Protein AF-A0A0P7TAR4-F1 (afdb_monomer)

Nearest PDB structures (foldseek):
  2wxt-assembly1_A  TM=5.677E-01  e=2.799E-01  Clostridium perfringens
  2wy6-assembly3_C  TM=5.780E-01  e=4.077E-01  Clostridium perfringens
  1olp-assembly3_C  TM=5.570E-01  e=4.540E-01  Clostridium sardiniense
  1ca1-assembly1_A  TM=6.075E-01  e=1.649E+00  Clostridium perfringens
  1olp-assembly4_D  TM=2.970E-01  e=5.629E-01  Clostridium sardiniense

Secondary structure (DSSP, 8-state):
----TT--HHHHHHHH-TTS-TTS--SHHHHHHHHHHHHHHHGGGSTTGGG-GGGTTGGG-HHHHHHHHHHHHHHHHHHHHTT-HHHHHHHHHHHHHHHHHHHHHBSTTTTT--S--GGGT-TTSPP-SBPPTTS--B----SSS-TT-B-HHHHHTT-B-B-B--SS----PEEP---SS----EE-PPB--STT-GGGGSSSPS----SSTTSTTGGGHHHHHHHHHHHHHHHHHHHHHHH-HHHHHHHTT-S---EEEEEEE-SSGGGTTHHHHHHHHHHHHHHHTTSTT--SEEEEEEE-SS-B---EEES-HHHHHHHHHT-------SSSB--GGG-SS-EE-SS-BTTGGGHHHHHHHHHHHT--

Solvent-accessible surface area (backbone atoms only — not comparable to full-atom values): 19689 Å² total; per-residue (Å²): 130,85,90,55,96,80,78,42,67,60,57,53,50,43,70,77,39,77,89,55,64,75,86,62,56,64,45,60,51,26,52,51,37,51,48,43,21,51,52,31,21,60,49,42,72,39,81,73,49,54,76,38,40,36,52,42,25,21,67,59,27,55,68,57,24,29,46,50,32,39,55,32,50,54,48,25,44,51,27,39,71,70,66,38,36,65,64,18,32,42,39,45,9,41,28,49,35,29,61,34,27,39,36,25,23,25,47,54,51,80,62,66,52,79,66,56,72,61,50,48,72,34,87,88,47,74,89,71,49,65,57,53,76,44,53,65,40,25,44,58,37,65,74,76,58,22,72,81,20,58,39,66,69,34,53,74,65,58,40,46,47,26,10,28,73,27,80,86,45,48,78,62,58,58,15,75,58,94,52,102,72,67,82,65,79,43,38,14,43,36,8,23,29,63,97,64,23,35,18,19,78,30,68,16,27,39,25,46,19,17,87,40,75,83,31,24,31,10,92,45,20,70,61,24,54,52,27,28,51,50,39,52,50,55,54,51,50,57,43,29,74,74,50,36,66,62,46,37,31,49,50,48,26,51,46,51,68,37,72,46,39,41,28,36,49,28,21,36,82,32,61,86,47,46,67,54,53,44,52,52,53,48,51,57,51,62,74,21,56,92,45,66,57,32,48,69,32,39,36,41,35,40,28,36,64,95,54,70,48,79,74,44,77,44,71,46,68,67,62,50,51,52,56,55,67,69,64,63,54,45,66,55,91,63,90,52,34,64,56,59,85,58,64,71,66,58,73,50,73,93,68,55,57,60,42,55,86,46,48,66,61,47,52,53,49,32,71,73,64,69,66,126

Mean predicted aligned error: 11.36 Å

pLDDT: mean 84.71, std 14.94, range [33.59, 98.81]

Structure (mmCIF, N/CA/C/O backbone):
data_AF-A0A0P7TAR4-F1
#
_entry.id   AF-A0A0P7TAR4-F1
#
loop_
_atom_site.group_PDB
_atom_site.id
_atom_site.type_symbol
_atom_site.label_atom_id
_atom_site.label_alt_id
_atom_site.label_comp_id
_atom_site.label_asym_id
_atom_site.label_entity_id
_atom_site.label_seq_id
_atom_site.pdbx_PDB_ins_code
_atom_site.Cartn_x
_atom_site.Cartn_y
_atom_site.Cartn_z
_atom_site.occupancy
_atom_site.B_iso_or_equiv
_atom_site.auth_seq_id
_atom_site.auth_comp_id
_atom_site.auth_asym_id
_atom_site.auth_atom_id
_atom_site.pdbx_PDB_model_num
ATOM 1 N N . MET A 1 1 ? -14.863 3.590 -11.682 1.00 38.12 1 MET A N 1
ATOM 2 C CA . MET A 1 1 ? -15.217 4.681 -10.754 1.00 38.12 1 MET A CA 1
ATOM 3 C C . MET A 1 1 ? -14.161 5.753 -10.957 1.00 38.12 1 MET A C 1
ATOM 5 O O . MET A 1 1 ? -12.995 5.444 -10.762 1.00 38.12 1 MET A O 1
ATOM 9 N N . ALA A 1 2 ? -14.518 6.907 -11.524 1.00 33.75 2 ALA A N 1
ATOM 10 C CA . ALA A 1 2 ? -13.552 7.985 -11.733 1.00 33.75 2 ALA A CA 1
ATOM 11 C C . ALA A 1 2 ? -13.179 8.554 -10.359 1.00 33.75 2 ALA A C 1
ATOM 13 O O . ALA A 1 2 ? -14.073 8.892 -9.588 1.00 33.75 2 ALA A O 1
ATOM 14 N N . ILE A 1 3 ? -11.888 8.582 -10.034 1.00 41.34 3 ILE A N 1
ATOM 15 C CA . ILE A 1 3 ? -11.390 9.302 -8.863 1.00 41.34 3 ILE A CA 1
ATOM 16 C C . ILE A 1 3 ? -11.433 10.778 -9.263 1.00 41.34 3 ILE A C 1
ATOM 18 O O . ILE A 1 3 ? -10.594 11.223 -10.040 1.00 41.34 3 ILE A O 1
ATOM 22 N N . ASP A 1 4 ? -12.469 11.497 -8.840 1.00 52.00 4 ASP A N 1
ATOM 23 C CA . ASP A 1 4 ? -12.536 12.952 -8.951 1.00 52.00 4 ASP A CA 1
ATOM 24 C C . ASP A 1 4 ? -12.236 13.591 -7.583 1.00 52.00 4 ASP A C 1
ATOM 26 O O . ASP A 1 4 ? -12.316 12.935 -6.538 1.00 52.00 4 ASP A O 1
ATOM 30 N N . ASP A 1 5 ? -11.902 14.883 -7.579 1.00 55.66 5 ASP A N 1
ATOM 31 C CA . ASP A 1 5 ? -11.580 15.662 -6.368 1.00 55.66 5 ASP A CA 1
ATOM 32 C C . ASP A 1 5 ? -12.751 15.769 -5.374 1.00 55.66 5 ASP A C 1
ATOM 34 O O . ASP A 1 5 ? -12.665 16.447 -4.348 1.00 55.66 5 ASP A O 1
ATOM 38 N N . THR A 1 6 ? -13.881 15.117 -5.655 1.00 62.31 6 THR A N 1
ATOM 39 C CA . THR A 1 6 ? -15.036 15.126 -4.771 1.00 62.31 6 THR A CA 1
ATOM 40 C C . THR A 1 6 ? -14.926 14.066 -3.669 1.00 62.31 6 THR A C 1
ATOM 42 O O . THR A 1 6 ? -15.668 14.146 -2.685 1.00 62.31 6 THR A O 1
ATOM 45 N N . LEU A 1 7 ? -14.010 13.092 -3.766 1.00 74.38 7 LEU A N 1
ATOM 46 C CA . LEU A 1 7 ? -13.821 12.056 -2.745 1.00 74.38 7 LEU A CA 1
ATOM 47 C C . LEU A 1 7 ? -13.108 12.621 -1.496 1.00 74.38 7 LEU A C 1
ATOM 49 O O . LEU A 1 7 ? -11.907 12.868 -1.505 1.00 74.38 7 LEU A O 1
ATOM 53 N N . SER A 1 8 ? -13.836 12.803 -0.389 1.00 80.38 8 SER A N 1
ATOM 54 C CA . SER A 1 8 ? -13.261 13.193 0.910 1.00 80.38 8 SER A CA 1
ATOM 55 C C . SER A 1 8 ? -13.274 12.032 1.906 1.00 80.38 8 SER A C 1
ATOM 57 O O . SER A 1 8 ? -14.137 11.154 1.838 1.00 80.38 8 SER A O 1
ATOM 59 N N . ALA A 1 9 ? -12.370 12.064 2.893 1.00 79.44 9 ALA A N 1
ATOM 60 C CA . ALA A 1 9 ? -12.345 11.095 3.994 1.00 79.44 9 ALA A CA 1
ATOM 61 C C . ALA A 1 9 ? -13.713 10.977 4.694 1.00 79.44 9 ALA A C 1
ATOM 63 O O . ALA A 1 9 ? -14.212 9.876 4.915 1.00 79.44 9 ALA A O 1
ATOM 64 N N . SER A 1 10 ? -14.369 12.114 4.941 1.00 76.25 10 SER A N 1
ATOM 65 C CA . SER A 1 10 ? -15.717 12.176 5.510 1.00 76.25 10 SER A CA 1
ATOM 66 C C . SER A 1 10 ? -16.795 11.548 4.619 1.00 76.25 10 SER A C 1
ATOM 68 O O . SER A 1 10 ? -17.710 10.906 5.131 1.00 76.25 10 SER A O 1
ATOM 70 N N . ARG A 1 11 ? -16.706 11.690 3.289 1.00 81.75 11 ARG A N 1
ATOM 71 C CA . ARG A 1 11 ? -17.651 11.057 2.353 1.00 81.75 11 ARG A CA 1
ATOM 72 C C . ARG A 1 11 ? -17.468 9.547 2.296 1.00 81.75 11 ARG A C 1
ATOM 74 O O . ARG A 1 11 ? -18.469 8.840 2.257 1.00 81.75 11 ARG A O 1
ATOM 81 N N . VAL A 1 12 ? -16.226 9.064 2.324 1.00 81.88 12 VAL A N 1
ATOM 82 C CA . VAL A 1 12 ? -15.932 7.624 2.405 1.00 81.88 12 VAL A CA 1
ATOM 83 C C . VAL A 1 12 ? -16.487 7.050 3.707 1.00 81.88 12 VAL A C 1
ATOM 85 O O . VAL A 1 12 ? -17.203 6.057 3.673 1.00 81.88 12 VAL A O 1
ATOM 88 N N . LEU A 1 13 ? -16.245 7.723 4.836 1.00 77.31 13 LEU A N 1
ATOM 89 C CA . LEU A 1 13 ? -16.744 7.293 6.141 1.00 77.31 13 LEU A CA 1
ATOM 90 C C . LEU A 1 13 ? -18.278 7.202 6.166 1.00 77.31 13 LEU A C 1
ATOM 92 O O . LEU A 1 13 ? -18.820 6.168 6.537 1.00 77.31 13 LEU A O 1
ATOM 96 N N . ARG A 1 14 ? -18.987 8.232 5.683 1.00 77.00 14 ARG A N 1
ATOM 97 C CA . ARG A 1 14 ? -20.459 8.202 5.572 1.00 77.00 14 ARG A CA 1
ATOM 98 C C . ARG A 1 14 ? -20.968 7.092 4.656 1.00 77.00 14 ARG A C 1
ATOM 100 O O . ARG A 1 14 ? -22.008 6.511 4.932 1.00 77.00 14 ARG A O 1
ATOM 107 N N . ALA A 1 15 ? -20.254 6.790 3.573 1.00 81.81 15 ALA A N 1
ATOM 108 C CA . ALA A 1 15 ? -20.636 5.705 2.673 1.00 81.81 15 ALA A CA 1
ATOM 109 C C . ALA A 1 15 ? -20.483 4.319 3.327 1.00 81.81 15 ALA A C 1
ATOM 111 O O . ALA A 1 15 ? -21.247 3.413 3.007 1.00 81.81 15 ALA A O 1
ATOM 112 N N . CYS A 1 16 ? -19.527 4.156 4.247 1.00 77.38 16 CYS A N 1
ATOM 113 C CA . CYS A 1 16 ? -19.358 2.925 5.024 1.00 77.38 16 CYS A CA 1
ATOM 114 C C . CYS A 1 16 ? -20.387 2.774 6.158 1.00 77.38 16 CYS A C 1
ATOM 116 O O . CYS A 1 16 ? -20.612 1.654 6.609 1.00 77.38 16 CYS A O 1
ATOM 118 N N . PHE A 1 17 ? -21.002 3.875 6.598 1.00 74.31 17 PHE A N 1
ATOM 119 C CA . PHE A 1 17 ? -21.916 3.935 7.741 1.00 74.31 17 PHE A CA 1
ATOM 120 C C . PHE A 1 17 ? -23.169 4.773 7.420 1.00 74.31 17 PHE A C 1
ATOM 122 O O . PHE A 1 17 ? -23.341 5.857 7.982 1.00 74.31 17 PHE A O 1
ATOM 129 N N . PRO A 1 18 ? -24.041 4.319 6.499 1.00 69.50 18 PRO A N 1
ATOM 130 C CA . PRO A 1 18 ? -25.185 5.112 6.044 1.00 69.50 18 PRO A CA 1
ATOM 131 C C . PRO A 1 18 ? -26.236 5.359 7.139 1.00 69.50 18 PRO A C 1
ATOM 133 O O . PRO A 1 18 ? -26.925 6.375 7.084 1.00 69.50 18 PRO A O 1
ATOM 136 N N . ASP A 1 19 ? -26.325 4.462 8.125 1.00 68.81 19 ASP A N 1
ATOM 137 C CA . ASP A 1 19 ? -27.329 4.494 9.197 1.00 68.81 19 ASP A CA 1
ATOM 138 C C . ASP A 1 19 ? -26.793 5.069 10.525 1.00 68.81 19 ASP A C 1
ATOM 140 O O . ASP A 1 19 ? -27.543 5.198 11.492 1.00 68.81 19 ASP A O 1
ATOM 144 N N . SER A 1 20 ? -25.500 5.410 10.602 1.00 63.72 20 SER A N 1
ATOM 145 C CA . SER A 1 20 ? -24.888 5.958 11.820 1.00 63.72 20 SER A CA 1
ATOM 146 C C . SER A 1 20 ? -25.081 7.472 11.923 1.00 63.72 20 SER A C 1
ATOM 148 O O . SER A 1 20 ? -25.058 8.180 10.914 1.00 63.72 20 SER A O 1
ATOM 150 N N . ASP A 1 21 ? -25.211 7.987 13.152 1.00 62.25 21 ASP A N 1
ATOM 151 C CA . ASP A 1 21 ? -25.295 9.430 13.395 1.00 62.25 21 ASP A CA 1
ATOM 152 C C . ASP A 1 21 ? -24.025 10.135 12.864 1.00 62.25 21 ASP A C 1
ATOM 154 O O . ASP A 1 21 ? -22.912 9.804 13.295 1.00 62.25 21 ASP A O 1
ATOM 158 N N . PRO A 1 22 ? -24.154 11.118 11.950 1.00 59.28 22 PRO A N 1
ATOM 159 C CA . PRO A 1 22 ? -23.027 11.885 11.432 1.00 59.28 22 PRO A CA 1
ATOM 160 C C . PRO A 1 22 ? -22.149 12.547 12.502 1.00 59.28 22 PRO A C 1
ATOM 162 O O . PRO A 1 22 ? -20.986 12.824 12.212 1.00 59.28 22 PRO A O 1
ATOM 165 N N . LEU A 1 23 ? -22.683 12.822 13.698 1.00 57.53 23 LEU A N 1
ATOM 166 C CA . LEU A 1 23 ? -21.946 13.407 14.824 1.00 57.53 23 LEU A CA 1
ATOM 167 C C . LEU A 1 23 ? -21.013 12.406 15.519 1.00 57.53 23 LEU A C 1
ATOM 169 O O . LEU A 1 23 ? -20.025 12.817 16.121 1.00 57.53 23 LEU A O 1
ATOM 173 N N . LEU A 1 24 ? -21.284 11.104 15.397 1.00 54.62 24 LEU A N 1
ATOM 174 C CA . LEU A 1 24 ? -20.478 10.031 15.994 1.00 54.62 24 LEU A CA 1
ATOM 175 C C . LEU A 1 24 ? -19.366 9.527 15.058 1.00 54.62 24 LEU A C 1
ATOM 177 O O . LEU A 1 24 ? -18.542 8.698 15.444 1.00 54.62 24 LEU A O 1
ATOM 181 N N . LEU A 1 25 ? -19.327 10.022 13.820 1.00 63.28 25 LEU A N 1
ATOM 182 C CA . LEU A 1 25 ? -18.357 9.627 12.805 1.00 63.28 25 LEU A CA 1
ATOM 183 C C . LEU A 1 25 ? -17.196 10.628 12.743 1.00 63.28 25 LEU A C 1
ATOM 185 O O . LEU A 1 25 ? -17.302 11.692 12.133 1.00 63.28 25 LEU A O 1
ATOM 189 N N . SER A 1 26 ? -16.051 10.257 13.320 1.00 71.69 26 SER A N 1
ATOM 190 C CA . SER A 1 26 ? -14.802 11.010 13.159 1.00 71.69 26 SER A CA 1
ATOM 191 C C . SER A 1 26 ? -13.971 10.475 11.993 1.00 71.69 26 SER A C 1
ATOM 193 O O . SER A 1 26 ? -13.642 9.293 11.941 1.00 71.69 26 SER A O 1
ATOM 195 N N . ASP A 1 27 ? -13.554 11.358 11.081 1.00 78.75 27 ASP A N 1
ATOM 196 C CA . ASP A 1 27 ? -12.627 11.013 9.995 1.00 78.75 27 ASP A CA 1
ATOM 197 C C . ASP A 1 27 ? -11.141 11.135 10.390 1.00 78.75 27 ASP A C 1
ATOM 199 O O . ASP A 1 27 ? -10.257 10.903 9.559 1.00 78.75 27 ASP A O 1
ATOM 203 N N . SER A 1 28 ? -10.854 11.481 11.653 1.00 80.50 28 SER A N 1
ATOM 204 C CA . SER A 1 28 ? -9.491 11.666 12.159 1.00 80.50 28 SER A CA 1
ATOM 205 C C . SER A 1 28 ? -8.676 10.375 12.103 1.00 80.50 28 SER A C 1
ATOM 207 O O . SER A 1 28 ? -7.579 10.379 11.551 1.00 80.50 28 SER A O 1
ATOM 209 N N . GLU A 1 29 ? -9.219 9.259 12.596 1.00 81.31 29 GLU A N 1
ATOM 210 C CA . GLU A 1 29 ? -8.535 7.960 12.585 1.00 81.31 29 GLU A CA 1
ATOM 211 C C . GLU A 1 29 ? -8.233 7.494 11.156 1.00 81.31 29 GLU A C 1
ATOM 213 O O . GLU A 1 29 ? -7.139 6.988 10.890 1.00 81.31 29 GLU A O 1
ATOM 218 N N . PHE A 1 30 ? -9.159 7.716 10.217 1.00 86.69 30 PHE A N 1
ATOM 219 C CA . PHE A 1 30 ? -8.950 7.387 8.809 1.00 86.69 30 PHE A CA 1
ATOM 220 C C . PHE A 1 30 ? -7.820 8.232 8.206 1.00 86.69 30 PHE A C 1
ATOM 222 O O . PHE A 1 30 ? -6.902 7.696 7.583 1.00 86.69 30 PHE A O 1
ATOM 229 N N . LYS A 1 31 ? -7.824 9.550 8.447 1.00 88.00 31 LYS A N 1
ATOM 230 C CA . LYS A 1 31 ? -6.761 10.462 7.992 1.00 88.00 31 LYS A CA 1
ATOM 231 C C . LYS A 1 31 ? -5.398 10.111 8.587 1.00 88.00 31 LYS A C 1
ATOM 233 O O . LYS A 1 31 ? -4.414 10.084 7.849 1.00 88.00 31 LYS A O 1
ATOM 238 N N . GLU A 1 32 ? -5.327 9.816 9.885 1.00 87.19 32 GLU A N 1
ATOM 239 C CA . GLU A 1 32 ? -4.083 9.376 10.530 1.00 87.19 32 GLU A CA 1
ATOM 240 C C . GLU A 1 32 ? -3.601 8.038 9.965 1.00 87.19 32 GLU A C 1
ATOM 242 O O . GLU A 1 32 ? -2.407 7.855 9.735 1.00 87.19 32 GLU A O 1
ATOM 247 N N . SER A 1 33 ? -4.520 7.119 9.665 1.00 91.38 33 SER A N 1
ATOM 248 C CA . SER A 1 33 ? -4.186 5.828 9.059 1.00 91.38 33 SER A CA 1
ATOM 249 C C . SER A 1 33 ? -3.594 5.994 7.660 1.00 91.38 33 SER A C 1
ATOM 251 O O . SER A 1 33 ? -2.557 5.398 7.365 1.00 91.38 33 SER A O 1
ATOM 253 N N . ILE A 1 34 ? -4.186 6.857 6.826 1.00 92.38 34 ILE A N 1
ATOM 254 C CA . ILE A 1 34 ? -3.629 7.220 5.514 1.00 92.38 34 ILE A CA 1
ATOM 255 C C . ILE A 1 34 ? -2.253 7.874 5.684 1.00 92.38 34 ILE A C 1
ATOM 257 O O . ILE A 1 34 ? -1.307 7.498 4.992 1.00 92.38 34 ILE A O 1
ATOM 261 N N . ARG A 1 35 ? -2.108 8.818 6.625 1.00 93.12 35 ARG A N 1
ATOM 262 C CA . ARG A 1 35 ? -0.829 9.494 6.884 1.00 93.12 35 ARG A CA 1
ATOM 263 C C . ARG A 1 35 ? 0.253 8.519 7.340 1.00 93.12 35 ARG A C 1
ATOM 265 O O . ARG A 1 35 ? 1.403 8.684 6.939 1.00 93.12 35 ARG A O 1
ATOM 272 N N . ALA A 1 36 ? -0.088 7.506 8.132 1.00 93.81 36 ALA A N 1
ATOM 273 C CA . ALA A 1 36 ? 0.853 6.475 8.559 1.00 93.81 36 ALA A CA 1
ATOM 274 C C . ALA A 1 36 ? 1.372 5.658 7.365 1.00 93.81 36 ALA A C 1
ATOM 276 O O . ALA A 1 36 ? 2.581 5.455 7.246 1.00 93.81 36 ALA A O 1
ATOM 277 N N . VAL A 1 37 ? 0.478 5.247 6.457 1.00 98.06 37 VAL A N 1
ATOM 278 C CA . VAL A 1 37 ? 0.846 4.535 5.221 1.00 98.06 37 VAL A CA 1
ATOM 279 C C . VAL A 1 37 ? 1.707 5.427 4.324 1.00 98.06 37 VAL A C 1
ATOM 281 O O . VAL A 1 37 ? 2.776 5.000 3.899 1.00 98.06 37 VAL A O 1
ATOM 284 N N . TYR A 1 38 ? 1.296 6.678 4.096 1.00 96.00 38 TYR A N 1
ATOM 285 C CA . TYR A 1 38 ? 2.039 7.650 3.286 1.00 96.00 38 TYR A CA 1
ATOM 286 C C . TYR A 1 38 ? 3.440 7.927 3.847 1.00 96.00 38 TYR A C 1
ATOM 288 O O . TYR A 1 38 ? 4.427 7.890 3.122 1.00 96.00 38 TYR A O 1
ATOM 296 N N . THR A 1 39 ? 3.544 8.148 5.159 1.00 96.19 39 THR A N 1
ATOM 297 C CA . THR A 1 39 ? 4.831 8.382 5.828 1.00 96.19 39 THR A CA 1
ATOM 298 C C . THR A 1 39 ? 5.759 7.179 5.680 1.00 96.19 39 THR A C 1
ATOM 300 O O . THR A 1 39 ? 6.933 7.356 5.381 1.00 96.19 39 THR A O 1
ATOM 303 N N . ASN A 1 40 ? 5.251 5.957 5.864 1.00 97.25 40 ASN A N 1
ATOM 304 C CA . ASN A 1 40 ? 6.069 4.747 5.734 1.00 97.25 40 ASN A CA 1
ATOM 305 C C . ASN A 1 40 ? 6.424 4.408 4.284 1.00 97.25 40 ASN A C 1
ATOM 307 O O . ASN A 1 40 ? 7.439 3.758 4.063 1.00 97.25 40 ASN A O 1
ATOM 311 N N . ASN A 1 41 ? 5.606 4.837 3.321 1.00 98.06 41 ASN A N 1
ATOM 312 C CA . ASN A 1 41 ? 5.938 4.786 1.903 1.00 98.06 41 ASN A CA 1
ATOM 313 C C . ASN A 1 41 ? 7.130 5.710 1.612 1.00 98.06 41 ASN A C 1
ATOM 315 O O . ASN A 1 41 ? 8.185 5.232 1.215 1.00 98.06 41 ASN A O 1
ATOM 319 N N . TRP A 1 42 ? 7.013 6.994 1.956 1.00 95.81 42 TRP A N 1
ATOM 320 C CA . TRP A 1 42 ? 8.088 7.978 1.791 1.00 95.81 42 TRP A CA 1
ATOM 321 C C . TRP A 1 42 ? 9.387 7.602 2.524 1.00 95.81 42 TRP A C 1
ATOM 323 O O . TRP A 1 42 ? 10.481 7.863 2.036 1.00 95.81 42 TRP A O 1
ATOM 333 N N . GLN A 1 43 ? 9.298 6.971 3.698 1.00 95.94 43 GLN A N 1
ATOM 334 C CA . GLN A 1 43 ? 10.482 6.563 4.461 1.00 95.94 43 GLN A CA 1
ATOM 335 C C . GLN A 1 43 ? 11.366 5.533 3.746 1.00 95.94 43 GLN A C 1
ATOM 337 O O . GLN A 1 43 ? 12.527 5.396 4.132 1.00 95.94 43 GLN A O 1
ATOM 342 N N . VAL A 1 44 ? 10.856 4.808 2.743 1.00 96.19 44 VAL A N 1
ATOM 343 C CA . VAL A 1 44 ? 11.678 3.866 1.970 1.00 96.19 44 VAL A CA 1
ATOM 344 C C . VAL A 1 44 ? 12.755 4.604 1.166 1.00 96.19 44 VAL A C 1
ATOM 346 O O . VAL A 1 44 ? 13.879 4.110 1.093 1.00 96.19 44 VAL A O 1
ATOM 349 N N . ASP A 1 45 ? 12.487 5.839 0.734 1.00 93.00 45 ASP A N 1
ATOM 350 C CA . ASP A 1 45 ? 13.462 6.726 0.079 1.00 93.00 45 ASP A CA 1
ATOM 351 C C . ASP A 1 45 ? 14.490 7.349 1.037 1.00 93.00 45 ASP A C 1
ATOM 353 O O . ASP A 1 45 ? 15.276 8.219 0.655 1.00 93.00 45 ASP A O 1
ATOM 357 N N . LEU A 1 46 ? 14.505 6.947 2.309 1.00 90.44 46 LEU A N 1
ATOM 358 C CA . LEU A 1 46 ? 15.410 7.500 3.310 1.00 90.44 46 LEU A CA 1
ATOM 359 C C . LEU A 1 46 ? 16.395 6.459 3.826 1.00 90.44 46 LEU A C 1
ATOM 361 O O . LEU A 1 46 ? 16.130 5.260 3.907 1.00 90.44 46 LEU A O 1
ATOM 365 N N . GLY A 1 47 ? 17.544 6.950 4.287 1.00 88.38 47 GLY A N 1
ATOM 366 C CA . GLY A 1 47 ? 18.521 6.125 4.987 1.00 88.38 47 GLY A CA 1
ATOM 367 C C . GLY A 1 47 ? 19.028 4.970 4.125 1.00 88.38 47 GLY A C 1
ATOM 368 O O . GLY A 1 47 ? 19.421 5.171 2.984 1.00 88.38 47 GLY A O 1
ATOM 369 N N . PHE A 1 48 ? 19.081 3.763 4.691 1.00 86.69 48 PHE A N 1
ATOM 370 C CA . PHE A 1 48 ? 19.684 2.604 4.028 1.00 86.69 48 PHE A CA 1
ATOM 371 C C . PHE A 1 48 ? 18.857 2.072 2.848 1.00 86.69 48 PHE A C 1
ATOM 373 O O . PHE A 1 48 ? 19.445 1.616 1.873 1.00 86.69 48 PHE A O 1
ATOM 380 N N . THR A 1 49 ? 17.523 2.111 2.922 1.00 90.12 49 THR A N 1
ATOM 381 C CA . THR A 1 49 ? 16.650 1.502 1.903 1.00 90.12 49 THR A CA 1
ATOM 382 C C . THR A 1 49 ? 16.730 2.211 0.558 1.00 90.12 49 THR A C 1
ATOM 384 O O . THR A 1 49 ? 16.745 1.512 -0.448 1.00 90.12 49 THR A O 1
ATOM 387 N N . PHE A 1 50 ? 16.965 3.527 0.561 1.00 88.94 50 PHE A N 1
ATOM 388 C CA . PHE A 1 50 ? 17.235 4.336 -0.635 1.00 88.94 50 PHE A CA 1
ATOM 389 C C . PHE A 1 50 ? 18.347 3.767 -1.535 1.00 88.94 50 PHE A C 1
ATOM 391 O O . PHE A 1 50 ? 18.366 3.959 -2.745 1.00 88.94 50 PHE A O 1
ATOM 398 N N . PHE A 1 51 ? 19.326 3.073 -0.948 1.00 86.00 51 PHE A N 1
ATOM 399 C CA . PHE A 1 51 ? 20.476 2.528 -1.679 1.00 86.00 51 PHE A CA 1
ATOM 400 C C . PHE A 1 51 ? 20.281 1.079 -2.131 1.00 86.00 51 PHE A C 1
ATOM 402 O O . PHE A 1 51 ? 21.219 0.463 -2.640 1.00 86.00 51 PHE A O 1
ATOM 409 N N . VAL A 1 52 ? 19.117 0.489 -1.864 1.00 93.69 52 VAL A N 1
ATOM 410 C CA . VAL A 1 52 ? 18.889 -0.944 -2.020 1.00 93.69 52 VAL A CA 1
ATOM 411 C C . VAL A 1 52 ? 17.884 -1.169 -3.142 1.00 93.69 52 VAL A C 1
ATOM 413 O O . VAL A 1 52 ? 16.675 -1.108 -2.935 1.00 93.69 52 VAL A O 1
ATOM 416 N N . SER A 1 53 ? 18.406 -1.523 -4.315 1.00 95.19 53 SER A N 1
ATOM 417 C CA . SER A 1 53 ? 17.693 -1.566 -5.599 1.00 95.19 53 SER A CA 1
ATOM 418 C C . SER A 1 53 ? 16.357 -2.315 -5.562 1.00 95.19 53 SER A C 1
ATOM 420 O O . SER A 1 53 ? 15.380 -1.873 -6.155 1.00 95.19 53 SER A O 1
ATOM 422 N N . LYS A 1 54 ? 16.266 -3.411 -4.792 1.00 97.44 54 LYS A N 1
ATOM 423 C CA . LYS A 1 54 ? 15.032 -4.207 -4.666 1.00 97.44 54 LYS A CA 1
ATOM 424 C C . LYS A 1 54 ? 13.832 -3.442 -4.102 1.00 97.44 54 LYS A C 1
ATOM 426 O O . LYS A 1 54 ? 12.710 -3.855 -4.363 1.00 97.44 54 LYS A O 1
ATOM 431 N N . TYR A 1 55 ? 14.037 -2.370 -3.333 1.00 97.56 55 TYR A N 1
ATOM 432 C CA . TYR A 1 55 ? 12.927 -1.545 -2.845 1.00 97.56 55 TYR A CA 1
ATOM 433 C C . TYR A 1 55 ? 12.353 -0.627 -3.924 1.00 97.56 55 TYR A C 1
ATOM 435 O O . TYR A 1 55 ? 11.190 -0.262 -3.802 1.00 97.56 55 TYR A O 1
ATOM 443 N N . HIS A 1 56 ? 13.131 -0.346 -4.971 1.00 97.81 56 HIS A N 1
ATOM 444 C CA . HIS A 1 56 ? 12.828 0.616 -6.032 1.00 97.81 56 HIS A CA 1
ATOM 445 C C . HIS A 1 56 ? 12.685 -0.048 -7.411 1.00 97.81 56 HIS A C 1
ATOM 447 O O . HIS A 1 56 ? 12.542 0.618 -8.427 1.00 97.81 56 HIS A O 1
ATOM 453 N N . PHE A 1 57 ? 12.776 -1.383 -7.481 1.00 97.81 57 PHE A N 1
ATOM 454 C CA . PHE A 1 57 ? 12.889 -2.138 -8.737 1.00 97.81 57 PHE A CA 1
ATOM 455 C C . PHE A 1 57 ? 14.055 -1.718 -9.641 1.00 97.81 57 PHE A C 1
ATOM 457 O O . PHE A 1 57 ? 14.081 -2.089 -10.817 1.00 97.81 57 PHE A O 1
ATOM 464 N N . ASP A 1 58 ? 15.055 -1.028 -9.104 1.00 96.19 58 ASP A N 1
ATOM 465 C CA . ASP A 1 58 ? 16.256 -0.672 -9.848 1.00 96.19 58 ASP A CA 1
ATOM 466 C C . ASP A 1 58 ? 17.104 -1.908 -10.156 1.00 96.19 58 ASP A C 1
ATOM 468 O O . ASP A 1 58 ? 16.939 -2.988 -9.574 1.00 96.19 58 ASP A O 1
ATOM 472 N N . ASP A 1 59 ? 18.038 -1.750 -11.089 1.00 95.25 59 ASP A N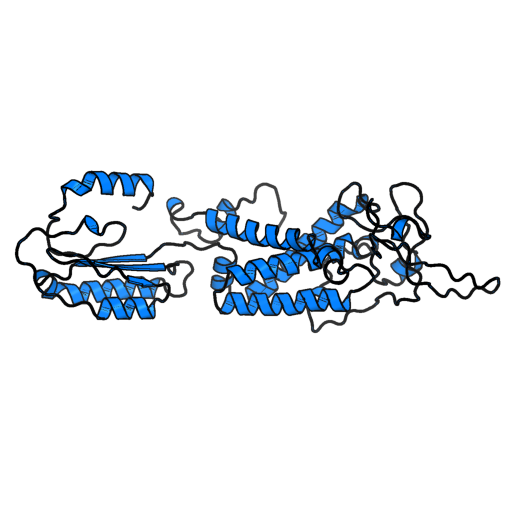 1
ATOM 473 C CA . ASP A 1 59 ? 19.036 -2.757 -11.459 1.00 95.25 59 ASP A CA 1
ATOM 474 C C . ASP A 1 59 ? 18.427 -4.117 -11.861 1.00 95.25 59 ASP A C 1
ATOM 476 O O . ASP A 1 59 ? 19.037 -5.171 -11.674 1.00 95.25 59 ASP A O 1
ATOM 480 N N . GLU A 1 60 ? 17.208 -4.102 -12.410 1.00 96.19 60 GLU A N 1
ATOM 481 C CA . GLU A 1 60 ? 16.434 -5.288 -12.805 1.00 96.19 60 GLU A CA 1
ATOM 482 C C . GLU A 1 60 ? 16.180 -6.289 -11.657 1.00 96.19 60 GLU A C 1
ATOM 484 O O . GLU A 1 60 ? 15.966 -7.480 -11.901 1.00 96.19 60 GLU A O 1
ATOM 489 N N . THR A 1 61 ? 16.136 -5.819 -10.403 1.00 96.81 61 THR A N 1
ATOM 490 C CA . THR A 1 61 ? 15.875 -6.628 -9.189 1.00 96.81 61 THR A CA 1
ATOM 491 C C . THR A 1 61 ? 14.403 -7.052 -9.027 1.00 96.81 61 THR A C 1
ATOM 493 O O . THR A 1 61 ? 13.811 -6.995 -7.948 1.00 96.81 61 THR A O 1
ATOM 496 N N . PHE A 1 62 ? 13.774 -7.497 -10.122 1.00 97.75 62 PHE A N 1
ATOM 497 C CA . PHE A 1 62 ? 12.340 -7.798 -10.186 1.00 97.75 62 PHE A CA 1
ATOM 498 C C . PHE A 1 62 ? 11.902 -8.935 -9.267 1.00 97.75 62 PHE A C 1
ATOM 500 O O . PHE A 1 62 ? 10.801 -8.897 -8.715 1.00 97.75 62 PHE A O 1
ATOM 507 N N . VAL A 1 63 ? 12.738 -9.964 -9.124 1.00 97.06 63 VAL A N 1
ATOM 508 C CA . VAL A 1 63 ? 12.422 -11.126 -8.287 1.00 97.06 63 VAL A CA 1
ATOM 509 C C . VAL A 1 63 ? 12.443 -10.715 -6.820 1.00 97.06 63 VAL A C 1
ATOM 511 O O . VAL A 1 63 ? 11.499 -10.996 -6.089 1.00 97.06 63 VAL A O 1
ATOM 514 N N . GLU A 1 64 ? 13.481 -9.996 -6.406 1.00 98.06 64 GLU A N 1
ATOM 515 C CA . GLU A 1 64 ? 13.662 -9.517 -5.043 1.00 98.06 64 GLU A CA 1
ATOM 516 C C . GLU A 1 64 ? 12.610 -8.472 -4.657 1.00 98.06 64 GLU A C 1
ATOM 518 O O . GLU A 1 64 ? 12.051 -8.558 -3.562 1.00 98.06 64 GLU A O 1
ATOM 523 N N . GLY A 1 65 ? 12.302 -7.523 -5.548 1.00 98.19 65 GLY A N 1
ATOM 524 C CA . GLY A 1 65 ? 11.244 -6.533 -5.331 1.00 98.19 65 GLY A CA 1
ATOM 525 C C . GLY A 1 65 ? 9.867 -7.182 -5.200 1.00 98.19 65 GLY A C 1
ATOM 526 O O . GLY A 1 65 ? 9.109 -6.877 -4.278 1.00 98.19 65 GLY A O 1
ATOM 527 N N . ARG A 1 66 ? 9.563 -8.184 -6.036 1.00 98.06 66 ARG A N 1
ATOM 528 C CA . ARG A 1 66 ? 8.346 -8.992 -5.879 1.00 98.06 66 ARG A CA 1
ATOM 529 C C . ARG A 1 66 ? 8.324 -9.768 -4.559 1.00 98.06 66 ARG A C 1
ATOM 531 O O . ARG A 1 66 ? 7.261 -9.868 -3.943 1.00 98.06 66 ARG A O 1
ATOM 538 N N . SER A 1 67 ? 9.445 -10.336 -4.119 1.00 97.94 67 SER A N 1
ATOM 539 C CA . SER A 1 67 ? 9.501 -11.015 -2.818 1.00 97.94 67 SER A CA 1
ATOM 540 C C . SER A 1 67 ? 9.168 -10.050 -1.681 1.00 97.94 67 SER A C 1
ATOM 542 O O . SER A 1 67 ? 8.327 -10.381 -0.853 1.00 97.94 67 SER A O 1
ATOM 544 N N . LEU A 1 68 ? 9.713 -8.824 -1.692 1.00 98.00 68 LEU A N 1
ATOM 545 C CA . LEU A 1 68 ? 9.371 -7.794 -0.700 1.00 98.00 68 LEU A CA 1
ATOM 546 C C . LEU A 1 68 ? 7.869 -7.486 -0.671 1.00 98.00 68 LEU A C 1
ATOM 548 O O . LEU A 1 68 ? 7.274 -7.437 0.406 1.00 98.00 68 LEU A O 1
ATOM 552 N N . ILE A 1 69 ? 7.246 -7.322 -1.843 1.00 98.69 69 ILE A N 1
ATOM 553 C CA . ILE A 1 69 ? 5.802 -7.073 -1.946 1.00 98.69 69 ILE A CA 1
ATOM 554 C C . ILE A 1 69 ? 5.017 -8.256 -1.380 1.00 98.69 69 ILE A C 1
ATOM 556 O O . ILE A 1 69 ? 4.176 -8.084 -0.502 1.00 98.69 69 ILE A O 1
ATOM 560 N N . THR A 1 70 ? 5.285 -9.467 -1.865 1.00 98.25 70 THR A N 1
ATOM 561 C CA . THR A 1 70 ? 4.482 -10.650 -1.522 1.00 98.25 70 THR A CA 1
ATOM 562 C C . THR A 1 70 ? 4.649 -11.073 -0.058 1.00 98.25 70 THR A C 1
ATOM 564 O O . THR A 1 70 ? 3.652 -11.357 0.608 1.00 98.25 70 THR A O 1
ATOM 567 N N . GLU A 1 71 ? 5.866 -11.041 0.489 1.00 98.25 71 GLU A N 1
ATOM 568 C CA . GLU A 1 71 ? 6.131 -11.291 1.915 1.00 98.25 71 GLU A CA 1
ATOM 569 C C . GLU A 1 71 ? 5.540 -10.190 2.806 1.00 98.25 71 GLU A C 1
ATOM 571 O O . GLU A 1 71 ? 4.958 -10.465 3.864 1.00 98.25 71 GLU A O 1
ATOM 576 N N . GLY A 1 72 ? 5.631 -8.934 2.363 1.00 98.44 72 GLY A N 1
ATOM 577 C CA . GLY A 1 72 ? 5.027 -7.804 3.052 1.00 98.44 72 GLY A CA 1
ATOM 578 C C . GLY A 1 72 ? 3.502 -7.911 3.104 1.00 98.44 72 GLY A C 1
ATOM 579 O O . GLY A 1 72 ? 2.924 -7.749 4.174 1.00 98.44 72 GLY A O 1
ATOM 580 N N . VAL A 1 73 ? 2.838 -8.286 2.005 1.00 98.44 73 VAL A N 1
ATOM 581 C CA . VAL A 1 73 ? 1.380 -8.518 1.972 1.00 98.44 73 VAL A CA 1
ATOM 582 C C . VAL A 1 73 ? 0.968 -9.650 2.916 1.00 98.44 73 VAL A C 1
ATOM 584 O O . VAL A 1 73 ? -0.018 -9.509 3.643 1.00 98.44 73 VAL A O 1
ATOM 587 N N . VAL A 1 74 ? 1.720 -10.757 2.962 1.00 98.38 74 VAL A N 1
ATOM 588 C CA . VAL A 1 74 ? 1.489 -11.834 3.945 1.00 98.38 74 VAL A CA 1
ATOM 589 C C . VAL A 1 74 ? 1.561 -11.285 5.373 1.00 98.38 74 VAL A C 1
ATOM 591 O O . VAL A 1 74 ? 0.679 -11.571 6.188 1.00 98.38 74 VAL A O 1
ATOM 594 N N . SER A 1 75 ? 2.562 -10.452 5.655 1.00 98.44 75 SER A N 1
ATOM 595 C CA . SER A 1 75 ? 2.757 -9.833 6.970 1.00 98.44 75 SER A CA 1
ATOM 596 C C . SER A 1 75 ? 1.630 -8.858 7.322 1.00 98.44 75 SER A C 1
ATOM 598 O O . SER A 1 75 ? 1.101 -8.914 8.430 1.00 98.44 75 SER A O 1
ATOM 600 N N . VAL A 1 76 ? 1.176 -8.030 6.373 1.00 98.69 76 VAL A N 1
ATOM 601 C CA . VAL A 1 76 ? 0.019 -7.137 6.558 1.00 98.69 76 VAL A CA 1
ATOM 602 C C . VAL A 1 76 ? -1.229 -7.950 6.894 1.00 98.69 76 VAL A C 1
ATOM 604 O O . VAL A 1 76 ? -1.881 -7.683 7.903 1.00 98.69 76 VAL A O 1
ATOM 607 N N . LYS A 1 77 ? -1.538 -8.989 6.108 1.00 98.56 77 LYS A N 1
ATOM 608 C CA . LYS A 1 77 ? -2.698 -9.864 6.347 1.00 98.56 77 LYS A CA 1
ATOM 609 C C . LYS A 1 77 ? -2.644 -10.512 7.735 1.00 98.56 77 LYS A C 1
ATOM 611 O O . LYS A 1 77 ? -3.671 -10.581 8.410 1.00 98.56 77 LYS A O 1
ATOM 616 N N . ALA A 1 78 ? -1.471 -10.971 8.173 1.00 98.12 78 ALA A N 1
ATOM 617 C CA . ALA A 1 78 ? -1.283 -11.544 9.505 1.00 98.12 78 ALA A CA 1
ATOM 618 C C . ALA A 1 78 ? -1.499 -10.501 10.616 1.00 98.12 78 ALA A C 1
ATOM 620 O O . ALA A 1 78 ? -2.285 -10.741 11.534 1.00 98.12 78 ALA A O 1
ATOM 621 N N . SER A 1 79 ? -0.881 -9.323 10.501 1.00 95.88 79 SER A N 1
ATOM 622 C CA . SER A 1 79 ? -1.015 -8.235 11.476 1.00 95.88 79 SER A CA 1
ATOM 623 C C . SER A 1 79 ? -2.457 -7.742 11.602 1.00 95.88 79 SER A C 1
ATOM 625 O O . SER A 1 79 ? -2.942 -7.559 12.717 1.00 95.88 79 SER A O 1
ATOM 627 N N . VAL A 1 80 ? -3.184 -7.605 10.488 1.00 95.19 80 VAL A N 1
ATOM 628 C CA . VAL A 1 80 ? -4.606 -7.221 1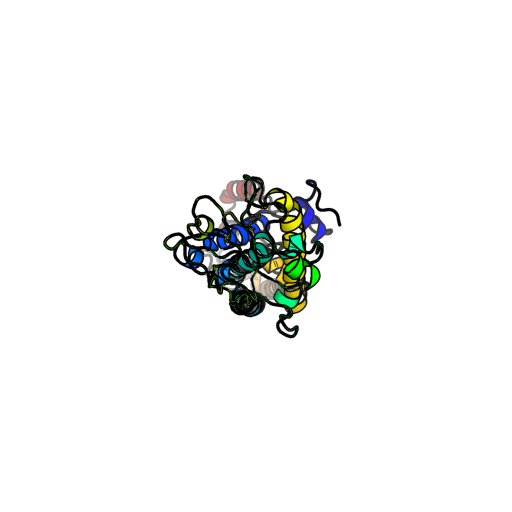0.501 1.00 95.19 80 VAL A CA 1
ATOM 629 C C . VAL A 1 80 ? -5.460 -8.276 11.209 1.00 95.19 80 VAL A C 1
ATOM 631 O O . VAL A 1 80 ? -6.298 -7.920 12.035 1.00 95.19 80 VAL A O 1
ATOM 634 N N . LYS A 1 81 ? -5.220 -9.573 10.969 1.00 92.56 81 LYS A N 1
ATOM 635 C CA . LYS A 1 81 ? -5.919 -10.662 11.680 1.00 92.56 81 LYS A CA 1
ATOM 636 C C . LYS A 1 81 ? -5.635 -10.660 13.183 1.00 92.56 81 LYS A C 1
ATOM 638 O O . LYS A 1 81 ? -6.519 -10.982 13.970 1.00 92.56 81 LYS A O 1
ATOM 643 N N . MET A 1 82 ? -4.431 -10.254 13.583 1.00 85.81 82 MET A N 1
ATOM 644 C CA . MET A 1 82 ? -4.045 -10.060 14.985 1.00 85.81 82 MET A CA 1
ATOM 645 C C . MET A 1 82 ? -4.499 -8.708 15.563 1.00 85.81 82 MET A C 1
ATOM 647 O O . MET A 1 82 ? -4.156 -8.393 16.700 1.00 85.81 82 MET A O 1
ATOM 651 N N . LYS A 1 83 ? -5.246 -7.894 14.800 1.00 84.25 83 LYS A N 1
ATOM 652 C CA . LYS A 1 83 ? -5.652 -6.521 15.153 1.00 84.25 83 LYS A CA 1
ATOM 653 C C . LYS A 1 83 ? -4.471 -5.575 15.452 1.00 84.25 83 LYS A C 1
ATOM 655 O O . LYS A 1 83 ? -4.651 -4.521 16.057 1.00 84.25 83 LYS A O 1
ATOM 660 N N . ASN A 1 84 ? -3.262 -5.903 14.990 1.00 85.06 84 ASN A N 1
ATOM 661 C CA . ASN A 1 84 ? -2.085 -5.038 15.068 1.00 85.06 84 ASN A CA 1
ATOM 662 C C . ASN A 1 84 ? -2.057 -4.072 13.870 1.00 85.06 84 ASN A C 1
ATOM 664 O O . ASN A 1 84 ? -1.264 -4.212 12.935 1.00 85.06 84 ASN A O 1
ATOM 668 N N . PHE A 1 85 ? -2.972 -3.101 13.875 1.00 88.44 85 PHE A N 1
ATOM 669 C CA . PHE A 1 85 ? -3.169 -2.200 12.736 1.00 88.44 85 PHE A CA 1
ATOM 670 C C . PHE A 1 85 ? -2.016 -1.213 12.523 1.00 88.44 85 PHE A C 1
ATOM 672 O O . PHE A 1 85 ? -1.781 -0.810 11.389 1.00 88.44 85 PHE A O 1
ATOM 679 N N . ILE A 1 86 ? -1.270 -0.858 13.574 1.00 86.94 86 ILE A N 1
ATOM 680 C CA . ILE A 1 86 ? -0.100 0.027 13.459 1.00 86.94 86 ILE A CA 1
ATOM 681 C C . ILE A 1 86 ? 0.969 -0.652 12.598 1.00 86.94 86 ILE A C 1
ATOM 683 O O . ILE A 1 86 ? 1.302 -0.149 11.527 1.00 86.94 86 ILE A O 1
ATOM 687 N N . SER A 1 87 ? 1.409 -1.851 12.997 1.00 92.44 87 SER A N 1
ATOM 688 C CA . SER A 1 87 ? 2.414 -2.617 12.248 1.00 92.44 87 SER A CA 1
ATOM 689 C C . SER A 1 87 ? 1.945 -2.961 10.829 1.00 92.44 87 SER A C 1
ATOM 691 O O . SER A 1 87 ? 2.730 -2.925 9.877 1.00 92.44 87 SER A O 1
ATOM 693 N N . ALA A 1 88 ? 0.648 -3.247 10.660 1.00 97.31 88 ALA A N 1
ATOM 694 C CA . ALA A 1 88 ? 0.063 -3.479 9.345 1.00 97.31 88 ALA A CA 1
ATOM 695 C C . ALA A 1 88 ? 0.194 -2.251 8.425 1.00 97.31 88 ALA A C 1
ATOM 697 O O . ALA A 1 88 ? 0.557 -2.408 7.262 1.00 97.31 88 ALA A O 1
ATOM 698 N N . ARG A 1 89 ? -0.070 -1.033 8.921 1.00 98.19 89 ARG A N 1
ATOM 699 C CA . ARG A 1 89 ? 0.000 0.206 8.118 1.00 98.19 89 ARG A CA 1
ATOM 700 C C . ARG A 1 89 ? 1.435 0.576 7.770 1.00 98.19 89 ARG A C 1
ATOM 702 O O . ARG A 1 89 ? 1.696 0.985 6.642 1.00 98.19 89 ARG A O 1
ATOM 709 N N . GLU A 1 90 ? 2.358 0.391 8.711 1.00 96.88 90 GLU A N 1
ATOM 710 C CA . GLU A 1 90 ? 3.791 0.596 8.475 1.00 96.88 90 GLU A CA 1
ATOM 711 C C . GLU A 1 90 ? 4.303 -0.327 7.365 1.00 96.88 90 GLU A C 1
ATOM 713 O O . GLU A 1 90 ? 4.939 0.120 6.410 1.00 96.88 90 GLU A O 1
ATOM 718 N N . THR A 1 91 ? 3.958 -1.614 7.452 1.00 98.69 91 THR A N 1
ATOM 719 C CA . THR A 1 91 ? 4.337 -2.610 6.443 1.00 98.69 91 THR A CA 1
ATOM 720 C C . THR A 1 91 ? 3.666 -2.322 5.100 1.00 98.69 91 THR A C 1
ATOM 722 O O . THR A 1 91 ? 4.331 -2.384 4.068 1.00 98.69 91 THR A O 1
ATOM 725 N N . LEU A 1 92 ? 2.379 -1.950 5.098 1.00 98.81 92 LEU A N 1
ATOM 726 C CA . LEU A 1 92 ? 1.660 -1.578 3.879 1.00 98.81 92 LEU A CA 1
ATOM 727 C C . LEU A 1 92 ? 2.331 -0.393 3.176 1.00 98.81 92 LEU A C 1
ATOM 729 O O . LEU A 1 92 ? 2.521 -0.459 1.968 1.00 98.81 92 LEU A O 1
ATOM 733 N N . GLY A 1 93 ? 2.719 0.658 3.905 1.00 98.50 93 GLY A N 1
ATOM 734 C CA . GLY A 1 93 ? 3.410 1.812 3.322 1.00 98.50 93 GLY A CA 1
ATOM 735 C C . GLY A 1 93 ? 4.665 1.404 2.550 1.00 98.50 93 GLY A C 1
ATOM 736 O O . GLY A 1 93 ? 4.813 1.763 1.384 1.00 98.50 93 GLY A O 1
ATOM 737 N N . ARG A 1 94 ? 5.506 0.563 3.163 1.00 98.44 94 ARG A N 1
ATOM 738 C CA . ARG A 1 94 ? 6.740 0.050 2.542 1.00 98.44 94 ARG A CA 1
ATOM 739 C C . ARG A 1 94 ? 6.469 -0.818 1.314 1.00 98.44 94 ARG A C 1
ATOM 741 O O . ARG A 1 94 ? 7.151 -0.688 0.307 1.00 98.44 94 ARG A O 1
ATOM 748 N N . VAL A 1 95 ? 5.461 -1.688 1.388 1.00 98.69 95 VAL A N 1
ATOM 749 C CA . VAL A 1 95 ? 5.039 -2.536 0.262 1.00 98.69 95 VAL A CA 1
ATOM 750 C C . VAL A 1 95 ? 4.528 -1.695 -0.904 1.00 98.69 95 VAL A C 1
ATOM 752 O O . VAL A 1 95 ? 4.875 -1.966 -2.052 1.00 98.69 95 VAL A O 1
ATOM 755 N N . LEU A 1 96 ? 3.699 -0.687 -0.618 1.00 98.75 96 LEU A N 1
ATOM 756 C CA . LEU A 1 96 ? 3.132 0.182 -1.644 1.00 98.75 96 LEU A CA 1
ATOM 757 C C . LEU A 1 96 ? 4.204 1.004 -2.341 1.00 98.75 96 LEU A C 1
ATOM 759 O O . LEU A 1 96 ? 4.103 1.161 -3.549 1.00 98.75 96 LEU A O 1
ATOM 763 N N . HIS A 1 97 ? 5.221 1.468 -1.615 1.00 98.62 97 HIS A N 1
ATOM 764 C CA . HIS A 1 97 ? 6.355 2.161 -2.217 1.00 98.62 97 HIS A CA 1
ATOM 765 C C . HIS A 1 97 ? 7.008 1.286 -3.291 1.00 98.62 97 HIS A C 1
ATOM 767 O O . HIS A 1 97 ? 6.986 1.626 -4.468 1.00 98.62 97 HIS A O 1
ATOM 773 N N . THR A 1 98 ? 7.443 0.077 -2.919 1.00 98.62 98 THR A N 1
ATOM 774 C CA . THR A 1 98 ? 8.064 -0.852 -3.871 1.00 98.62 98 THR A CA 1
ATOM 775 C C . THR A 1 98 ? 7.137 -1.199 -5.037 1.00 98.62 98 THR A C 1
ATOM 777 O O . THR A 1 98 ? 7.572 -1.219 -6.184 1.00 98.62 98 THR A O 1
ATOM 780 N N . LEU A 1 99 ? 5.843 -1.430 -4.790 1.00 98.81 99 LEU A N 1
ATOM 781 C CA . LEU A 1 99 ? 4.875 -1.694 -5.861 1.00 98.81 99 LEU A CA 1
ATOM 782 C C . LEU A 1 99 ? 4.725 -0.517 -6.840 1.00 98.81 99 LEU A C 1
ATOM 784 O O . LEU A 1 99 ? 4.559 -0.747 -8.037 1.00 98.81 99 LEU A O 1
ATOM 788 N N . GLN A 1 100 ? 4.734 0.717 -6.341 1.00 98.62 100 GLN A N 1
ATOM 789 C CA . GLN A 1 100 ? 4.567 1.926 -7.147 1.00 98.62 100 GLN A CA 1
ATOM 790 C C . GLN A 1 100 ? 5.821 2.210 -7.979 1.00 98.62 100 GLN A C 1
ATOM 792 O O . GLN A 1 100 ? 5.690 2.461 -9.180 1.00 98.62 100 GLN A O 1
ATOM 797 N N . ASP A 1 101 ? 7.003 2.033 -7.387 1.00 98.44 101 ASP A N 1
ATOM 798 C CA . ASP A 1 101 ? 8.299 2.233 -8.042 1.00 98.44 101 ASP A CA 1
ATOM 799 C C . ASP A 1 101 ? 8.503 1.330 -9.260 1.00 98.44 101 ASP A C 1
ATOM 801 O O . ASP A 1 101 ? 9.119 1.723 -10.248 1.00 98.44 101 ASP A O 1
ATOM 805 N N . PHE A 1 102 ? 7.895 0.139 -9.282 1.00 98.75 102 PHE A N 1
ATOM 806 C CA . PHE A 1 102 ? 7.887 -0.677 -10.497 1.00 98.75 102 PHE A CA 1
ATOM 807 C C . PHE A 1 102 ? 7.364 0.105 -11.715 1.00 98.75 102 PHE A C 1
ATOM 809 O O . PHE A 1 102 ? 7.901 -0.029 -12.815 1.00 98.75 102 PHE A O 1
ATOM 816 N N . TYR A 1 103 ? 6.310 0.909 -11.562 1.00 98.69 103 TYR A N 1
ATOM 817 C CA . TYR A 1 103 ? 5.681 1.600 -12.690 1.00 98.69 103 TYR A CA 1
ATOM 818 C C . TYR A 1 103 ? 6.433 2.866 -13.108 1.00 98.69 103 TYR A C 1
ATOM 820 O O . TYR A 1 103 ? 6.397 3.217 -14.296 1.00 98.69 103 TYR A O 1
ATOM 828 N N . SER A 1 104 ? 7.132 3.521 -12.177 1.00 98.06 104 SER A N 1
ATOM 829 C CA . SER A 1 104 ? 8.002 4.660 -12.476 1.00 98.06 104 SER A CA 1
ATOM 830 C C . SER A 1 104 ? 9.359 4.220 -13.029 1.00 98.06 104 SER A C 1
ATOM 832 O O . SER A 1 104 ? 9.835 4.841 -13.977 1.00 98.06 104 SER A O 1
ATOM 834 N N . HIS A 1 105 ? 9.957 3.138 -12.520 1.00 98.19 105 HIS A N 1
ATOM 835 C CA . HIS A 1 105 ? 11.353 2.773 -12.805 1.00 98.19 105 HIS A CA 1
ATOM 836 C C . HIS A 1 105 ? 11.518 1.633 -13.828 1.00 98.19 105 HIS A C 1
ATOM 838 O O . HIS A 1 105 ? 12.626 1.403 -14.320 1.00 98.19 105 HIS A O 1
ATOM 844 N N . SER A 1 106 ? 10.444 0.917 -14.196 1.00 98.44 106 SER A N 1
ATOM 845 C CA . SER A 1 106 ? 10.465 -0.095 -15.272 1.00 98.44 106 SER A CA 1
ATOM 846 C C . SER A 1 106 ? 9.960 0.436 -16.613 1.00 98.44 106 SER A C 1
ATOM 848 O O . SER A 1 106 ? 9.380 1.513 -16.691 1.00 98.44 106 SER A O 1
ATOM 850 N N . ASN A 1 107 ? 10.096 -0.355 -17.679 1.00 98.12 107 ASN A N 1
ATOM 851 C CA . ASN A 1 107 ? 9.551 -0.042 -19.003 1.00 98.12 107 ASN A CA 1
ATOM 852 C C . ASN A 1 107 ? 8.061 -0.415 -19.207 1.00 98.12 107 ASN A C 1
ATOM 854 O O . ASN A 1 107 ? 7.593 -0.508 -20.349 1.00 98.12 107 ASN A O 1
ATOM 858 N N . TRP A 1 108 ? 7.306 -0.692 -18.133 1.00 98.50 108 TRP A N 1
ATOM 859 C CA . TRP A 1 108 ? 5.926 -1.192 -18.230 1.00 98.50 108 TRP A CA 1
ATOM 860 C C . TRP A 1 108 ? 5.003 -0.271 -19.039 1.00 98.50 108 TRP A C 1
ATOM 862 O O . TRP A 1 108 ? 4.200 -0.743 -19.848 1.00 98.50 108 TRP A O 1
ATOM 872 N N . ILE A 1 109 ? 5.148 1.041 -18.850 1.00 98.25 109 ILE A N 1
ATOM 873 C CA . ILE A 1 109 ? 4.305 2.067 -19.478 1.00 98.25 109 ILE A CA 1
ATOM 874 C C . ILE A 1 109 ? 4.712 2.317 -20.939 1.00 98.25 109 ILE A C 1
ATOM 876 O O . ILE A 1 109 ? 3.864 2.548 -21.802 1.00 98.2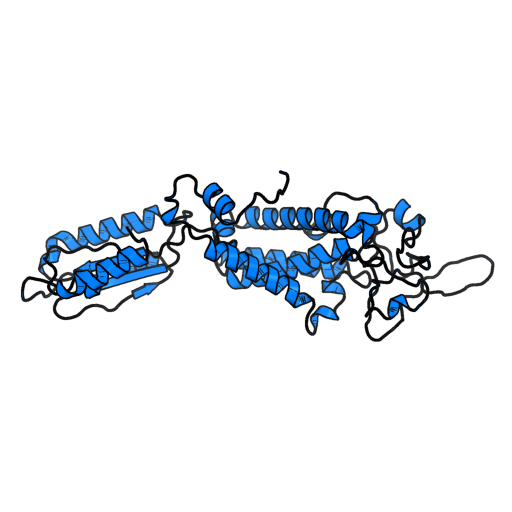5 109 ILE A O 1
ATOM 880 N N . GLU A 1 110 ? 5.996 2.191 -21.260 1.00 97.62 110 GLU A N 1
ATOM 881 C CA . GLU A 1 110 ? 6.563 2.320 -22.604 1.00 97.62 110 GLU A CA 1
ATOM 882 C C . GLU A 1 110 ? 6.060 1.209 -23.520 1.00 97.62 110 GLU A C 1
ATOM 884 O O . GLU A 1 110 ? 5.777 1.458 -24.692 1.00 97.62 110 GLU A O 1
ATOM 889 N N . MET A 1 111 ? 5.834 0.014 -22.964 1.00 97.00 111 MET A N 1
ATOM 890 C CA . MET A 1 111 ? 5.144 -1.094 -23.637 1.00 97.00 111 MET A CA 1
ATOM 891 C C . MET A 1 111 ? 3.640 -0.845 -23.856 1.00 97.00 111 MET A C 1
ATOM 893 O O . MET A 1 111 ? 2.936 -1.725 -24.349 1.00 97.00 111 MET A O 1
ATOM 897 N N . LYS A 1 112 ? 3.141 0.351 -23.519 1.00 96.88 112 LYS A N 1
ATOM 898 C CA . LYS A 1 112 ? 1.740 0.779 -23.646 1.00 96.88 112 LYS A CA 1
ATOM 899 C C . LYS A 1 112 ? 0.767 -0.022 -22.782 1.00 96.88 112 LYS A C 1
ATOM 901 O O . LYS A 1 112 ? -0.437 -0.003 -23.041 1.00 96.88 112 LYS A O 1
ATOM 906 N N . ASN A 1 113 ? 1.257 -0.684 -21.734 1.00 97.81 113 ASN A N 1
ATOM 907 C CA . ASN A 1 113 ? 0.378 -1.324 -20.767 1.00 97.81 113 ASN A CA 1
ATOM 908 C C . ASN A 1 113 ? -0.375 -0.256 -19.967 1.00 97.81 113 ASN A C 1
ATOM 910 O O . ASN A 1 113 ? 0.208 0.717 -19.493 1.00 97.81 113 ASN A O 1
ATOM 914 N N . LYS A 1 114 ? -1.686 -0.454 -19.824 1.00 97.19 114 LYS A N 1
ATOM 915 C CA . LYS A 1 114 ? -2.591 0.429 -19.068 1.00 97.19 114 LYS A CA 1
ATOM 916 C C . LYS A 1 114 ? -3.221 -0.261 -17.855 1.00 97.19 114 LYS A C 1
ATOM 918 O O . LYS A 1 114 ? -4.059 0.324 -17.179 1.00 97.19 114 LYS A O 1
ATOM 923 N N . VAL A 1 115 ? -2.831 -1.507 -17.600 1.00 97.50 115 VAL A N 1
ATOM 924 C CA . VAL A 1 115 ? -3.323 -2.336 -16.494 1.00 97.50 115 VAL A CA 1
ATOM 925 C C . VAL A 1 115 ? -2.162 -2.738 -15.581 1.00 97.50 115 VAL A C 1
ATOM 927 O O . VAL A 1 115 ? -1.022 -2.798 -16.065 1.00 97.50 115 VAL A O 1
ATOM 930 N N . PRO A 1 116 ? -2.420 -3.002 -14.287 1.00 98.06 116 PRO A N 1
ATOM 931 C CA . PRO A 1 116 ? -1.400 -3.476 -13.361 1.00 98.06 116 PRO A CA 1
ATOM 932 C C . PRO A 1 116 ? -0.741 -4.783 -13.806 1.00 98.06 116 PRO A C 1
ATOM 934 O O . PRO A 1 116 ? -1.364 -5.644 -14.435 1.00 98.06 116 PRO A O 1
ATOM 937 N N . PHE A 1 117 ? 0.530 -4.958 -13.447 1.00 97.19 117 PHE A N 1
ATOM 938 C CA . PHE A 1 117 ? 1.224 -6.227 -13.619 1.00 97.19 117 PHE A CA 1
ATOM 939 C C . PHE A 1 117 ? 0.924 -7.144 -12.428 1.00 97.19 117 PHE A C 1
ATOM 941 O O . PHE A 1 117 ? 1.683 -7.212 -11.462 1.00 97.19 117 PHE A O 1
ATOM 948 N N . SER A 1 118 ? -0.199 -7.862 -12.495 1.00 93.56 118 SER A N 1
ATOM 949 C CA . SER A 1 118 ? -0.717 -8.696 -11.394 1.00 93.56 118 SER A CA 1
ATOM 950 C C . SER A 1 118 ? 0.274 -9.746 -10.866 1.00 93.56 118 SER A C 1
ATOM 952 O O . SER A 1 118 ? 0.194 -10.151 -9.705 1.00 93.56 118 SER A O 1
ATOM 954 N N . ALA A 1 119 ? 1.268 -10.140 -11.668 1.00 95.50 119 ALA A N 1
ATOM 955 C CA . ALA A 1 119 ? 2.355 -11.021 -11.247 1.00 95.50 119 ALA A CA 1
ATOM 956 C C . ALA A 1 119 ? 3.228 -10.439 -10.115 1.00 95.50 119 ALA A C 1
ATOM 958 O O . ALA A 1 119 ? 3.967 -11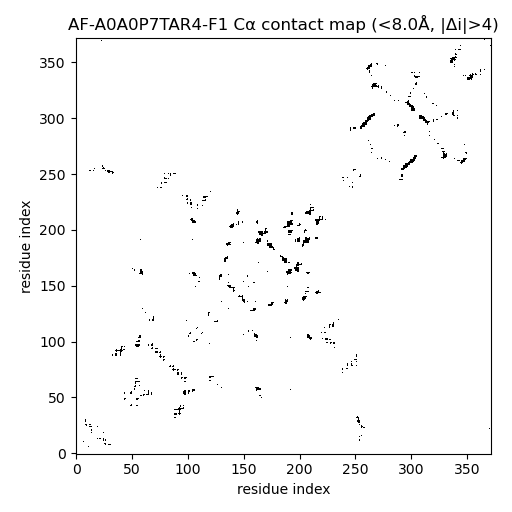.194 -9.490 1.00 95.50 119 ALA A O 1
ATOM 959 N N . LEU A 1 120 ? 3.173 -9.132 -9.837 1.00 97.31 120 LEU A N 1
ATOM 960 C CA . LEU A 1 120 ? 3.891 -8.518 -8.712 1.00 97.31 120 LEU A CA 1
ATOM 961 C C . LEU A 1 120 ? 3.248 -8.824 -7.357 1.00 97.31 120 LEU A C 1
ATOM 963 O O . LEU A 1 120 ? 3.957 -8.934 -6.362 1.00 97.31 120 LEU A O 1
ATOM 967 N N . ILE A 1 121 ? 1.924 -8.987 -7.321 1.00 95.56 121 ILE A N 1
ATOM 968 C CA . ILE A 1 121 ? 1.169 -9.237 -6.084 1.00 95.56 121 ILE A CA 1
ATOM 969 C C . ILE A 1 121 ? 0.745 -10.706 -5.945 1.00 95.56 121 ILE A C 1
ATOM 971 O O . ILE A 1 121 ? 0.475 -11.168 -4.840 1.00 95.56 121 ILE A O 1
ATOM 975 N N . GLN A 1 122 ? 0.727 -11.466 -7.047 1.00 92.62 122 GLN A N 1
ATOM 976 C CA . GLN A 1 122 ? 0.324 -12.873 -7.072 1.00 92.62 122 GLN A CA 1
ATOM 977 C C . GLN A 1 122 ? 1.544 -13.813 -7.102 1.00 92.62 122 GLN A C 1
ATOM 979 O O . GLN A 1 122 ? 2.124 -14.044 -8.171 1.00 92.62 122 GLN A O 1
ATOM 984 N N . PRO A 1 123 ? 1.941 -14.415 -5.960 1.00 90.62 123 PRO A N 1
ATOM 985 C CA . PRO A 1 123 ? 3.156 -15.227 -5.864 1.00 90.62 123 PRO A CA 1
ATOM 986 C C . PRO A 1 123 ? 3.103 -16.529 -6.686 1.00 90.62 123 PRO A C 1
ATOM 988 O O . PRO A 1 123 ? 4.144 -17.122 -6.960 1.00 90.62 123 PRO A O 1
ATOM 991 N N . ASN A 1 124 ? 1.918 -16.971 -7.104 1.00 91.94 124 ASN A N 1
ATOM 992 C CA . ASN A 1 124 ? 1.696 -18.154 -7.938 1.00 91.94 124 ASN A CA 1
ATOM 993 C C . ASN A 1 124 ? 1.893 -17.901 -9.445 1.00 91.94 124 ASN A C 1
ATOM 995 O O . ASN A 1 124 ? 2.145 -18.849 -10.187 1.00 91.94 124 ASN A O 1
ATOM 999 N N . ILE A 1 125 ? 1.790 -16.654 -9.912 1.00 93.44 125 ILE A N 1
ATOM 1000 C CA . ILE A 1 125 ? 2.028 -16.299 -11.320 1.00 93.44 125 ILE A CA 1
ATOM 1001 C C . ILE A 1 125 ? 3.534 -16.179 -11.536 1.00 93.44 125 ILE A C 1
ATOM 1003 O O . ILE A 1 125 ? 4.212 -15.628 -10.686 1.00 93.44 125 ILE A O 1
ATOM 1007 N N . ARG A 1 126 ? 4.116 -16.663 -12.633 1.00 93.19 126 ARG A N 1
ATOM 1008 C CA . ARG A 1 126 ? 5.564 -16.498 -12.869 1.00 93.19 126 ARG A CA 1
ATOM 1009 C C . ARG A 1 126 ? 5.885 -15.094 -13.390 1.00 93.19 126 ARG A C 1
ATOM 1011 O O . ARG A 1 126 ? 5.101 -14.524 -14.140 1.00 93.19 126 ARG A O 1
ATOM 1018 N N . LEU A 1 127 ? 7.041 -14.546 -13.004 1.00 94.38 127 LEU A N 1
ATOM 1019 C CA . LEU A 1 127 ? 7.610 -13.394 -13.706 1.00 94.38 127 LEU A CA 1
ATOM 1020 C C . LEU A 1 127 ? 8.205 -13.892 -15.024 1.00 94.38 127 LEU A C 1
ATOM 1022 O O . LEU A 1 127 ? 9.128 -14.706 -15.024 1.00 94.38 127 LEU A O 1
ATOM 1026 N N . GLU A 1 128 ? 7.655 -13.425 -16.137 1.00 92.38 128 GLU A N 1
ATOM 1027 C CA . GLU A 1 128 ? 8.062 -13.832 -17.480 1.00 92.38 128 GLU A CA 1
ATOM 1028 C C . GLU A 1 128 ? 8.643 -12.653 -18.258 1.00 92.38 128 GLU A C 1
ATOM 1030 O O . GLU A 1 128 ? 8.419 -11.491 -17.925 1.00 92.38 128 GLU A O 1
ATOM 1035 N N . ASN A 1 129 ? 9.396 -12.969 -19.315 1.00 93.44 129 ASN A N 1
ATOM 1036 C CA . ASN A 1 129 ? 9.969 -11.995 -20.246 1.00 93.44 129 ASN A CA 1
ATOM 1037 C C . ASN A 1 129 ? 10.870 -10.937 -19.591 1.00 93.44 129 ASN A C 1
ATOM 1039 O O . ASN A 1 129 ? 10.977 -9.824 -20.087 1.00 93.44 129 ASN A O 1
ATOM 1043 N N . LEU A 1 130 ? 11.579 -11.269 -18.515 1.00 96.31 130 LEU A N 1
ATOM 1044 C CA . LEU A 1 130 ? 12.583 -10.366 -17.951 1.00 96.31 130 LEU A CA 1
ATOM 1045 C C . LEU A 1 130 ? 13.789 -10.236 -18.903 1.00 96.31 130 LEU A C 1
ATOM 1047 O O . LEU A 1 130 ? 14.193 -11.197 -19.574 1.00 96.31 130 LEU A O 1
ATOM 1051 N N . ALA A 1 131 ? 14.362 -9.039 -18.996 1.00 93.56 131 ALA A N 1
ATOM 1052 C CA . ALA A 1 131 ? 15.651 -8.836 -19.638 1.00 93.56 131 ALA A CA 1
ATOM 1053 C C . ALA A 1 131 ? 16.752 -9.440 -18.753 1.00 93.56 131 ALA A C 1
ATOM 1055 O O . ALA A 1 131 ? 16.846 -9.146 -17.567 1.00 93.56 131 ALA A O 1
ATOM 1056 N N . ASP A 1 132 ? 17.590 -10.309 -19.323 1.00 89.38 132 ASP A N 1
ATOM 1057 C CA . ASP A 1 132 ? 18.757 -10.821 -18.604 1.00 89.38 132 ASP A CA 1
ATOM 1058 C C . ASP A 1 132 ? 19.883 -9.778 -18.582 1.00 89.38 132 ASP A C 1
ATOM 1060 O O . ASP A 1 132 ? 19.895 -8.830 -19.370 1.00 89.38 132 ASP A O 1
ATOM 1064 N N . LYS A 1 133 ? 20.882 -9.987 -17.721 1.00 86.00 133 LYS A N 1
ATOM 1065 C CA . LYS A 1 133 ? 22.026 -9.078 -17.542 1.00 86.00 133 LYS A CA 1
ATOM 1066 C C . LYS A 1 133 ? 22.757 -8.726 -18.849 1.00 86.00 133 LYS A C 1
ATOM 1068 O O . LYS A 1 133 ? 23.302 -7.632 -18.962 1.00 86.00 133 LYS A O 1
ATOM 1073 N N . GLY A 1 134 ? 22.792 -9.644 -19.817 1.00 85.19 134 GLY A N 1
ATOM 1074 C CA . GLY A 1 134 ? 23.487 -9.464 -21.092 1.00 85.19 134 GLY A CA 1
ATOM 1075 C C . GLY A 1 134 ? 22.640 -8.805 -22.179 1.00 85.19 134 GLY A C 1
ATOM 1076 O O . GLY A 1 134 ? 23.207 -8.330 -23.164 1.00 85.19 134 GLY A O 1
ATOM 1077 N N . THR A 1 135 ? 21.317 -8.765 -22.006 1.00 89.31 135 THR A N 1
ATOM 1078 C CA . THR A 1 135 ? 20.356 -8.201 -22.956 1.00 89.31 135 THR A CA 1
ATOM 1079 C C . THR A 1 135 ? 20.497 -6.674 -23.016 1.00 89.31 135 THR A C 1
ATOM 1081 O O . THR A 1 135 ? 20.244 -6.005 -22.011 1.00 89.31 135 THR A O 1
ATOM 1084 N N . PRO A 1 136 ? 20.855 -6.094 -24.177 1.00 91.00 136 PRO A N 1
ATOM 1085 C CA . PRO A 1 136 ? 20.790 -4.653 -24.408 1.00 91.00 136 PRO A CA 1
ATOM 1086 C C . PRO A 1 136 ? 19.368 -4.115 -24.267 1.00 91.00 136 PRO A C 1
ATOM 1088 O O . PRO A 1 136 ? 18.460 -4.697 -24.851 1.00 91.00 136 PRO A O 1
ATOM 1091 N N . THR A 1 137 ? 19.172 -3.001 -23.561 1.00 93.94 137 THR A N 1
ATOM 1092 C CA . THR A 1 137 ? 17.835 -2.433 -23.335 1.00 93.94 137 THR A CA 1
ATOM 1093 C C . THR A 1 137 ? 17.662 -0.970 -23.719 1.00 93.94 137 THR A C 1
ATOM 1095 O O . THR A 1 137 ? 16.558 -0.599 -24.114 1.00 93.94 137 THR A O 1
ATOM 1098 N N . CYS A 1 138 ? 18.729 -0.169 -23.723 1.00 93.25 138 CYS A N 1
ATOM 1099 C CA . CYS A 1 138 ? 18.669 1.250 -24.070 1.00 93.25 138 CYS A CA 1
ATOM 1100 C C . CYS A 1 138 ? 19.763 1.702 -25.051 1.00 93.25 138 CYS A C 1
ATOM 1102 O O . CYS A 1 138 ? 20.837 1.101 -25.160 1.00 93.25 138 CYS A O 1
ATOM 1104 N N . ARG A 1 139 ? 19.475 2.812 -25.735 1.00 92.69 139 ARG A N 1
ATOM 1105 C CA . ARG A 1 139 ? 20.405 3.687 -26.468 1.00 92.69 139 ARG A CA 1
ATOM 1106 C C . ARG A 1 139 ? 20.509 5.046 -25.764 1.00 92.69 139 ARG A C 1
ATOM 1108 O O . ARG A 1 139 ? 19.721 5.323 -24.866 1.00 92.69 139 ARG A O 1
ATOM 1115 N N . ASP A 1 140 ? 21.507 5.852 -26.128 1.00 92.50 140 ASP A N 1
ATOM 1116 C CA . ASP A 1 140 ? 21.669 7.195 -25.557 1.00 92.50 140 ASP A CA 1
ATOM 1117 C C . ASP A 1 140 ? 20.402 8.030 -25.788 1.00 92.50 140 ASP A C 1
ATOM 1119 O O . ASP A 1 140 ? 19.824 8.009 -26.880 1.00 92.50 140 ASP A O 1
ATOM 1123 N N . CYS A 1 141 ? 19.982 8.777 -24.769 1.00 91.81 141 CYS A N 1
ATOM 1124 C CA . CYS A 1 141 ? 18.911 9.750 -24.925 1.00 91.81 141 CYS A CA 1
ATOM 1125 C C . CYS A 1 141 ? 19.309 10.894 -25.856 1.00 91.81 141 CYS A C 1
ATOM 1127 O O . CYS A 1 141 ? 20.457 11.343 -25.879 1.00 91.81 141 CYS A O 1
ATOM 1129 N N . VAL A 1 142 ? 18.317 11.426 -26.569 1.00 86.50 142 VAL A N 1
ATOM 1130 C CA . VAL A 1 142 ? 18.465 12.632 -27.382 1.00 86.50 142 VAL A CA 1
ATOM 1131 C C . VAL A 1 142 ? 17.738 13.779 -26.683 1.00 86.50 142 VAL A C 1
ATOM 1133 O O . VAL A 1 142 ? 16.513 13.803 -26.623 1.00 86.50 142 VAL A O 1
ATOM 1136 N N . GLY A 1 143 ? 18.494 14.746 -26.159 1.00 80.81 143 GLY A N 1
ATOM 1137 C CA . GLY A 1 143 ? 17.940 15.862 -25.386 1.00 80.81 143 GLY A CA 1
ATOM 1138 C C . GLY A 1 143 ? 17.540 15.472 -23.956 1.00 80.81 143 GLY A C 1
ATOM 1139 O O . GLY A 1 143 ? 17.965 14.442 -23.442 1.00 80.81 143 GLY A O 1
ATOM 1140 N N . GLY A 1 144 ? 16.757 16.332 -23.294 1.00 74.38 144 GLY A N 1
ATOM 1141 C CA . GLY A 1 144 ? 16.325 16.116 -21.903 1.00 74.38 144 GLY A CA 1
ATOM 1142 C C . GLY A 1 144 ? 15.120 15.182 -21.751 1.00 74.38 144 GLY A C 1
ATOM 1143 O O . GLY A 1 144 ? 14.966 14.547 -20.714 1.00 74.38 144 GLY A O 1
ATOM 1144 N N . ASN A 1 145 ? 14.290 15.070 -22.791 1.00 81.19 145 ASN A N 1
ATOM 1145 C CA . ASN A 1 145 ? 13.169 14.139 -22.838 1.00 81.19 145 ASN A CA 1
ATOM 1146 C C . ASN A 1 145 ? 13.640 12.881 -23.574 1.00 81.19 145 ASN A C 1
ATOM 1148 O O . ASN A 1 145 ? 13.788 12.897 -24.794 1.00 81.19 145 ASN A O 1
ATOM 1152 N N . CYS A 1 146 ? 13.913 11.815 -22.826 1.00 91.88 146 CYS A N 1
ATOM 1153 C CA . CYS A 1 146 ? 14.505 10.554 -23.283 1.00 91.88 146 CYS A CA 1
ATOM 1154 C C . CYS A 1 146 ? 13.551 9.698 -24.144 1.00 91.88 146 CYS A C 1
ATOM 1156 O O . CYS A 1 146 ? 13.599 8.471 -24.118 1.00 91.88 146 CYS A O 1
ATOM 1158 N N . THR A 1 147 ? 12.674 10.336 -24.922 1.00 89.50 147 THR A N 1
ATOM 1159 C CA . THR A 1 147 ? 11.708 9.649 -25.778 1.00 89.50 147 THR A CA 1
ATOM 1160 C C . THR A 1 147 ? 12.433 8.675 -26.709 1.00 89.50 147 THR A C 1
ATOM 1162 O O . THR A 1 147 ? 13.444 9.009 -27.328 1.00 89.50 147 THR A O 1
ATOM 1165 N N . ASP A 1 148 ? 11.919 7.449 -26.778 1.00 87.12 148 ASP A N 1
ATOM 1166 C CA . ASP A 1 148 ? 12.461 6.357 -27.582 1.00 87.12 148 ASP A CA 1
ATOM 1167 C C . ASP A 1 148 ? 13.908 5.953 -27.234 1.00 87.12 148 ASP A C 1
ATOM 1169 O O . ASP A 1 148 ? 14.625 5.456 -28.100 1.00 87.12 148 ASP A O 1
ATOM 1173 N N . ASN A 1 149 ? 14.392 6.134 -26.003 1.00 94.25 149 ASN A N 1
ATOM 1174 C CA . ASN A 1 149 ? 15.704 5.596 -25.613 1.00 94.25 149 ASN A CA 1
ATOM 1175 C C . ASN A 1 149 ? 15.686 4.066 -25.387 1.00 94.25 149 ASN A C 1
ATOM 1177 O O . ASN A 1 149 ? 16.732 3.426 -25.493 1.00 94.25 149 ASN A O 1
ATOM 1181 N N . ILE A 1 150 ? 14.522 3.459 -25.132 1.00 95.56 150 ILE A N 1
ATOM 1182 C CA . ILE A 1 150 ? 14.362 2.004 -25.018 1.00 95.56 150 ILE A CA 1
ATOM 1183 C C . ILE A 1 150 ? 14.418 1.375 -26.410 1.00 95.56 150 ILE A C 1
ATOM 1185 O O . ILE A 1 150 ? 13.781 1.844 -27.356 1.00 95.56 150 ILE A O 1
ATOM 1189 N N . LEU A 1 151 ? 15.185 0.293 -26.544 1.00 94.69 151 LEU A N 1
ATOM 1190 C CA . LEU A 1 151 ? 15.375 -0.380 -27.825 1.00 94.69 151 LEU A CA 1
ATOM 1191 C C . LEU A 1 151 ? 14.050 -0.975 -28.356 1.00 94.69 151 LEU A C 1
ATOM 1193 O O . LEU A 1 151 ? 13.350 -1.667 -27.606 1.00 94.69 151 LEU A O 1
ATOM 1197 N N . PRO A 1 152 ? 13.702 -0.774 -29.645 1.00 93.88 152 PRO A N 1
ATOM 1198 C CA . PRO A 1 152 ? 12.470 -1.307 -30.234 1.00 93.88 152 PRO A CA 1
ATOM 1199 C C . PRO A 1 152 ? 12.328 -2.830 -30.109 1.00 93.88 152 PRO A C 1
ATOM 1201 O O . PRO A 1 152 ? 11.216 -3.347 -29.992 1.00 93.88 152 PRO A O 1
ATOM 1204 N N . GLU A 1 153 ? 13.441 -3.564 -30.097 1.00 93.12 153 GLU A N 1
ATOM 1205 C CA . GLU A 1 153 ? 13.474 -5.018 -29.925 1.00 93.12 153 GLU A CA 1
ATOM 1206 C C . GLU A 1 153 ? 12.985 -5.437 -28.531 1.00 93.12 153 GLU A C 1
ATOM 1208 O O . GLU A 1 153 ? 12.336 -6.470 -28.392 1.00 93.12 153 GLU A O 1
ATOM 1213 N N . ILE A 1 154 ? 13.233 -4.621 -27.502 1.00 95.50 154 ILE A N 1
ATOM 1214 C CA . ILE A 1 154 ? 12.745 -4.870 -26.138 1.00 95.50 154 ILE A CA 1
ATOM 1215 C C . ILE A 1 154 ? 11.245 -4.639 -26.049 1.00 95.50 154 ILE A C 1
ATOM 1217 O O . ILE A 1 154 ? 10.531 -5.478 -25.500 1.00 95.50 154 ILE A O 1
ATOM 1221 N N . LEU A 1 155 ? 10.760 -3.543 -26.636 1.00 96.38 155 LEU A N 1
ATOM 1222 C CA . LEU A 1 155 ? 9.332 -3.227 -26.652 1.00 96.38 155 LEU A CA 1
ATOM 1223 C C . LEU A 1 155 ? 8.538 -4.255 -27.472 1.00 96.38 155 LEU A C 1
ATOM 1225 O O . LEU A 1 155 ? 7.505 -4.742 -27.017 1.00 96.38 155 LEU A O 1
ATOM 1229 N N . SER A 1 156 ? 9.037 -4.640 -28.651 1.00 95.12 156 SER A N 1
ATOM 1230 C CA . SER A 1 156 ? 8.386 -5.638 -29.515 1.00 95.12 156 SER A CA 1
ATOM 1231 C C . SER A 1 156 ? 8.407 -7.048 -28.921 1.00 95.12 156 SER A C 1
ATOM 1233 O O . SER A 1 156 ? 7.402 -7.752 -29.004 1.00 95.12 156 SER A O 1
ATOM 1235 N N . ALA A 1 157 ? 9.498 -7.443 -28.256 1.00 95.25 157 ALA A N 1
ATOM 1236 C CA . ALA A 1 157 ? 9.578 -8.710 -27.529 1.00 95.25 157 ALA A CA 1
ATOM 1237 C C . ALA A 1 157 ? 8.839 -8.691 -26.178 1.00 95.25 157 ALA A C 1
ATOM 1239 O O . ALA A 1 157 ? 8.815 -9.713 -25.494 1.00 95.25 157 ALA A O 1
ATOM 1240 N N . LYS A 1 158 ? 8.263 -7.545 -25.780 1.00 95.81 158 LYS A N 1
ATOM 1241 C CA . LYS A 1 158 ? 7.645 -7.318 -24.464 1.00 95.81 158 LYS A CA 1
ATOM 1242 C C . LYS A 1 158 ? 8.558 -7.721 -23.303 1.00 95.81 158 LYS A C 1
ATOM 1244 O O . LYS A 1 158 ? 8.109 -8.313 -22.320 1.00 95.81 158 LYS A O 1
ATOM 1249 N N . LYS A 1 159 ? 9.857 -7.437 -23.441 1.00 96.88 159 LYS A N 1
ATOM 1250 C CA . LYS A 1 159 ? 10.839 -7.709 -22.395 1.00 96.88 159 LYS A CA 1
ATOM 1251 C C . LYS A 1 159 ? 10.777 -6.628 -21.320 1.00 96.88 159 LYS A C 1
ATOM 1253 O O . LYS A 1 159 ? 10.813 -5.444 -21.645 1.00 96.88 159 LYS A O 1
ATOM 1258 N N . ILE A 1 160 ? 10.722 -7.033 -20.056 1.00 97.75 160 ILE A N 1
ATOM 1259 C CA . ILE A 1 160 ? 10.690 -6.131 -18.903 1.00 97.75 160 ILE A CA 1
ATOM 1260 C C . ILE A 1 160 ? 12.125 -5.782 -18.491 1.00 97.75 160 ILE A C 1
ATOM 1262 O O . ILE A 1 160 ? 12.949 -6.672 -18.287 1.00 97.75 160 ILE A O 1
ATOM 1266 N N . THR A 1 161 ? 12.413 -4.488 -18.371 1.00 97.56 161 THR A N 1
ATOM 1267 C CA . THR A 1 161 ? 13.686 -3.914 -17.900 1.00 97.56 161 THR A CA 1
ATOM 1268 C C . THR A 1 161 ? 13.384 -2.754 -16.959 1.00 97.56 161 THR A C 1
ATOM 1270 O O . THR A 1 161 ? 12.315 -2.149 -17.052 1.00 97.56 161 THR A O 1
ATOM 1273 N N . SER A 1 162 ? 14.323 -2.425 -16.078 1.00 97.56 162 SER A N 1
ATOM 1274 C CA . SER A 1 162 ? 14.272 -1.221 -15.248 1.00 97.56 162 SER A CA 1
ATOM 1275 C C . SER A 1 162 ? 15.561 -0.415 -15.341 1.00 97.56 162 SER A C 1
ATOM 1277 O O . SER A 1 162 ? 16.526 -0.832 -15.994 1.00 97.56 162 SER A O 1
ATOM 1279 N N . GLY A 1 163 ? 15.525 0.785 -14.770 1.00 96.12 163 GLY A N 1
ATOM 1280 C CA . GLY A 1 163 ? 16.671 1.667 -14.674 1.00 96.12 163 GLY A CA 1
ATOM 1281 C C . GLY A 1 163 ? 17.717 1.133 -13.703 1.00 96.12 163 GLY A C 1
ATOM 1282 O O . GLY A 1 163 ? 17.394 0.599 -12.650 1.00 96.12 163 GLY A O 1
ATOM 1283 N N . TYR A 1 164 ? 18.986 1.269 -14.063 1.00 95.50 164 TYR A N 1
ATOM 1284 C CA . TYR A 1 164 ? 20.090 1.054 -13.134 1.00 95.50 164 TYR A CA 1
ATOM 1285 C C . TYR A 1 164 ? 20.391 2.348 -12.385 1.00 95.50 164 TYR A C 1
ATOM 1287 O O . TYR A 1 164 ? 20.417 3.405 -13.013 1.00 95.50 164 TYR A O 1
ATOM 1295 N N . PHE A 1 165 ? 20.656 2.275 -11.083 1.00 94.69 165 PHE A N 1
ATOM 1296 C CA . PHE A 1 165 ? 20.844 3.460 -10.245 1.00 94.69 165 PHE A CA 1
ATOM 1297 C C . PHE A 1 165 ? 22.099 3.353 -9.381 1.00 94.69 165 PHE A C 1
ATOM 1299 O O . PHE A 1 165 ? 22.386 2.329 -8.766 1.00 94.69 165 PHE A O 1
ATOM 1306 N N . SER A 1 166 ? 22.874 4.436 -9.298 1.00 92.75 166 SER A N 1
ATOM 1307 C CA . SER A 1 166 ? 23.946 4.532 -8.306 1.00 92.75 166 SER A CA 1
ATOM 1308 C C . SER A 1 166 ? 24.382 5.970 -8.059 1.00 92.75 166 SER A C 1
ATOM 1310 O O . SER A 1 166 ? 24.709 6.701 -8.991 1.00 92.75 166 SER A O 1
ATOM 1312 N N . LEU A 1 167 ? 24.523 6.348 -6.787 1.00 89.56 167 LEU A N 1
ATOM 1313 C CA . LEU A 1 167 ? 25.106 7.640 -6.399 1.00 89.56 167 LEU A CA 1
ATOM 1314 C C . LEU A 1 167 ? 26.627 7.706 -6.551 1.00 89.56 167 LEU A C 1
ATOM 1316 O O . LEU A 1 167 ? 27.205 8.795 -6.551 1.00 89.56 167 LEU A O 1
ATOM 1320 N N . PHE A 1 168 ? 27.295 6.553 -6.607 1.00 88.12 168 PHE A N 1
ATOM 1321 C CA . PHE A 1 168 ? 28.748 6.462 -6.441 1.00 88.12 168 PHE A CA 1
ATOM 1322 C C . PHE A 1 168 ? 29.449 5.958 -7.698 1.00 88.12 168 PHE A C 1
ATOM 1324 O O . PHE A 1 168 ? 30.551 6.414 -8.010 1.00 88.12 168 PHE A O 1
ATOM 1331 N N . PHE A 1 169 ? 28.799 5.072 -8.451 1.00 87.94 169 PHE A N 1
ATOM 1332 C CA . PHE A 1 169 ? 29.395 4.399 -9.596 1.00 87.94 169 PHE A CA 1
ATOM 1333 C C . PHE A 1 169 ? 28.635 4.722 -10.879 1.00 87.94 169 PHE A C 1
ATOM 1335 O O . PHE A 1 169 ? 27.418 4.821 -10.894 1.00 87.94 169 PHE A O 1
ATOM 1342 N N . SER A 1 170 ? 29.352 4.855 -11.992 1.00 85.12 170 SER A N 1
ATOM 1343 C CA . SER A 1 170 ? 28.743 5.020 -13.320 1.00 85.12 170 SER A CA 1
ATOM 1344 C C . SER A 1 170 ? 28.611 3.698 -14.084 1.00 85.12 170 SER A C 1
ATOM 1346 O O . SER A 1 170 ? 28.292 3.671 -15.274 1.00 85.12 170 SER A O 1
ATOM 1348 N N . SER A 1 171 ? 28.926 2.577 -13.433 1.00 81.12 171 SER A N 1
ATOM 1349 C CA . SER A 1 171 ? 28.958 1.261 -14.058 1.00 81.12 171 SER A CA 1
ATOM 1350 C C . SER A 1 171 ? 27.563 0.665 -14.176 1.00 81.12 171 SER A C 1
ATOM 1352 O O . SER A 1 171 ? 26.858 0.531 -13.183 1.00 81.12 171 SER A O 1
ATOM 1354 N N . LYS A 1 172 ? 27.238 0.211 -15.383 1.00 87.06 172 LYS A N 1
ATOM 1355 C CA . LYS A 1 172 ? 26.100 -0.659 -15.688 1.00 87.06 172 LYS A CA 1
ATOM 1356 C C . LYS A 1 172 ? 26.616 -2.003 -16.192 1.00 87.06 172 LYS A C 1
ATOM 1358 O O . LYS A 1 172 ? 27.736 -2.037 -16.717 1.00 87.06 172 LYS A O 1
ATOM 1363 N N . PRO A 1 173 ? 25.838 -3.092 -16.086 1.00 79.69 173 PRO A N 1
ATOM 1364 C CA . PRO A 1 173 ? 26.215 -4.360 -16.684 1.00 79.69 173 PRO A CA 1
ATOM 1365 C C . PRO A 1 173 ? 26.512 -4.229 -18.176 1.00 79.69 173 PRO A C 1
ATOM 1367 O O . PRO A 1 173 ? 25.794 -3.575 -18.937 1.00 79.69 173 PRO A O 1
ATOM 1370 N N . GLU A 1 174 ? 27.609 -4.856 -18.580 1.00 69.31 174 GLU A N 1
ATOM 1371 C CA . GLU A 1 174 ? 28.026 -4.917 -19.972 1.00 69.31 174 GLU A CA 1
ATOM 1372 C C . GLU A 1 174 ? 27.159 -5.924 -20.735 1.00 69.31 174 GLU A C 1
ATOM 1374 O O . GLU A 1 174 ? 26.990 -7.069 -20.308 1.00 69.31 174 GLU A O 1
ATOM 1379 N N . GLY A 1 175 ? 26.614 -5.496 -21.875 1.00 57.97 175 GLY A N 1
ATOM 1380 C CA . GLY A 1 175 ? 25.894 -6.379 -22.787 1.00 57.97 175 GLY A CA 1
ATOM 1381 C C . GLY A 1 175 ? 26.848 -7.014 -23.797 1.00 57.97 175 GLY A C 1
ATOM 1382 O O . GLY A 1 175 ? 27.809 -6.382 -24.240 1.00 57.97 175 GLY A O 1
ATOM 1383 N N . LYS A 1 176 ? 26.572 -8.254 -24.213 1.00 50.53 176 LYS A N 1
ATOM 1384 C CA . LYS A 1 176 ? 27.261 -8.875 -25.356 1.00 50.53 176 LYS A CA 1
ATOM 1385 C C . LYS A 1 176 ? 26.413 -8.669 -26.607 1.00 50.53 176 LYS A C 1
ATOM 1387 O O . LYS A 1 176 ? 25.299 -9.176 -26.677 1.00 50.53 176 LYS A O 1
ATOM 1392 N N . PHE A 1 177 ? 26.941 -7.969 -27.609 1.00 48.28 177 PHE A N 1
ATOM 1393 C CA . PHE A 1 177 ? 26.334 -7.907 -28.939 1.00 48.28 177 PHE A CA 1
ATOM 1394 C C . PHE A 1 177 ? 27.333 -8.443 -29.968 1.00 48.28 177 PHE A C 1
ATOM 1396 O O . PHE A 1 177 ? 28.413 -7.881 -30.147 1.00 48.28 177 PHE A O 1
ATOM 1403 N N . LEU A 1 178 ? 26.995 -9.561 -30.611 1.00 45.69 178 LEU A N 1
ATOM 1404 C CA . LEU A 1 178 ? 27.785 -10.128 -31.700 1.00 45.69 178 LEU A CA 1
ATOM 1405 C C . LEU A 1 178 ? 27.434 -9.369 -32.983 1.00 45.69 178 LEU A C 1
ATOM 1407 O O . LEU A 1 178 ? 26.350 -9.544 -33.528 1.00 45.69 178 LEU A O 1
ATOM 1411 N N . THR A 1 179 ? 28.346 -8.531 -33.471 1.00 47.19 179 THR A N 1
ATOM 1412 C CA . THR A 1 179 ? 28.304 -8.057 -34.864 1.00 47.19 179 THR A CA 1
ATOM 1413 C C . THR A 1 179 ? 29.566 -8.509 -35.577 1.00 47.19 179 THR A C 1
ATOM 1415 O O . THR A 1 179 ? 30.627 -8.607 -34.961 1.00 47.19 179 THR A O 1
ATOM 1418 N N . ASN A 1 180 ? 29.452 -8.791 -36.877 1.00 50.19 180 ASN A N 1
ATOM 1419 C CA . ASN A 1 180 ? 30.527 -9.342 -37.714 1.00 50.19 180 ASN A CA 1
ATOM 1420 C C . ASN A 1 180 ? 31.722 -8.394 -37.934 1.00 50.19 180 ASN A C 1
ATOM 1422 O O . ASN A 1 180 ? 32.659 -8.740 -38.646 1.00 50.19 180 ASN A O 1
ATOM 1426 N N . THR A 1 181 ? 31.729 -7.220 -37.309 1.00 49.19 181 THR A N 1
ATOM 1427 C CA . THR A 1 181 ? 32.813 -6.244 -37.384 1.00 49.19 181 THR A CA 1
ATOM 1428 C C . THR A 1 181 ? 32.910 -5.528 -36.042 1.00 49.19 181 THR A C 1
ATOM 1430 O O . THR A 1 181 ? 32.152 -4.602 -35.768 1.00 49.19 181 THR A O 1
ATOM 1433 N N . THR A 1 182 ? 33.890 -5.935 -35.232 1.00 46.62 182 THR A N 1
ATOM 1434 C CA . THR A 1 182 ? 34.266 -5.377 -33.914 1.00 46.62 182 THR A CA 1
ATOM 1435 C C . THR A 1 182 ? 33.346 -5.755 -32.741 1.00 46.62 182 THR A C 1
ATOM 1437 O O . THR A 1 182 ? 32.229 -5.269 -32.591 1.00 46.62 182 THR A O 1
ATOM 1440 N N . SER A 1 183 ? 33.867 -6.594 -31.836 1.00 46.72 183 SER A N 1
ATOM 1441 C CA . SER A 1 183 ? 33.287 -6.858 -30.513 1.00 46.72 183 SER A CA 1
ATOM 1442 C C . SER A 1 183 ? 33.476 -5.634 -29.608 1.00 46.72 183 SER A C 1
ATOM 1444 O O . SER A 1 183 ? 34.386 -5.596 -28.782 1.00 46.72 183 SER A O 1
ATOM 1446 N N . CYS A 1 184 ? 32.638 -4.611 -29.760 1.00 49.31 184 CYS A N 1
ATOM 1447 C CA . CYS A 1 184 ? 32.569 -3.521 -28.792 1.00 49.31 184 CYS A CA 1
ATOM 1448 C C . CYS A 1 184 ? 31.687 -3.962 -27.619 1.00 49.31 184 CYS A C 1
ATOM 1450 O O . CYS A 1 184 ? 30.460 -3.925 -27.708 1.00 49.31 184 CYS A O 1
ATOM 1452 N N . ILE A 1 185 ? 32.315 -4.391 -26.521 1.00 52.94 185 ILE A N 1
ATOM 1453 C CA . ILE A 1 185 ? 31.633 -4.571 -25.237 1.00 52.94 185 ILE A CA 1
ATOM 1454 C C . ILE A 1 185 ? 31.259 -3.170 -24.754 1.00 52.94 185 ILE A C 1
ATOM 1456 O O . ILE A 1 185 ? 32.127 -2.384 -24.383 1.00 52.94 185 ILE A O 1
ATOM 1460 N N . GLN A 1 186 ? 29.980 -2.822 -24.847 1.00 55.97 186 GLN A N 1
ATOM 1461 C CA . GLN A 1 186 ? 29.463 -1.555 -24.344 1.00 55.97 186 GLN A CA 1
ATOM 1462 C C . GLN A 1 186 ? 28.323 -1.855 -23.370 1.00 55.97 186 GLN A C 1
ATOM 1464 O O . GLN A 1 186 ? 27.518 -2.759 -23.638 1.00 55.97 186 GLN A O 1
ATOM 1469 N N . PRO A 1 187 ? 28.222 -1.128 -22.243 1.00 60.62 187 PRO A N 1
ATOM 1470 C CA . PRO A 1 187 ? 27.014 -1.158 -21.439 1.00 60.62 187 PRO A CA 1
ATOM 1471 C C . PRO A 1 187 ? 25.846 -0.757 -22.335 1.00 60.62 187 PRO A C 1
ATOM 1473 O O . PRO A 1 187 ? 25.965 0.149 -23.158 1.00 60.62 187 PRO A O 1
ATOM 1476 N N . ARG A 1 188 ? 24.729 -1.471 -22.216 1.00 82.44 188 ARG A N 1
ATOM 1477 C CA . ARG A 1 188 ? 23.511 -1.175 -22.983 1.00 82.44 188 ARG A CA 1
ATOM 1478 C C . ARG A 1 188 ? 22.254 -1.202 -22.126 1.00 82.44 188 ARG A C 1
ATOM 1480 O O . ARG A 1 188 ? 21.155 -1.288 -22.656 1.00 82.44 188 ARG A O 1
ATOM 1487 N N . LYS A 1 189 ? 22.415 -1.158 -20.806 1.00 92.81 189 LYS A N 1
ATOM 1488 C CA . LYS A 1 189 ? 21.296 -1.087 -19.874 1.00 92.81 189 LYS A CA 1
ATOM 1489 C C . LYS A 1 189 ? 20.811 0.346 -19.715 1.00 92.81 189 LYS A C 1
ATOM 1491 O O . LYS A 1 189 ? 21.606 1.287 -19.783 1.00 92.81 189 LYS A O 1
ATOM 1496 N N . CYS A 1 190 ? 19.509 0.484 -19.524 1.00 93.94 190 CYS A N 1
ATOM 1497 C CA . CYS A 1 190 ? 18.890 1.747 -19.165 1.00 93.94 190 CYS A CA 1
ATOM 1498 C C . CYS A 1 190 ? 19.402 2.199 -17.799 1.00 93.94 190 CYS A C 1
ATOM 1500 O O . CYS A 1 190 ? 19.550 1.393 -16.886 1.00 93.94 190 CYS A O 1
ATOM 1502 N N . SER A 1 191 ? 19.690 3.482 -17.665 1.00 95.56 191 SER A N 1
ATOM 1503 C CA . SER A 1 191 ? 19.849 4.104 -16.355 1.00 95.56 191 SER A CA 1
ATOM 1504 C C . SER A 1 191 ? 18.481 4.456 -15.786 1.00 95.56 191 SER A C 1
ATOM 1506 O O . SER A 1 191 ? 17.503 4.557 -16.529 1.00 95.56 191 SER A O 1
ATOM 1508 N N . HIS A 1 192 ? 18.413 4.637 -14.478 1.00 95.75 192 HIS A N 1
ATOM 1509 C CA . HIS A 1 192 ? 17.255 5.210 -13.817 1.00 95.75 192 HIS A CA 1
ATOM 1510 C C . HIS A 1 192 ? 17.076 6.656 -14.284 1.00 95.75 192 HIS A C 1
ATOM 1512 O O . HIS A 1 192 ? 16.038 7.009 -14.846 1.00 95.75 192 HIS A O 1
ATOM 1518 N N . GLY A 1 193 ? 18.151 7.442 -14.204 1.00 93.88 193 GLY A N 1
ATOM 1519 C CA . GLY A 1 193 ? 18.165 8.868 -14.496 1.00 93.88 193 GLY A CA 1
ATOM 1520 C C . GLY A 1 193 ? 18.011 9.725 -13.241 1.00 93.88 193 GLY A C 1
ATOM 1521 O O . GLY A 1 193 ? 18.034 9.239 -12.109 1.00 93.88 193 GLY A O 1
ATOM 1522 N N . GLY A 1 194 ? 17.864 11.031 -13.459 1.00 90.00 194 GLY A N 1
ATOM 1523 C CA . GLY A 1 194 ? 17.843 12.034 -12.396 1.00 90.00 194 GLY A CA 1
ATOM 1524 C C . GLY A 1 194 ? 19.231 12.585 -12.061 1.00 90.00 194 GLY A C 1
ATOM 1525 O O . GLY A 1 194 ? 20.265 12.044 -12.451 1.00 90.00 194 GLY A O 1
ATOM 1526 N N . SER A 1 195 ? 19.257 13.702 -11.336 1.00 87.75 195 SER A N 1
ATOM 1527 C CA . SER A 1 195 ? 20.484 14.457 -11.030 1.00 87.75 195 SER A CA 1
ATOM 1528 C C . SER A 1 195 ? 21.485 13.694 -10.158 1.00 87.75 195 SER A C 1
ATOM 1530 O O . SER A 1 195 ? 22.679 13.997 -10.176 1.00 87.75 195 SER A O 1
ATOM 1532 N N . PHE A 1 196 ? 21.005 12.712 -9.399 1.00 89.44 196 PHE A N 1
ATOM 1533 C CA . PHE A 1 196 ? 21.806 11.932 -8.466 1.00 89.44 196 PHE A CA 1
ATOM 1534 C C . PHE A 1 196 ? 22.324 10.608 -9.050 1.00 89.44 196 PHE A C 1
ATOM 1536 O O . PHE A 1 196 ? 23.279 10.045 -8.514 1.00 89.44 196 PHE A O 1
ATOM 1543 N N . ASP A 1 197 ? 21.755 10.124 -10.158 1.00 94.06 197 ASP A N 1
ATOM 1544 C CA . ASP A 1 197 ? 22.147 8.853 -10.768 1.00 94.06 197 ASP A CA 1
ATOM 1545 C C . ASP A 1 197 ? 23.416 9.004 -11.616 1.00 94.06 197 ASP A C 1
ATOM 1547 O O . ASP A 1 197 ? 23.385 9.481 -12.751 1.00 94.06 197 ASP A O 1
ATOM 1551 N N . ARG A 1 198 ? 24.558 8.538 -11.106 1.00 93.81 198 ARG A N 1
ATOM 1552 C CA . ARG A 1 198 ? 25.829 8.555 -11.843 1.00 93.81 198 ARG A CA 1
ATOM 1553 C C . ARG A 1 198 ? 25.877 7.557 -12.990 1.00 93.81 198 ARG A C 1
ATOM 1555 O O . ARG A 1 198 ? 26.725 7.714 -13.874 1.00 93.81 198 ARG A O 1
ATOM 1562 N N . THR A 1 199 ? 25.017 6.540 -13.011 1.00 93.19 199 THR A N 1
ATOM 1563 C CA . THR A 1 199 ? 24.976 5.590 -14.130 1.00 93.19 199 THR A CA 1
ATOM 1564 C C . THR A 1 199 ? 24.480 6.267 -15.410 1.00 93.19 199 THR A C 1
ATOM 1566 O O . THR A 1 199 ? 24.913 5.887 -16.503 1.00 93.19 199 THR A O 1
ATOM 1569 N N . SER A 1 200 ? 23.657 7.317 -15.275 1.00 93.44 200 SER A N 1
ATOM 1570 C CA . SER A 1 200 ? 23.113 8.124 -16.377 1.00 93.44 200 SER A CA 1
ATOM 1571 C C . SER A 1 200 ? 24.179 8.890 -17.169 1.00 93.44 200 SER A C 1
ATOM 1573 O O . SER A 1 200 ? 23.939 9.290 -18.308 1.00 93.44 200 SER A O 1
ATOM 1575 N N . LEU A 1 201 ? 25.378 9.050 -16.595 1.00 90.19 201 LEU A N 1
ATOM 1576 C CA . LEU A 1 201 ? 26.518 9.746 -17.200 1.00 90.19 201 LEU A CA 1
ATOM 1577 C C . LEU A 1 201 ? 27.344 8.851 -18.138 1.00 90.19 201 LEU A C 1
ATOM 1579 O O . LEU A 1 201 ? 28.269 9.332 -18.792 1.00 90.19 201 LEU A O 1
ATOM 1583 N N . LYS A 1 202 ? 27.059 7.542 -18.183 1.00 87.50 202 LYS A N 1
ATOM 1584 C CA . LYS A 1 202 ? 27.756 6.576 -19.041 1.00 87.50 202 LYS A CA 1
ATOM 1585 C C . LYS A 1 202 ? 26.801 6.020 -20.090 1.00 87.50 202 LYS A C 1
ATOM 1587 O O . LYS A 1 202 ? 25.687 5.628 -19.754 1.00 87.50 202 LYS A O 1
ATOM 1592 N N . THR A 1 203 ? 27.268 5.902 -21.333 1.00 86.56 203 THR A N 1
ATOM 1593 C CA . THR A 1 203 ? 26.504 5.292 -22.432 1.00 86.56 203 THR A CA 1
ATOM 1594 C C . THR A 1 203 ? 25.925 3.924 -22.027 1.00 86.56 203 THR A C 1
ATOM 1596 O O . THR A 1 203 ? 26.670 3.087 -21.502 1.00 86.56 203 THR A O 1
ATOM 1599 N N . PRO A 1 204 ? 24.612 3.691 -22.232 1.00 90.75 204 PRO A N 1
ATOM 1600 C CA . PRO A 1 204 ? 23.626 4.620 -22.790 1.00 90.75 204 PRO A CA 1
ATOM 1601 C C . PRO A 1 204 ? 23.239 5.713 -21.781 1.00 90.75 204 PRO A C 1
ATOM 1603 O O . PRO A 1 204 ? 22.784 5.386 -20.688 1.00 90.75 204 PRO A O 1
ATOM 1606 N N . MET A 1 205 ? 23.445 6.986 -22.116 1.00 91.62 205 MET A N 1
ATOM 1607 C CA . MET A 1 205 ? 23.213 8.134 -21.238 1.00 91.62 205 MET A CA 1
ATOM 1608 C C . MET A 1 205 ? 21.726 8.471 -21.096 1.00 91.62 205 MET A C 1
ATOM 1610 O O . MET A 1 205 ? 20.938 8.225 -22.011 1.00 91.62 205 MET A O 1
ATOM 1614 N N . GLY A 1 206 ? 21.375 9.106 -19.974 1.00 92.75 206 GLY A N 1
ATOM 1615 C CA . GLY A 1 206 ? 20.014 9.529 -19.625 1.00 92.75 206 GLY A CA 1
ATOM 1616 C C . GLY A 1 206 ? 19.320 8.551 -18.677 1.00 92.75 206 GLY A C 1
ATOM 1617 O O . GLY A 1 206 ? 19.970 8.039 -17.773 1.00 92.75 206 GLY A O 1
ATOM 1618 N N . GLY A 1 207 ? 18.022 8.296 -18.843 1.00 94.50 207 GLY A N 1
ATOM 1619 C CA . GLY A 1 207 ? 17.287 7.401 -17.946 1.00 94.50 207 GLY A CA 1
ATOM 1620 C C . GLY A 1 207 ? 15.869 7.080 -18.400 1.00 94.50 207 GLY A C 1
ATOM 1621 O O . GLY A 1 207 ? 15.433 7.584 -19.435 1.00 94.50 207 GLY A O 1
ATOM 1622 N N . ILE A 1 208 ? 15.170 6.232 -17.643 1.00 96.38 208 ILE A N 1
ATOM 1623 C CA . ILE A 1 208 ? 13.793 5.799 -17.946 1.00 96.38 208 ILE A CA 1
ATOM 1624 C C . ILE A 1 208 ? 12.774 6.105 -16.837 1.00 96.38 20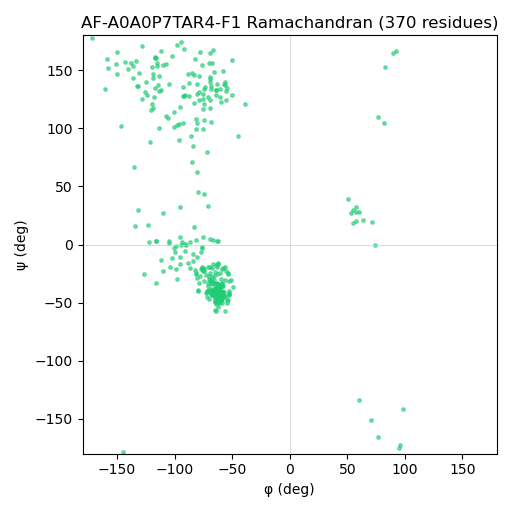8 ILE A C 1
ATOM 1626 O O . ILE A 1 208 ? 11.608 5.735 -16.977 1.00 96.38 208 ILE A O 1
ATOM 1630 N N . ASN A 1 209 ? 13.188 6.763 -15.749 1.00 96.31 209 ASN A N 1
ATOM 1631 C CA . ASN A 1 209 ? 12.305 7.029 -14.615 1.00 96.31 209 ASN A CA 1
ATOM 1632 C C . ASN A 1 209 ? 11.179 8.024 -14.938 1.00 96.31 209 ASN A C 1
ATOM 1634 O O . ASN A 1 209 ? 11.284 8.845 -15.861 1.00 96.31 209 ASN A O 1
ATOM 1638 N N . LYS A 1 210 ? 10.091 7.937 -14.167 1.00 97.44 210 LYS A N 1
ATOM 1639 C CA . LYS A 1 210 ? 8.868 8.754 -14.307 1.00 97.44 210 LYS A CA 1
ATOM 1640 C C . LYS A 1 210 ? 8.422 9.327 -12.967 1.00 97.44 210 LYS A C 1
ATOM 1642 O O . LYS A 1 210 ? 7.225 9.489 -12.741 1.00 97.44 210 LYS A O 1
ATOM 1647 N N . ASP A 1 211 ? 9.369 9.572 -12.077 1.00 95.69 211 ASP A N 1
ATOM 1648 C CA . ASP A 1 211 ? 9.122 9.945 -10.681 1.00 95.69 211 ASP A CA 1
ATOM 1649 C C . ASP A 1 211 ? 8.350 11.263 -10.604 1.00 95.69 211 ASP A C 1
ATOM 1651 O O . ASP A 1 211 ? 7.419 11.405 -9.815 1.00 95.69 211 ASP A O 1
ATOM 1655 N N . ASP A 1 212 ? 8.664 12.193 -11.510 1.00 94.81 212 ASP A N 1
ATOM 1656 C CA . ASP A 1 212 ? 7.954 13.453 -11.672 1.00 94.81 212 ASP A CA 1
ATOM 1657 C C . ASP A 1 212 ? 7.873 13.901 -13.147 1.00 94.81 212 ASP A C 1
ATOM 1659 O O . ASP A 1 212 ? 8.313 13.220 -14.072 1.00 94.81 212 ASP A O 1
ATOM 1663 N N . LEU A 1 213 ? 7.264 15.063 -13.398 1.00 95.25 213 LEU A N 1
ATOM 1664 C CA . LEU A 1 213 ? 7.078 15.605 -14.752 1.00 95.25 213 LEU A CA 1
ATOM 1665 C C . LEU A 1 213 ? 8.384 16.061 -15.433 1.00 95.25 213 LEU A C 1
ATOM 1667 O O . LEU A 1 213 ? 8.409 16.218 -16.654 1.00 95.25 213 LEU A O 1
ATOM 1671 N N . SER A 1 214 ? 9.444 16.305 -14.663 1.00 93.25 214 SER A N 1
ATOM 1672 C CA . SER A 1 214 ? 10.777 16.728 -15.114 1.00 93.25 214 SER A CA 1
ATOM 1673 C C . SER A 1 214 ? 11.771 15.573 -15.284 1.00 93.25 214 SER A C 1
ATOM 1675 O O . SER A 1 214 ? 12.835 15.766 -15.877 1.00 93.25 214 SER A O 1
ATOM 1677 N N . SER A 1 215 ? 11.411 14.375 -14.816 1.00 94.50 215 SER A N 1
ATOM 1678 C CA . SER A 1 215 ? 12.116 13.117 -15.051 1.00 94.50 215 SER A CA 1
ATOM 1679 C C . SER A 1 215 ? 12.424 12.854 -16.528 1.00 94.50 215 SER A C 1
ATOM 1681 O O . SER A 1 215 ? 11.733 13.334 -17.431 1.00 94.50 215 SER A O 1
ATOM 1683 N N . SER A 1 216 ? 13.412 11.991 -16.794 1.00 94.62 216 SER A N 1
ATOM 1684 C CA . SER A 1 216 ? 13.797 11.602 -18.159 1.00 94.62 216 SER A CA 1
ATOM 1685 C C . SER A 1 216 ? 12.608 11.099 -18.989 1.00 94.62 216 SER A C 1
ATOM 1687 O O . SER A 1 216 ? 12.506 11.435 -20.172 1.00 94.62 216 SER A O 1
ATOM 1689 N N . HIS A 1 217 ? 11.703 10.322 -18.379 1.00 96.25 217 HIS A N 1
ATOM 1690 C CA . HIS A 1 217 ? 10.440 9.867 -18.972 1.00 96.25 217 HIS A CA 1
ATOM 1691 C C . HIS A 1 217 ? 9.219 10.535 -18.317 1.00 96.25 217 HIS A C 1
ATOM 1693 O O . HIS A 1 217 ? 8.116 9.995 -18.357 1.00 96.25 217 HIS A O 1
ATOM 1699 N N . GLY A 1 218 ? 9.365 11.747 -17.771 1.00 95.69 218 GLY A N 1
ATOM 1700 C CA . GLY A 1 218 ? 8.293 12.464 -17.067 1.00 95.69 218 GLY A CA 1
ATOM 1701 C C . GLY A 1 218 ? 7.030 12.711 -17.902 1.00 95.69 218 GLY A C 1
ATOM 1702 O O . GLY A 1 218 ? 5.934 12.838 -17.360 1.00 95.69 218 GLY A O 1
ATOM 1703 N N . HIS A 1 219 ? 7.131 12.653 -19.236 1.00 95.69 219 HIS A N 1
ATOM 1704 C CA . HIS A 1 219 ? 5.977 12.668 -20.143 1.00 95.69 219 HIS A CA 1
ATOM 1705 C C . HIS A 1 219 ? 5.019 11.468 -19.959 1.00 95.69 219 HIS A C 1
ATOM 1707 O O . HIS A 1 219 ? 3.877 11.534 -20.407 1.00 95.69 219 HIS A O 1
ATOM 1713 N N . LEU A 1 220 ? 5.460 10.392 -19.296 1.00 97.56 220 LEU A N 1
ATOM 1714 C CA . LEU A 1 220 ? 4.659 9.216 -18.932 1.00 97.56 220 LEU A CA 1
ATOM 1715 C C . LEU A 1 220 ? 4.284 9.179 -17.442 1.00 97.56 220 LEU A C 1
ATOM 1717 O O . LEU A 1 220 ? 3.643 8.220 -17.018 1.00 97.56 220 LEU A O 1
ATOM 1721 N N . HIS A 1 221 ? 4.642 10.194 -16.648 1.00 97.62 221 HIS A N 1
ATOM 1722 C CA . HIS A 1 221 ? 4.391 10.225 -15.201 1.00 97.62 221 HIS A CA 1
ATOM 1723 C C . HIS A 1 221 ? 2.916 9.993 -14.853 1.00 97.62 221 HIS A C 1
ATOM 1725 O O . HIS A 1 221 ? 2.600 9.136 -14.035 1.00 97.62 221 HIS A O 1
ATOM 1731 N N . GLN A 1 222 ? 1.996 10.687 -15.529 1.00 98.19 222 GLN A N 1
ATOM 1732 C CA . GLN A 1 222 ? 0.558 10.544 -15.266 1.00 98.19 222 GLN A CA 1
ATOM 1733 C C . GLN A 1 222 ? 0.038 9.136 -15.591 1.00 98.19 222 GLN A C 1
ATOM 1735 O O . GLN A 1 222 ? -0.770 8.579 -14.850 1.00 98.19 222 GLN A O 1
ATOM 1740 N N . ASP A 1 223 ? 0.538 8.529 -16.671 1.00 98.38 223 ASP A N 1
ATOM 1741 C CA . ASP A 1 223 ? 0.204 7.149 -17.025 1.00 98.38 223 ASP A CA 1
ATOM 1742 C C . ASP A 1 223 ? 0.753 6.156 -15.988 1.00 98.38 223 ASP A C 1
ATOM 1744 O O . ASP A 1 223 ? 0.048 5.227 -15.594 1.00 98.38 223 ASP A O 1
ATOM 1748 N N . ALA A 1 224 ? 1.991 6.357 -15.525 1.00 98.50 224 ALA A N 1
ATOM 1749 C CA . ALA A 1 224 ? 2.608 5.536 -14.487 1.00 98.50 224 ALA A CA 1
ATOM 1750 C C . ALA A 1 224 ? 1.841 5.636 -13.165 1.00 98.50 224 ALA A C 1
ATOM 1752 O O . ALA A 1 224 ? 1.461 4.608 -12.607 1.00 98.50 224 ALA A O 1
ATOM 1753 N N . ALA A 1 225 ? 1.537 6.856 -12.716 1.00 98.25 225 ALA A N 1
ATOM 1754 C CA . ALA A 1 225 ? 0.784 7.114 -11.494 1.00 98.25 225 ALA A CA 1
ATOM 1755 C C . ALA A 1 225 ? -0.619 6.487 -11.542 1.00 98.25 225 ALA A C 1
ATOM 1757 O O . ALA A 1 225 ? -1.069 5.895 -10.558 1.00 98.25 225 ALA A O 1
ATOM 1758 N N . LEU A 1 226 ? -1.300 6.543 -12.692 1.00 98.00 226 LEU A N 1
ATOM 1759 C CA . LEU A 1 226 ? -2.609 5.912 -12.867 1.00 98.00 226 LEU A CA 1
ATOM 1760 C C . LEU A 1 226 ? -2.536 4.38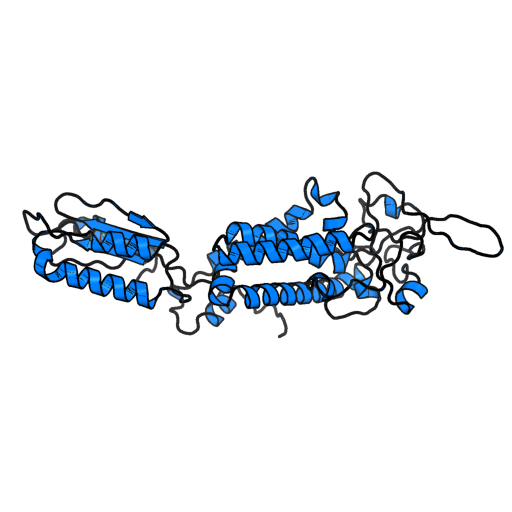2 -12.745 1.00 98.00 226 LEU A C 1
ATOM 1762 O O . LEU A 1 226 ? -3.350 3.777 -12.045 1.00 98.00 226 LEU A O 1
ATOM 1766 N N . VAL A 1 227 ? -1.565 3.739 -13.402 1.00 98.62 227 VAL A N 1
ATOM 1767 C CA . VAL A 1 227 ? -1.413 2.277 -13.319 1.00 98.62 227 VAL A CA 1
ATOM 1768 C C . VAL A 1 227 ? -0.963 1.853 -11.919 1.00 98.62 227 VAL A C 1
ATOM 1770 O O . VAL A 1 227 ? -1.490 0.877 -11.387 1.00 98.62 227 VAL A O 1
ATOM 1773 N N . ALA A 1 228 ? -0.070 2.614 -11.287 1.00 98.50 228 ALA A N 1
ATOM 1774 C CA . ALA A 1 228 ? 0.345 2.405 -9.905 1.00 98.50 228 ALA A CA 1
ATOM 1775 C C . ALA A 1 228 ? -0.837 2.533 -8.927 1.00 98.50 228 ALA A C 1
ATOM 1777 O O . ALA A 1 228 ? -1.000 1.691 -8.048 1.00 98.50 228 ALA A O 1
ATOM 1778 N N . THR A 1 229 ? -1.729 3.509 -9.136 1.00 97.69 229 THR A N 1
ATOM 1779 C CA . THR A 1 229 ? -2.979 3.657 -8.368 1.00 97.69 229 THR A CA 1
ATOM 1780 C C . THR A 1 229 ? -3.867 2.422 -8.511 1.00 97.69 229 THR A C 1
ATOM 1782 O O . THR A 1 229 ? -4.350 1.888 -7.513 1.00 97.69 229 THR A O 1
ATOM 1785 N N . ASN A 1 230 ? -4.045 1.916 -9.735 1.00 98.06 230 ASN A N 1
ATOM 1786 C CA . ASN A 1 230 ? -4.820 0.696 -9.965 1.00 98.06 230 ASN A CA 1
ATOM 1787 C C . ASN A 1 230 ? -4.167 -0.531 -9.305 1.00 98.06 230 ASN A C 1
ATOM 1789 O O . ASN A 1 230 ? -4.871 -1.364 -8.741 1.00 98.06 230 ASN A O 1
ATOM 1793 N N . ALA A 1 231 ? -2.836 -0.628 -9.314 1.00 98.50 231 ALA A N 1
ATOM 1794 C CA . ALA A 1 231 ? -2.111 -1.706 -8.645 1.00 98.50 231 ALA A CA 1
ATOM 1795 C C . ALA A 1 231 ? -2.272 -1.645 -7.117 1.00 98.50 231 ALA A C 1
ATOM 1797 O O . ALA A 1 231 ? -2.468 -2.676 -6.474 1.00 98.50 231 ALA A O 1
ATOM 1798 N N . THR A 1 232 ? -2.253 -0.440 -6.536 1.00 98.31 232 THR A N 1
ATOM 1799 C CA . THR A 1 232 ? -2.578 -0.220 -5.122 1.00 98.31 232 THR A CA 1
ATOM 1800 C C . THR A 1 232 ? -3.995 -0.700 -4.804 1.00 98.31 232 THR A C 1
ATOM 1802 O O . THR A 1 232 ? -4.192 -1.360 -3.787 1.00 98.31 232 THR A O 1
ATOM 1805 N N . VAL A 1 233 ? -4.977 -0.422 -5.671 1.00 97.06 233 VAL A N 1
ATOM 1806 C CA . VAL A 1 233 ? -6.358 -0.904 -5.495 1.00 97.06 233 VAL A CA 1
ATOM 1807 C C . VAL A 1 233 ? -6.425 -2.433 -5.523 1.00 97.06 233 VAL A C 1
ATOM 1809 O O . VAL A 1 233 ? -7.037 -3.013 -4.629 1.00 97.06 233 VAL A O 1
ATOM 1812 N N . GLU A 1 234 ? -5.770 -3.093 -6.484 1.00 97.88 234 GLU A N 1
ATOM 1813 C CA . GLU A 1 234 ? -5.725 -4.564 -6.547 1.00 97.88 234 GLU A CA 1
ATOM 1814 C C . GLU A 1 234 ? -5.101 -5.179 -5.283 1.00 97.88 234 GLU A C 1
ATOM 1816 O O . GLU A 1 234 ? -5.631 -6.146 -4.736 1.00 97.88 234 GLU A O 1
ATOM 1821 N N . LEU A 1 235 ? -4.006 -4.598 -4.778 1.00 98.50 235 LEU A N 1
ATOM 1822 C CA . LEU A 1 235 ? -3.348 -5.061 -3.554 1.00 98.50 235 LEU A CA 1
ATOM 1823 C C . LEU A 1 235 ? -4.234 -4.870 -2.314 1.00 98.50 235 LEU A C 1
ATOM 1825 O O . LEU A 1 235 ? -4.310 -5.755 -1.459 1.00 98.50 235 LEU A O 1
ATOM 1829 N N . LEU A 1 236 ? -4.907 -3.723 -2.198 1.00 98.00 236 LEU A N 1
ATOM 1830 C CA . LEU A 1 236 ? -5.821 -3.457 -1.086 1.00 98.00 236 LEU A CA 1
ATOM 1831 C C . LEU A 1 236 ? -7.033 -4.393 -1.113 1.00 98.00 236 LEU A C 1
ATOM 1833 O O . LEU A 1 236 ? -7.453 -4.856 -0.052 1.00 98.00 236 LEU A O 1
ATOM 1837 N N . ASP A 1 237 ? -7.566 -4.713 -2.295 1.00 97.25 237 ASP A N 1
ATOM 1838 C CA . ASP A 1 237 ? -8.671 -5.664 -2.428 1.00 97.25 237 ASP A CA 1
ATOM 1839 C C . ASP A 1 237 ? -8.243 -7.093 -2.053 1.00 97.25 237 ASP A C 1
ATOM 1841 O O . ASP A 1 237 ? -8.953 -7.772 -1.313 1.00 97.25 237 ASP A O 1
ATOM 1845 N N . ASP A 1 238 ? -7.037 -7.522 -2.441 1.00 97.38 238 ASP A N 1
ATOM 1846 C CA . ASP A 1 238 ? -6.455 -8.800 -2.004 1.00 97.38 238 ASP A CA 1
ATOM 1847 C C . ASP A 1 238 ? -6.314 -8.888 -0.469 1.00 97.38 238 ASP A C 1
ATOM 1849 O O . ASP A 1 238 ? -6.625 -9.919 0.142 1.00 97.38 238 ASP A O 1
ATOM 1853 N N . ILE A 1 239 ? -5.900 -7.802 0.192 1.00 98.38 239 ILE A N 1
ATOM 1854 C CA . ILE A 1 239 ? -5.874 -7.741 1.660 1.00 98.38 239 ILE A CA 1
ATOM 1855 C C . ILE A 1 239 ? -7.296 -7.815 2.221 1.00 98.38 239 ILE A C 1
ATOM 1857 O O . ILE A 1 239 ? -7.543 -8.637 3.106 1.00 98.38 239 ILE A O 1
ATOM 1861 N N . ARG A 1 240 ? -8.228 -6.999 1.709 1.00 97.88 240 ARG A N 1
ATOM 1862 C CA . ARG A 1 240 ? -9.629 -6.944 2.158 1.00 97.88 240 ARG A CA 1
ATOM 1863 C C . ARG A 1 240 ? -10.289 -8.318 2.101 1.00 97.88 240 ARG A C 1
ATOM 1865 O O . ARG A 1 240 ? -10.819 -8.781 3.111 1.00 97.88 240 ARG A O 1
ATOM 1872 N N . LEU A 1 241 ? -10.184 -9.004 0.964 1.00 97.62 241 LEU A N 1
ATOM 1873 C CA . LEU A 1 241 ? -10.730 -10.348 0.765 1.00 97.62 241 LEU A CA 1
ATOM 1874 C C . LEU A 1 241 ? -10.136 -11.371 1.748 1.00 97.62 241 LEU A C 1
ATOM 1876 O O . LEU A 1 241 ? -10.835 -12.280 2.191 1.00 97.62 241 LEU A O 1
ATOM 1880 N N . ALA A 1 242 ? -8.864 -11.224 2.129 1.00 97.62 242 ALA A N 1
ATOM 1881 C CA . ALA A 1 242 ? -8.185 -12.157 3.027 1.00 97.62 242 ALA A CA 1
ATOM 1882 C C . ALA A 1 242 ? -8.475 -11.939 4.524 1.00 97.62 242 ALA A C 1
ATOM 1884 O O . ALA A 1 242 ? -8.293 -12.870 5.321 1.00 97.62 242 ALA A O 1
ATOM 1885 N N . VAL A 1 243 ? -8.845 -10.719 4.927 1.00 96.62 243 VAL A N 1
ATOM 1886 C CA . VAL A 1 243 ? -9.019 -10.325 6.342 1.00 96.62 243 VAL A CA 1
ATOM 1887 C C . VAL A 1 243 ? -10.474 -10.038 6.725 1.00 96.62 243 VAL A C 1
ATOM 1889 O O . VAL A 1 243 ? -10.783 -9.994 7.919 1.00 96.62 243 VAL A O 1
ATOM 1892 N N . GLY A 1 244 ? -11.354 -9.899 5.729 1.00 94.81 244 GLY A N 1
ATOM 1893 C CA . GLY A 1 244 ? -12.765 -9.555 5.881 1.00 94.81 244 GLY A CA 1
ATOM 1894 C C . GLY A 1 244 ? -12.997 -8.050 6.028 1.00 94.81 244 GLY A C 1
ATOM 1895 O O . GLY A 1 244 ? -12.144 -7.319 6.537 1.00 94.81 244 GLY A O 1
ATOM 1896 N N . ASP A 1 245 ? -14.182 -7.591 5.619 1.00 88.44 245 ASP A N 1
ATOM 1897 C CA . ASP A 1 245 ? -14.511 -6.162 5.537 1.00 88.44 245 ASP A CA 1
ATOM 1898 C C . ASP A 1 245 ? -14.396 -5.443 6.887 1.00 88.44 245 ASP A C 1
ATOM 1900 O O . ASP A 1 245 ? -13.816 -4.366 6.956 1.00 88.44 245 ASP A O 1
ATOM 1904 N N . VAL A 1 246 ? -14.851 -6.057 7.985 1.00 83.38 246 VAL A N 1
ATOM 1905 C CA . VAL A 1 246 ? -14.798 -5.440 9.326 1.00 83.38 246 VAL A CA 1
ATOM 1906 C C . VAL A 1 246 ? -13.359 -5.140 9.756 1.00 83.38 246 VAL A C 1
ATOM 1908 O O . VAL A 1 246 ? -13.048 -4.024 10.172 1.00 83.38 246 VAL A O 1
ATOM 1911 N N . ASN A 1 247 ? -12.454 -6.117 9.639 1.00 88.94 247 ASN A N 1
ATOM 1912 C CA . ASN A 1 247 ? -11.053 -5.911 10.009 1.00 88.94 247 ASN A CA 1
ATOM 1913 C C . ASN A 1 247 ? -10.337 -4.997 9.018 1.00 88.94 247 ASN A C 1
ATOM 1915 O O . ASN A 1 247 ? -9.456 -4.248 9.432 1.00 88.94 247 ASN A O 1
ATOM 1919 N N . PHE A 1 248 ? -10.706 -5.041 7.735 1.00 93.81 248 PHE A N 1
ATOM 1920 C CA . PHE A 1 248 ? -10.156 -4.142 6.728 1.00 93.81 248 PHE A CA 1
ATOM 1921 C C . PHE A 1 248 ? -10.533 -2.684 7.009 1.00 93.81 248 PHE A C 1
ATOM 1923 O O . PHE A 1 248 ? -9.666 -1.819 6.995 1.00 93.81 248 PHE A O 1
ATOM 1930 N N . LEU A 1 249 ? -11.794 -2.405 7.344 1.00 88.00 249 LEU A N 1
ATOM 1931 C CA . LEU A 1 249 ? -12.243 -1.060 7.702 1.00 88.00 249 LEU A CA 1
ATOM 1932 C C . LEU A 1 249 ? -11.512 -0.546 8.954 1.00 88.00 249 LEU A C 1
ATOM 1934 O O . LEU A 1 249 ? -10.912 0.528 8.909 1.00 88.00 249 LEU A O 1
ATOM 1938 N N . ARG A 1 250 ? -11.416 -1.354 10.023 1.00 85.94 250 ARG A N 1
ATOM 1939 C CA . ARG A 1 250 ? -10.616 -1.009 11.220 1.00 85.94 250 ARG A CA 1
ATOM 1940 C C . ARG A 1 250 ? -9.139 -0.791 10.890 1.00 85.94 250 ARG A C 1
ATOM 1942 O O . ARG A 1 250 ? -8.526 0.165 11.366 1.00 85.94 250 ARG A O 1
ATOM 1949 N N . PHE A 1 251 ? -8.570 -1.631 10.028 1.00 91.25 251 PHE A N 1
ATOM 1950 C CA . PHE A 1 251 ? -7.217 -1.463 9.507 1.00 91.25 251 PHE A CA 1
ATOM 1951 C C . PHE A 1 251 ? -7.054 -0.134 8.767 1.00 91.25 251 PHE A C 1
ATOM 1953 O O . PHE A 1 251 ? -6.065 0.555 8.994 1.00 91.25 251 PHE A O 1
ATOM 1960 N N . MET A 1 252 ? -8.043 0.299 7.993 1.00 91.12 252 MET A N 1
ATOM 1961 C CA . MET A 1 252 ? -8.035 1.612 7.350 1.00 91.12 252 MET A CA 1
ATOM 1962 C C . MET A 1 252 ? -8.353 2.761 8.317 1.00 91.12 252 MET A C 1
ATOM 1964 O O . MET A 1 252 ? -8.301 3.906 7.902 1.00 91.12 252 MET A O 1
ATOM 1968 N N . GLY A 1 253 ? -8.648 2.510 9.596 1.00 83.38 253 GLY A N 1
ATOM 1969 C CA . GLY A 1 253 ? -9.075 3.564 10.530 1.00 83.38 253 GLY A CA 1
ATOM 1970 C C . GLY A 1 253 ? -10.487 4.073 10.237 1.00 83.38 253 GLY A C 1
ATOM 1971 O O . GLY A 1 253 ? -10.857 5.166 10.645 1.00 83.38 253 GLY A O 1
ATOM 1972 N N . ILE A 1 254 ? -11.262 3.281 9.498 1.00 81.69 254 ILE A N 1
ATOM 1973 C CA . ILE A 1 254 ? -12.681 3.477 9.251 1.00 81.69 254 ILE A CA 1
ATOM 1974 C C . ILE A 1 254 ? -13.400 2.598 10.269 1.00 81.69 254 ILE A C 1
ATOM 1976 O O . ILE A 1 254 ? -13.643 1.414 10.054 1.00 81.69 254 ILE A O 1
ATOM 1980 N N . SER A 1 255 ? -13.683 3.160 11.433 1.00 69.25 255 SER A N 1
ATOM 1981 C CA . SER A 1 255 ? -14.502 2.500 12.441 1.00 69.25 255 SER A CA 1
ATOM 1982 C C . SER A 1 255 ? -15.416 3.531 13.076 1.00 69.25 255 SER A C 1
ATOM 1984 O O . SER A 1 255 ? -15.049 4.702 13.157 1.00 69.25 255 SER A O 1
ATOM 1986 N N . SER A 1 256 ? -16.593 3.127 13.543 1.00 59.69 256 SER A N 1
ATOM 1987 C CA . SER A 1 256 ? -17.438 4.000 14.361 1.00 59.69 256 SER A CA 1
ATOM 1988 C C . SER A 1 256 ? -16.924 4.014 15.811 1.00 59.69 256 SER A C 1
ATOM 1990 O O . SER A 1 256 ? -17.708 3.821 16.739 1.00 59.69 256 SER A O 1
ATOM 1992 N N . SER A 1 257 ? -15.594 4.145 15.977 1.00 57.03 257 SER A N 1
ATOM 1993 C CA . SER A 1 257 ? -14.808 4.045 17.218 1.00 57.03 257 SER A CA 1
ATOM 1994 C C . SER A 1 257 ? -15.486 4.819 18.343 1.00 57.03 257 SER A C 1
ATOM 1996 O O . SER A 1 257 ? -15.294 6.021 18.506 1.00 57.03 257 SER A O 1
ATOM 1998 N N . SER A 1 258 ? -16.298 4.111 19.122 1.00 62.94 258 SER A N 1
ATOM 1999 C CA . SER A 1 258 ? -16.813 4.589 20.393 1.00 62.94 258 SER A CA 1
ATOM 2000 C C . SER A 1 258 ? -16.053 3.859 21.488 1.00 62.94 258 SER A C 1
ATOM 2002 O O . SER A 1 258 ? -15.768 2.664 21.390 1.00 62.94 258 SER A O 1
ATOM 2004 N N . VAL A 1 259 ? -15.676 4.585 22.533 1.00 68.69 259 VAL A N 1
ATOM 2005 C CA . VAL A 1 259 ? -15.323 3.944 23.796 1.00 68.69 259 VAL A CA 1
ATOM 2006 C C . VAL A 1 259 ? -16.643 3.604 24.469 1.00 68.69 259 VAL A C 1
ATOM 2008 O O . VAL A 1 259 ? -17.478 4.485 24.662 1.00 68.69 259 VAL A O 1
ATOM 2011 N N . LEU A 1 260 ? -16.848 2.334 24.810 1.00 77.19 260 LEU A N 1
ATOM 2012 C CA . LEU A 1 260 ? -17.974 1.950 25.652 1.00 77.19 260 LEU A CA 1
ATOM 2013 C C . LEU A 1 260 ? -17.507 1.992 27.096 1.00 77.19 260 LEU A C 1
ATOM 2015 O O . LEU A 1 260 ? -16.493 1.403 27.452 1.00 77.19 260 LEU A O 1
ATOM 2019 N N . CYS A 1 261 ? -18.246 2.680 27.938 1.00 82.69 261 CYS A N 1
ATOM 2020 C CA . CYS A 1 261 ? -17.968 2.742 29.355 1.00 82.69 261 CYS A CA 1
ATOM 2021 C C . CYS A 1 261 ? -19.246 2.464 30.124 1.00 82.69 261 CYS A C 1
ATOM 2023 O O . CYS A 1 261 ? -20.337 2.766 29.652 1.00 82.69 261 CYS A O 1
ATOM 2025 N N . PHE A 1 262 ? -19.110 1.852 31.283 1.00 85.62 262 PHE A N 1
ATOM 2026 C CA . PHE A 1 262 ? -20.206 1.698 32.214 1.00 85.62 262 PHE A CA 1
ATOM 2027 C C . PHE A 1 262 ? -19.782 2.289 33.545 1.00 85.62 262 PHE A C 1
ATOM 2029 O O . PHE A 1 262 ? -18.712 1.958 34.061 1.00 85.62 262 PHE A O 1
ATOM 2036 N N . VAL A 1 263 ? -20.628 3.160 34.080 1.00 86.44 263 VAL A N 1
ATOM 2037 C CA . VAL A 1 263 ? -20.518 3.679 35.438 1.00 86.44 263 VAL A CA 1
ATOM 2038 C C . VAL A 1 263 ? -21.613 2.982 36.235 1.00 86.44 263 VAL A C 1
ATOM 2040 O O . VAL A 1 263 ? -22.794 3.183 35.953 1.00 86.44 263 VAL A O 1
ATOM 2043 N N . ILE A 1 264 ? -21.231 2.071 37.129 1.00 87.00 264 ILE A N 1
ATOM 2044 C CA . ILE A 1 264 ? -22.180 1.184 37.814 1.00 87.00 264 ILE A CA 1
ATOM 2045 C C . ILE A 1 264 ? -22.088 1.425 39.311 1.00 87.00 264 ILE A C 1
ATOM 2047 O O . ILE A 1 264 ? -21.029 1.247 39.912 1.00 87.00 264 ILE A O 1
ATOM 2051 N N . ASP A 1 265 ? -23.218 1.802 39.880 1.00 86.19 265 ASP A N 1
ATOM 2052 C CA . ASP A 1 265 ? -23.440 1.861 41.309 1.00 86.19 265 ASP A CA 1
ATOM 2053 C C . ASP A 1 265 ? -23.347 0.459 41.934 1.00 86.19 265 ASP A C 1
ATOM 2055 O O . ASP A 1 265 ? -23.877 -0.526 41.407 1.00 86.19 265 ASP A O 1
ATOM 2059 N N . THR A 1 266 ? -22.604 0.361 43.030 1.00 88.06 266 THR A N 1
ATOM 2060 C CA . THR A 1 266 ? -22.368 -0.880 43.770 1.00 88.06 266 THR A CA 1
ATOM 2061 C C . THR A 1 266 ? -22.790 -0.786 45.232 1.00 88.06 266 THR A C 1
ATOM 2063 O O . THR A 1 266 ? -22.367 -1.631 46.022 1.00 88.06 266 THR A O 1
ATOM 2066 N N . THR A 1 267 ? -23.597 0.205 45.617 1.00 87.00 267 THR A N 1
ATOM 2067 C CA . THR A 1 267 ? -24.127 0.298 46.981 1.00 87.00 267 THR A CA 1
ATOM 2068 C C . THR A 1 267 ? -25.097 -0.837 47.302 1.00 87.00 267 THR A C 1
ATOM 2070 O O . THR A 1 267 ? -25.528 -1.608 46.441 1.00 87.00 267 THR A O 1
ATOM 2073 N N . GLY A 1 268 ? -25.423 -0.995 48.586 1.00 84.88 268 GLY A N 1
ATOM 2074 C CA . GLY A 1 268 ? -26.352 -2.023 49.038 1.00 84.88 268 GLY A CA 1
ATOM 2075 C C . GLY A 1 268 ? -27.774 -1.854 48.487 1.00 84.88 268 GLY A C 1
ATOM 2076 O O . GLY A 1 268 ? -28.482 -2.856 48.369 1.00 84.88 268 GLY A O 1
ATOM 2077 N N . SER A 1 269 ? -28.200 -0.636 48.130 1.00 85.00 269 SER A N 1
ATOM 2078 C CA . SER A 1 269 ? -29.537 -0.368 47.572 1.00 85.00 269 SER A CA 1
ATOM 2079 C C . SER A 1 269 ? -29.714 -0.985 46.183 1.00 85.00 269 SER A C 1
ATOM 2081 O O . SER A 1 269 ? -30.739 -1.614 45.928 1.00 85.00 269 SER A O 1
ATOM 2083 N N . MET A 1 270 ? -28.642 -1.032 45.386 1.00 87.81 270 MET A N 1
ATOM 2084 C CA . MET A 1 270 ? -28.577 -1.724 44.091 1.00 87.81 270 MET A CA 1
ATOM 2085 C C . MET A 1 270 ? -28.764 -3.253 44.160 1.00 87.81 270 MET A C 1
ATOM 2087 O O . MET A 1 270 ? -28.646 -3.936 43.141 1.00 87.81 270 MET A O 1
ATOM 2091 N N . SER A 1 271 ? -29.027 -3.839 45.332 1.00 88.00 271 SER A N 1
ATOM 2092 C CA . SER A 1 271 ? -29.125 -5.292 45.519 1.00 88.00 271 SER A CA 1
ATOM 2093 C C . SER A 1 271 ? -30.187 -5.981 44.660 1.00 88.00 271 SER A C 1
ATOM 2095 O O . SER A 1 271 ? -29.940 -7.099 44.199 1.00 88.00 271 SER A O 1
ATOM 2097 N N . ASP A 1 272 ? -31.300 -5.306 44.374 1.00 87.50 272 ASP A N 1
ATOM 2098 C CA . ASP A 1 272 ? -32.359 -5.831 43.505 1.00 87.50 272 ASP A CA 1
ATOM 2099 C C . ASP A 1 272 ? -32.107 -5.546 42.005 1.00 87.50 272 ASP A C 1
ATOM 2101 O O . ASP A 1 272 ? -32.625 -6.265 41.146 1.00 87.50 272 ASP A O 1
ATOM 2105 N N . ASP A 1 273 ? -31.260 -4.561 41.673 1.00 88.12 273 ASP A N 1
ATOM 2106 C CA . ASP A 1 273 ? -31.093 -4.027 40.310 1.00 88.12 273 ASP A CA 1
ATOM 2107 C C . ASP A 1 273 ? -29.746 -4.367 39.646 1.00 88.12 273 ASP A C 1
ATOM 2109 O O . ASP A 1 273 ? -29.636 -4.392 38.414 1.00 88.12 273 ASP A O 1
ATOM 2113 N N . ILE A 1 274 ? -28.698 -4.668 40.419 1.00 91.12 274 ILE A N 1
ATOM 2114 C CA . ILE A 1 274 ? -27.334 -4.834 39.891 1.00 91.12 274 ILE A CA 1
ATOM 2115 C C . ILE A 1 274 ? -27.218 -5.999 38.900 1.00 91.12 274 ILE A C 1
ATOM 2117 O O . ILE A 1 274 ? -26.469 -5.915 37.926 1.00 91.12 274 ILE A O 1
ATOM 2121 N N . GLU A 1 275 ? -27.978 -7.080 39.091 1.00 90.88 275 GLU A N 1
ATOM 2122 C CA . GLU A 1 275 ? -28.003 -8.201 38.145 1.00 90.88 275 GLU A CA 1
ATOM 2123 C C . GLU A 1 275 ? -28.650 -7.804 36.811 1.00 90.88 275 GLU A C 1
ATOM 2125 O O . GLU A 1 275 ? -28.198 -8.236 35.746 1.00 90.88 275 GLU A O 1
ATOM 2130 N N . GLU A 1 276 ? -29.642 -6.912 36.834 1.00 90.31 276 GLU A N 1
ATOM 2131 C CA . GLU A 1 276 ? -30.239 -6.365 35.618 1.00 90.31 276 GLU A CA 1
ATOM 2132 C C . GLU A 1 276 ? -29.277 -5.395 34.917 1.00 90.31 276 GLU A C 1
ATOM 2134 O O . GLU A 1 276 ? -29.092 -5.486 33.699 1.00 90.31 276 GLU A O 1
ATOM 2139 N N . ALA A 1 277 ? -28.565 -4.549 35.670 1.00 89.06 277 ALA A N 1
ATOM 2140 C CA . ALA A 1 277 ? -27.511 -3.691 35.126 1.00 89.06 277 ALA A CA 1
ATOM 2141 C C . ALA A 1 277 ? -26.409 -4.515 34.429 1.00 89.06 277 ALA A C 1
ATOM 2143 O O . ALA A 1 277 ? -26.001 -4.196 33.304 1.00 89.06 277 ALA A O 1
ATOM 2144 N N . LYS A 1 278 ? -25.974 -5.631 35.036 1.00 93.94 278 LYS A N 1
ATOM 2145 C CA . LYS A 1 278 ? -25.044 -6.591 34.410 1.00 93.94 278 LYS A CA 1
ATOM 2146 C C . LYS A 1 278 ? -25.630 -7.190 33.129 1.00 93.94 278 LYS A C 1
ATOM 2148 O O . LYS A 1 278 ? -24.945 -7.230 32.102 1.00 93.94 278 LYS A O 1
ATOM 2153 N N . ARG A 1 279 ? -26.895 -7.628 33.156 1.00 93.94 279 ARG A N 1
ATOM 2154 C CA . ARG A 1 279 ? -27.584 -8.233 32.003 1.00 93.94 279 ARG A CA 1
ATOM 2155 C C . ARG A 1 279 ? -27.680 -7.266 30.821 1.00 93.94 279 ARG A C 1
ATOM 2157 O O . ARG A 1 279 ? -27.347 -7.642 29.693 1.00 93.94 279 ARG A O 1
ATOM 2164 N N . VAL A 1 280 ? -28.102 -6.025 31.063 1.00 88.25 280 VAL A N 1
ATOM 2165 C CA . VAL A 1 280 ? -28.193 -4.972 30.039 1.00 88.25 280 VAL A CA 1
ATOM 2166 C C . VAL A 1 280 ? -26.807 -4.635 29.493 1.00 88.25 280 VAL A C 1
ATOM 2168 O O . VAL A 1 280 ? -26.626 -4.595 28.274 1.00 88.25 280 VAL A O 1
ATOM 2171 N N . SER A 1 281 ? -25.810 -4.493 30.370 1.00 90.88 281 SER A N 1
ATOM 2172 C CA . SER A 1 281 ? -24.419 -4.252 29.973 1.00 90.88 281 SER A CA 1
ATOM 2173 C C . SER A 1 281 ? -23.907 -5.334 29.019 1.00 90.88 281 SER A C 1
ATOM 2175 O O . SER A 1 281 ? -23.310 -5.027 27.986 1.00 90.88 281 SER A O 1
ATOM 2177 N N . PHE A 1 282 ? -24.193 -6.609 29.304 1.00 93.25 282 PHE A N 1
ATOM 2178 C CA . PHE A 1 282 ? -23.817 -7.719 28.423 1.00 93.25 282 PHE A CA 1
ATOM 2179 C C . PHE A 1 282 ? -24.542 -7.667 27.089 1.00 93.25 282 PHE A C 1
ATOM 2181 O O . PHE A 1 282 ? -23.902 -7.865 26.061 1.00 93.25 282 PHE A O 1
ATOM 2188 N N . SER A 1 283 ? -25.837 -7.351 27.092 1.00 88.31 283 SER A N 1
ATOM 2189 C CA . SER A 1 283 ? -26.614 -7.207 25.862 1.00 88.31 283 SER A CA 1
ATOM 2190 C C . SER A 1 283 ? -26.035 -6.130 24.940 1.00 88.31 283 SER A C 1
ATOM 2192 O O . SER A 1 283 ? -25.963 -6.352 23.735 1.00 88.31 283 SER A O 1
ATOM 2194 N N . ILE A 1 284 ? -25.598 -4.990 25.489 1.00 82.94 284 ILE A N 1
ATOM 2195 C CA . ILE A 1 284 ? -24.970 -3.903 24.718 1.00 82.94 284 ILE A CA 1
ATOM 2196 C C . ILE A 1 284 ? -23.610 -4.340 24.158 1.00 82.94 284 ILE A C 1
ATOM 2198 O O . ILE A 1 284 ? -23.293 -4.058 23.002 1.00 82.94 284 ILE A O 1
ATOM 2202 N N . ILE A 1 285 ? -22.790 -5.026 24.963 1.00 88.69 285 ILE A N 1
ATOM 2203 C CA . ILE A 1 285 ? -21.485 -5.534 24.514 1.00 88.69 285 ILE A CA 1
ATOM 2204 C C . ILE A 1 285 ? -21.682 -6.556 23.388 1.00 88.69 285 ILE A C 1
ATOM 2206 O O . ILE A 1 285 ? -21.049 -6.452 22.338 1.00 88.69 285 ILE A O 1
ATOM 2210 N N . ASP A 1 286 ? -22.576 -7.525 23.584 1.00 90.50 286 ASP A N 1
ATOM 2211 C CA . ASP A 1 286 ? -22.797 -8.624 22.645 1.00 90.50 286 ASP A CA 1
ATOM 2212 C C . ASP A 1 286 ? -23.460 -8.150 21.343 1.00 90.50 286 ASP A C 1
ATOM 2214 O O . ASP A 1 286 ? -23.144 -8.690 20.285 1.00 90.50 286 ASP A O 1
ATOM 2218 N N . SER A 1 287 ? -24.305 -7.110 21.374 1.00 80.44 287 SER A N 1
ATOM 2219 C CA . SER A 1 287 ? -24.910 -6.547 20.156 1.00 80.44 287 SER A CA 1
ATOM 2220 C C . SER A 1 287 ? -23.904 -5.819 19.260 1.00 80.44 287 SER A C 1
ATOM 2222 O O . SER A 1 287 ? -24.133 -5.697 18.059 1.00 80.44 287 SER A O 1
ATOM 2224 N N . ARG A 1 288 ? -22.799 -5.323 19.832 1.00 80.69 288 ARG A N 1
ATOM 2225 C CA . ARG A 1 288 ? -21.741 -4.593 19.108 1.00 80.69 288 ARG A CA 1
ATOM 2226 C C . ARG A 1 288 ? -20.540 -5.474 18.770 1.00 80.69 288 ARG A C 1
ATOM 2228 O O . ARG A 1 288 ? -19.754 -5.155 17.880 1.00 80.69 288 ARG A O 1
ATOM 2235 N N . ARG A 1 289 ? -20.351 -6.588 19.478 1.00 82.31 289 ARG A N 1
ATOM 2236 C CA . ARG A 1 289 ? -19.192 -7.467 19.300 1.00 82.31 289 ARG A CA 1
ATOM 2237 C C . ARG A 1 289 ? -19.128 -8.017 17.874 1.00 82.31 289 ARG A C 1
ATOM 2239 O O . ARG A 1 289 ? -20.075 -8.618 17.381 1.00 82.31 289 ARG A O 1
ATOM 2246 N N . GLY A 1 290 ? -17.978 -7.850 17.219 1.00 74.31 290 GLY A N 1
ATOM 2247 C CA . GLY A 1 290 ? -17.767 -8.322 15.849 1.00 74.31 290 GLY A CA 1
ATOM 2248 C C . GLY A 1 290 ? -18.465 -7.493 14.766 1.00 74.31 290 GLY A C 1
ATOM 2249 O O . GLY A 1 290 ? -18.288 -7.794 13.587 1.00 74.31 290 GLY A O 1
ATOM 2250 N N . THR A 1 291 ? -19.200 -6.438 15.129 1.00 72.31 291 THR A N 1
ATOM 2251 C CA . THR A 1 291 ? -19.772 -5.486 14.172 1.00 72.31 291 THR A CA 1
ATOM 2252 C C . THR A 1 291 ? -18.802 -4.313 13.950 1.00 72.31 291 THR A C 1
ATOM 2254 O O . THR A 1 291 ? -17.817 -4.152 14.684 1.00 72.31 291 THR A O 1
ATOM 2257 N N . PRO A 1 292 ? -19.027 -3.467 12.933 1.00 62.44 292 PRO A N 1
ATOM 2258 C CA . PRO A 1 292 ? -18.296 -2.208 12.782 1.00 62.44 292 PRO A CA 1
ATOM 2259 C C . PRO A 1 292 ? -18.392 -1.259 13.995 1.00 62.44 292 PRO A C 1
ATOM 2261 O O . PRO A 1 292 ? -17.516 -0.410 14.150 1.00 62.44 292 PRO A O 1
ATOM 2264 N N . GLU A 1 293 ? -19.398 -1.451 14.857 1.00 67.12 293 GLU A N 1
ATOM 2265 C CA . GLU A 1 293 ? -19.677 -0.669 16.071 1.00 67.12 293 GLU A CA 1
ATOM 2266 C C . GLU A 1 293 ? -19.004 -1.212 17.336 1.00 67.12 293 GLU A C 1
ATOM 2268 O O . GLU A 1 293 ? -19.178 -0.641 18.415 1.00 67.12 293 GLU A O 1
ATOM 2273 N N . GLU A 1 294 ? -18.245 -2.309 17.235 1.00 77.38 294 GLU A N 1
ATOM 2274 C CA . GLU A 1 294 ? -17.497 -2.840 18.375 1.00 77.38 294 GLU A CA 1
ATOM 2275 C C . GLU A 1 294 ? -16.573 -1.753 18.952 1.00 77.38 294 GLU A C 1
ATOM 2277 O O . GLU A 1 294 ? -15.727 -1.220 18.222 1.00 77.38 294 GLU A O 1
ATOM 2282 N N . PRO A 1 295 ? -16.690 -1.451 20.255 1.00 76.38 295 PRO A N 1
ATOM 2283 C CA . PRO A 1 295 ? -15.871 -0.440 20.899 1.00 76.38 295 PRO A CA 1
ATOM 2284 C C . PRO A 1 295 ? -14.370 -0.691 20.752 1.00 76.38 295 PRO A C 1
ATOM 2286 O O . PRO A 1 295 ? -13.890 -1.820 20.889 1.00 76.38 295 PRO A O 1
ATOM 2289 N N . SER A 1 296 ? -13.609 0.382 20.528 1.00 71.00 296 SER A N 1
ATOM 2290 C CA . SER A 1 296 ? -12.141 0.322 20.460 1.00 71.00 296 SER A CA 1
ATOM 2291 C C . SER A 1 296 ? -11.502 0.157 21.845 1.00 71.00 296 SER A C 1
ATOM 2293 O O . SER A 1 296 ? -10.386 -0.354 21.965 1.00 71.00 296 SER A O 1
ATOM 2295 N N . ALA A 1 297 ? -12.228 0.542 22.897 1.00 76.81 297 ALA A N 1
ATOM 2296 C CA . ALA A 1 297 ? -11.908 0.275 24.290 1.00 76.81 297 ALA A CA 1
ATOM 2297 C C . ALA A 1 297 ? -13.186 0.191 25.135 1.00 76.81 297 ALA A C 1
ATOM 2299 O O . ALA A 1 297 ? -14.209 0.797 24.809 1.00 76.81 297 ALA A O 1
ATOM 2300 N N . TYR A 1 298 ? -13.075 -0.524 26.248 1.00 84.06 298 TYR A N 1
ATOM 2301 C CA . TYR A 1 298 ? -14.088 -0.666 27.278 1.00 84.06 298 TYR A CA 1
ATOM 2302 C C . TYR A 1 298 ? -13.579 -0.081 28.599 1.00 84.06 298 TYR A C 1
ATOM 2304 O O . TYR A 1 298 ? -12.434 -0.349 28.980 1.00 84.06 298 TYR A O 1
ATOM 2312 N N . ILE A 1 299 ? -14.402 0.703 29.297 1.00 84.56 299 ILE A N 1
ATOM 2313 C CA . ILE A 1 299 ? -14.079 1.299 30.603 1.00 84.56 299 ILE A CA 1
ATOM 2314 C C . ILE A 1 299 ? -15.168 0.936 31.622 1.00 84.56 299 ILE A C 1
ATOM 2316 O O . ILE A 1 299 ? -16.349 1.047 31.337 1.00 84.56 299 ILE A O 1
ATOM 2320 N N . LEU A 1 300 ? -14.799 0.452 32.805 1.00 88.31 300 LEU A N 1
ATOM 2321 C CA . LEU A 1 300 ? -15.739 0.198 33.900 1.00 88.31 300 LEU A CA 1
ATOM 2322 C C . LEU A 1 300 ? -15.339 1.082 35.068 1.00 88.31 300 LEU A C 1
ATOM 2324 O O . LEU A 1 300 ? -14.183 1.040 35.501 1.00 88.31 300 LEU A O 1
ATOM 2328 N N . VAL A 1 301 ? -16.297 1.848 35.571 1.00 87.06 301 VAL A N 1
ATOM 2329 C CA . VAL A 1 301 ? -16.155 2.701 36.747 1.00 87.06 301 VAL A CA 1
ATOM 2330 C C . VAL A 1 301 ? -17.209 2.260 37.762 1.00 87.06 301 VAL A C 1
ATOM 2332 O O . VAL A 1 301 ? -18.331 2.759 37.728 1.00 87.06 301 VAL A O 1
ATOM 2335 N N . PRO A 1 302 ? -16.905 1.280 38.629 1.00 86.81 302 PRO A N 1
ATOM 2336 C CA . PRO A 1 302 ? -17.779 1.010 39.758 1.00 86.81 302 PRO A CA 1
ATOM 2337 C C . PRO A 1 302 ? -17.688 2.179 40.745 1.00 86.81 302 PRO A C 1
ATOM 2339 O O . PRO A 1 302 ? -16.603 2.747 40.905 1.00 86.81 302 PRO A O 1
ATOM 2342 N N . PHE A 1 303 ? -18.781 2.544 41.403 1.00 83.25 303 PHE A N 1
ATOM 2343 C CA . PHE A 1 303 ? -18.745 3.528 42.487 1.00 83.25 303 PHE A CA 1
ATOM 2344 C C . PHE A 1 303 ? -19.587 3.088 43.684 1.00 83.25 303 PHE A C 1
ATOM 2346 O O . PHE A 1 303 ? -20.487 2.261 43.552 1.00 83.25 303 PHE A O 1
ATOM 2353 N N . ASN A 1 304 ? -19.212 3.585 44.859 1.00 76.81 304 ASN A N 1
ATOM 2354 C CA . ASN A 1 304 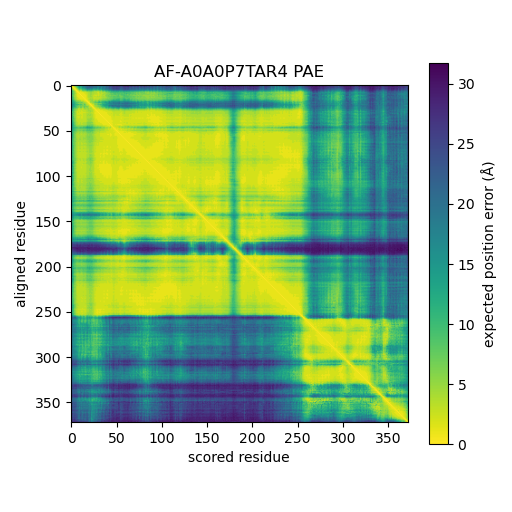? -19.844 3.323 46.146 1.00 76.81 304 ASN A CA 1
ATOM 2355 C C . ASN A 1 304 ? -19.648 4.573 47.037 1.00 76.81 304 ASN A C 1
ATOM 2357 O O . ASN A 1 304 ? -18.837 5.441 46.713 1.00 76.81 304 ASN A O 1
ATOM 2361 N N . ASP A 1 305 ? -20.360 4.714 48.152 1.00 69.75 305 ASP A N 1
ATOM 2362 C CA . ASP A 1 305 ? -20.096 5.809 49.104 1.00 69.75 305 ASP A CA 1
ATOM 2363 C C . ASP A 1 305 ? -19.093 5.338 50.180 1.00 69.75 305 ASP A C 1
ATOM 2365 O O . ASP A 1 305 ? -19.319 4.285 50.787 1.00 69.75 305 ASP A O 1
ATOM 2369 N N . PRO A 1 306 ? -17.980 6.059 50.450 1.00 66.25 306 PRO A N 1
ATOM 2370 C CA . PRO A 1 306 ? -17.562 7.358 49.890 1.00 66.25 306 PRO A CA 1
ATOM 2371 C C . PRO A 1 306 ? -16.617 7.276 48.680 1.00 66.25 306 PRO A C 1
ATOM 2373 O O . PRO A 1 306 ? -16.180 8.313 48.176 1.00 66.25 306 PRO A O 1
ATOM 2376 N N . ASP A 1 307 ? -16.254 6.069 48.245 1.00 71.12 307 ASP A N 1
ATOM 2377 C CA . ASP A 1 307 ? -15.152 5.828 47.314 1.00 71.12 307 ASP A CA 1
ATOM 2378 C C . ASP A 1 307 ? -15.612 5.289 45.949 1.00 71.12 307 ASP A C 1
ATOM 2380 O O . ASP A 1 307 ? -16.491 4.441 45.837 1.00 71.12 307 ASP A O 1
ATOM 2384 N N . PHE A 1 308 ? -14.925 5.692 44.880 1.00 72.50 308 PHE A N 1
ATOM 2385 C CA . PHE A 1 308 ? -15.130 5.142 43.538 1.00 72.50 308 PHE A CA 1
ATOM 2386 C C . PHE A 1 308 ? -13.945 4.285 43.079 1.00 72.50 308 PHE A C 1
ATOM 2388 O O . PHE A 1 308 ? -12.789 4.499 43.452 1.00 72.50 308 PHE A O 1
ATOM 2395 N N . GLY A 1 309 ? -14.224 3.346 42.179 1.00 66.94 309 GLY A N 1
ATOM 2396 C CA . GLY A 1 309 ? -13.244 2.465 41.563 1.00 66.94 309 GLY A CA 1
ATOM 2397 C C . GLY A 1 309 ? -13.096 1.106 42.259 1.00 66.94 309 GLY A C 1
ATOM 2398 O O . GLY A 1 309 ? -13.850 0.765 43.165 1.00 66.94 309 GLY A O 1
ATOM 2399 N N . PRO A 1 310 ? -12.136 0.283 41.805 1.00 78.25 310 PRO A N 1
ATOM 2400 C CA . PRO A 1 310 ? -11.079 0.608 40.846 1.00 78.25 310 PRO A CA 1
ATOM 2401 C C . PRO A 1 310 ? -11.568 0.736 39.393 1.00 78.25 310 PRO A C 1
ATOM 2403 O O . PRO A 1 310 ? -12.293 -0.119 38.883 1.00 78.25 310 PRO A O 1
ATOM 2406 N N . LEU A 1 311 ? -11.097 1.778 38.694 1.00 80.19 311 LEU A N 1
ATOM 2407 C CA . LEU A 1 311 ? -11.323 1.953 37.257 1.00 80.19 311 LEU A CA 1
ATOM 2408 C C . LEU A 1 311 ? -10.648 0.822 36.479 1.00 80.19 311 LEU A C 1
ATOM 2410 O O . LEU A 1 311 ? -9.450 0.572 36.626 1.00 80.19 311 LEU A O 1
ATOM 2414 N N . THR A 1 312 ? -11.405 0.177 35.598 1.00 84.75 312 THR A N 1
ATOM 2415 C CA . THR A 1 312 ? -10.872 -0.824 34.672 1.00 84.75 312 THR A CA 1
ATOM 2416 C C . THR A 1 312 ? -10.943 -0.302 33.248 1.00 84.75 312 THR A C 1
ATOM 2418 O O . THR A 1 312 ? -11.986 0.178 32.824 1.00 84.75 312 THR A O 1
ATOM 2421 N N . ARG A 1 313 ? -9.856 -0.437 32.481 1.00 83.12 313 ARG A N 1
ATOM 2422 C CA . ARG A 1 313 ? -9.835 -0.174 31.037 1.00 83.12 313 ARG A CA 1
ATOM 2423 C C . ARG A 1 313 ? -9.242 -1.373 30.307 1.00 83.12 313 ARG A C 1
ATOM 2425 O O . ARG A 1 313 ? -8.117 -1.765 30.601 1.00 83.12 313 ARG A O 1
ATOM 2432 N N . THR A 1 314 ? -9.969 -1.922 29.340 1.00 81.88 314 THR A N 1
ATOM 2433 C CA . THR A 1 314 ? -9.519 -3.061 28.523 1.00 81.88 314 THR A CA 1
ATOM 2434 C C . THR A 1 314 ? -9.994 -2.915 27.079 1.00 81.88 314 THR A C 1
ATOM 2436 O O . THR A 1 314 ? -10.954 -2.208 26.799 1.00 81.88 314 THR A O 1
ATOM 2439 N N . THR A 1 315 ? -9.320 -3.565 26.135 1.00 80.88 315 THR A N 1
ATOM 2440 C CA . THR A 1 315 ? -9.786 -3.710 24.743 1.00 80.88 315 THR A CA 1
ATOM 2441 C C . THR A 1 315 ? -10.444 -5.072 24.500 1.00 80.88 315 THR A C 1
ATOM 2443 O O . THR A 1 315 ? -10.912 -5.351 23.397 1.00 80.88 315 THR A O 1
ATOM 2446 N N . ASN A 1 316 ? -10.484 -5.934 25.523 1.00 84.44 316 ASN A N 1
ATOM 2447 C CA . ASN A 1 316 ? -11.041 -7.275 25.448 1.00 84.44 316 ASN A CA 1
ATOM 2448 C C . ASN A 1 316 ? -12.453 -7.310 26.053 1.00 84.44 316 ASN A C 1
ATOM 2450 O O . ASN A 1 316 ? -12.628 -7.153 27.261 1.00 84.44 316 ASN A O 1
ATOM 2454 N N . ALA A 1 317 ? -13.454 -7.575 25.209 1.00 89.56 317 ALA A N 1
ATOM 2455 C CA . ALA A 1 317 ? -14.851 -7.678 25.622 1.00 89.56 317 ALA A CA 1
ATOM 2456 C C . ALA A 1 317 ? -15.089 -8.775 26.680 1.00 89.56 317 ALA A C 1
ATOM 2458 O O . ALA A 1 317 ? -15.903 -8.586 27.578 1.00 89.56 317 ALA A O 1
ATOM 2459 N N . ASP A 1 318 ? -14.372 -9.902 26.616 1.00 93.56 318 ASP A N 1
ATOM 2460 C CA . ASP A 1 318 ? -14.540 -11.001 27.576 1.00 93.56 318 ASP A CA 1
ATOM 2461 C C . ASP A 1 318 ? -13.969 -10.640 28.952 1.00 93.56 318 ASP A C 1
ATOM 2463 O O . ASP A 1 318 ? -14.595 -10.910 29.976 1.00 93.56 318 ASP A O 1
ATOM 2467 N N . GLU A 1 319 ? -12.816 -9.966 28.983 1.00 92.50 319 GLU A N 1
ATOM 2468 C CA . GLU A 1 319 ? -12.262 -9.423 30.227 1.00 92.50 319 GLU A CA 1
ATOM 2469 C C . GLU A 1 319 ? -13.202 -8.370 30.826 1.00 92.50 319 GLU A C 1
ATOM 2471 O O . GLU A 1 319 ? -13.435 -8.358 32.034 1.00 92.50 319 GLU A O 1
ATOM 2476 N N . PHE A 1 320 ? -13.793 -7.520 29.984 1.00 93.44 320 PHE A N 1
ATOM 2477 C CA . PHE A 1 320 ? -14.748 -6.508 30.420 1.00 93.44 320 PHE A CA 1
ATOM 2478 C C . PHE A 1 320 ? -16.004 -7.127 31.050 1.00 93.44 320 PHE A C 1
ATOM 2480 O O . PHE A 1 320 ? -16.386 -6.754 32.161 1.00 93.44 320 PHE A O 1
ATOM 2487 N N . LYS A 1 321 ? -16.597 -8.142 30.404 1.00 95.06 321 LYS A N 1
ATOM 2488 C CA . LYS A 1 321 ? -17.740 -8.893 30.953 1.00 95.06 321 LYS A CA 1
ATOM 2489 C C . LYS A 1 321 ? -17.390 -9.597 32.264 1.00 95.06 321 LYS A C 1
ATOM 2491 O O . LYS A 1 321 ? -18.212 -9.628 33.180 1.00 95.06 321 LYS A O 1
ATOM 2496 N N . LEU A 1 322 ? -16.171 -10.122 32.391 1.00 95.62 322 LEU A N 1
ATOM 2497 C CA . LEU A 1 322 ? -15.695 -10.739 33.632 1.00 95.62 322 LEU A CA 1
ATOM 2498 C C . LEU A 1 322 ? -15.634 -9.723 34.782 1.00 95.62 322 LEU A C 1
ATOM 2500 O O . LEU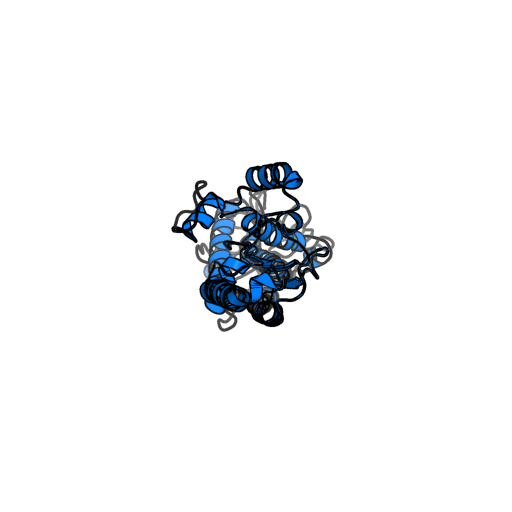 A 1 322 ? -16.039 -10.037 35.898 1.00 95.62 322 LEU A O 1
ATOM 2504 N N . ARG A 1 323 ? -15.193 -8.492 34.507 1.00 93.62 323 ARG A N 1
ATOM 2505 C CA . ARG A 1 323 ? -15.125 -7.408 35.501 1.00 93.62 323 ARG A CA 1
ATOM 2506 C C . ARG A 1 323 ? -16.507 -6.937 35.945 1.00 93.62 323 ARG A C 1
ATOM 2508 O O . ARG A 1 323 ? -16.719 -6.767 37.137 1.00 93.62 323 ARG A O 1
ATOM 2515 N N . ILE A 1 324 ? -17.450 -6.817 35.012 1.00 93.12 324 ILE A N 1
ATOM 2516 C CA . ILE A 1 324 ? -18.860 -6.510 35.307 1.00 93.12 324 ILE A CA 1
ATOM 2517 C C . ILE A 1 324 ? -19.507 -7.633 36.136 1.00 93.12 324 ILE A C 1
ATOM 2519 O O . ILE A 1 324 ? -20.222 -7.359 37.095 1.00 93.12 324 ILE A O 1
ATOM 2523 N N . SER A 1 325 ? -19.223 -8.903 35.818 1.00 94.38 325 SER A N 1
ATOM 2524 C CA . SER A 1 325 ? -19.753 -10.054 36.575 1.00 94.38 325 SER A CA 1
ATOM 2525 C C . SER A 1 325 ? -19.344 -10.025 38.048 1.00 94.38 325 SER A C 1
ATOM 2527 O O . SER A 1 325 ? -20.108 -10.464 38.903 1.00 94.38 325 SER A O 1
ATOM 2529 N N . ALA A 1 326 ? -18.135 -9.526 38.323 1.00 93.94 326 ALA A N 1
ATOM 2530 C CA . ALA A 1 326 ? -17.532 -9.498 39.650 1.00 93.94 326 ALA A CA 1
ATOM 2531 C C . ALA A 1 326 ? -18.084 -8.392 40.565 1.00 93.94 326 ALA A C 1
ATOM 2533 O O . ALA A 1 326 ? -17.710 -8.353 41.733 1.00 93.94 326 ALA A O 1
ATOM 2534 N N . LEU A 1 327 ? -18.941 -7.500 40.056 1.00 91.50 327 LEU A N 1
ATOM 2535 C CA . LEU A 1 327 ? -19.563 -6.459 40.871 1.00 91.50 327 LEU A CA 1
ATOM 2536 C C . LEU A 1 327 ? -20.541 -7.079 41.871 1.00 91.50 327 LEU A C 1
ATOM 2538 O O . LEU A 1 327 ? -21.333 -7.952 41.514 1.00 91.50 327 LEU A O 1
ATOM 2542 N N . THR A 1 328 ? -20.507 -6.612 43.111 1.00 87.62 328 THR A N 1
ATOM 2543 C CA . THR A 1 328 ? -21.439 -7.022 44.164 1.00 87.62 328 THR A CA 1
ATOM 2544 C C . THR A 1 328 ? -21.971 -5.779 44.866 1.00 87.62 328 THR A C 1
ATOM 2546 O O . THR A 1 328 ? -21.162 -4.894 45.145 1.00 87.62 328 THR A O 1
ATOM 2549 N N . PRO A 1 329 ? -23.280 -5.718 45.151 1.00 87.81 329 PRO A N 1
ATOM 2550 C CA . PRO A 1 329 ? -23.877 -4.616 45.886 1.00 87.81 329 PRO A CA 1
ATOM 2551 C C . PRO A 1 329 ? -23.509 -4.765 47.367 1.00 87.81 329 PRO A C 1
ATOM 2553 O O . PRO A 1 329 ? -23.714 -5.834 47.949 1.00 87.81 329 PRO A O 1
ATOM 2556 N N . ASP A 1 330 ? -22.922 -3.736 47.966 1.00 82.31 330 ASP A N 1
ATOM 2557 C CA . ASP A 1 330 ? -22.593 -3.693 49.395 1.00 82.31 330 ASP A CA 1
ATOM 2558 C C . ASP A 1 330 ? -22.436 -2.244 49.874 1.00 82.31 330 ASP A C 1
ATOM 2560 O O . ASP A 1 330 ? -22.179 -1.341 49.083 1.00 82.31 330 ASP A O 1
ATOM 2564 N N . GLY A 1 331 ? -22.548 -2.010 51.180 1.00 78.44 331 GLY A N 1
ATOM 2565 C CA . GLY A 1 331 ? -22.359 -0.678 51.755 1.00 78.44 331 GLY A CA 1
ATOM 2566 C C . GLY A 1 331 ? -23.487 0.302 51.412 1.00 78.44 331 GLY A C 1
ATOM 2567 O O . GLY A 1 331 ? -24.636 -0.102 51.243 1.00 78.44 331 GLY A O 1
ATOM 2568 N N . GLY A 1 332 ? -23.164 1.596 51.359 1.00 66.06 332 GLY A N 1
ATOM 2569 C CA . GLY A 1 332 ? -24.151 2.681 51.310 1.00 66.06 332 GLY A CA 1
ATOM 2570 C C . GLY A 1 332 ? -24.668 3.014 52.713 1.00 66.06 332 GLY A C 1
ATOM 2571 O O . GLY A 1 332 ? -25.412 2.253 53.329 1.00 66.06 332 GLY A O 1
ATOM 2572 N N . GLY A 1 333 ? -24.196 4.126 53.276 1.00 59.38 333 GLY A N 1
ATOM 2573 C CA . GLY A 1 333 ? -24.584 4.576 54.619 1.00 59.38 333 GLY A CA 1
ATOM 2574 C C . GLY A 1 333 ? -25.688 5.632 54.611 1.00 59.38 333 GLY A C 1
ATOM 2575 O O . GLY A 1 333 ? -26.467 5.720 55.563 1.00 59.38 333 GLY A O 1
ATOM 2576 N N . ASP A 1 334 ? -25.742 6.433 53.550 1.00 61.31 334 ASP A N 1
ATOM 2577 C CA . ASP A 1 334 ? -26.639 7.563 53.379 1.00 61.31 334 ASP A CA 1
ATOM 2578 C C . ASP A 1 334 ? -26.979 7.779 51.899 1.00 61.31 334 ASP A C 1
ATOM 2580 O O . ASP A 1 334 ? -26.160 7.559 51.017 1.00 61.31 334 ASP A O 1
ATOM 2584 N N . GLU A 1 335 ? -28.199 8.242 51.641 1.00 66.50 335 GLU A N 1
ATOM 2585 C CA . GLU A 1 335 ? -28.598 8.817 50.356 1.00 66.50 335 GLU A CA 1
ATOM 2586 C C . GLU A 1 335 ? -28.385 10.339 50.450 1.00 66.50 335 GLU A C 1
ATOM 2588 O O . GLU A 1 335 ? -28.783 10.923 51.473 1.00 66.50 335 GLU A O 1
ATOM 2593 N N . PRO A 1 336 ? -27.802 11.032 49.445 1.00 67.19 336 PRO A N 1
ATOM 2594 C CA . PRO A 1 336 ? -27.474 10.627 48.056 1.00 67.19 336 PRO A CA 1
ATOM 2595 C C . PRO A 1 336 ? -26.031 10.107 47.811 1.00 67.19 336 PRO A C 1
ATOM 2597 O O . PRO A 1 336 ? -25.185 10.244 48.690 1.00 67.19 336 PRO A O 1
ATOM 2600 N N . GLU A 1 337 ? -25.720 9.622 46.589 1.00 69.50 337 GLU A N 1
ATOM 2601 C CA . GLU A 1 337 ? -24.467 8.911 46.211 1.00 69.50 337 GLU A CA 1
ATOM 2602 C C . GLU A 1 337 ? -23.565 9.586 45.139 1.00 69.50 337 GLU A C 1
ATOM 2604 O O . GLU A 1 337 ? -24.004 10.432 44.364 1.00 69.50 337 GLU A O 1
ATOM 2609 N N . MET A 1 338 ? -22.281 9.208 45.034 1.00 62.66 338 MET A N 1
ATOM 2610 C CA . MET A 1 338 ? -21.244 9.871 44.201 1.00 62.66 338 MET A CA 1
ATOM 2611 C C . MET A 1 338 ? -21.264 9.513 42.694 1.00 62.66 338 MET A C 1
ATOM 2613 O O . MET A 1 338 ? -20.304 8.976 42.138 1.00 62.66 338 MET A O 1
ATOM 2617 N N . CYS A 1 339 ? -22.357 9.845 42.013 1.00 62.75 339 CYS A N 1
ATOM 2618 C CA . CYS A 1 339 ? -22.623 9.466 40.623 1.00 62.75 339 CYS A CA 1
ATOM 2619 C C . CYS A 1 339 ? -21.901 10.331 39.555 1.00 62.75 339 CYS A C 1
ATOM 2621 O O . CYS A 1 339 ? -21.404 9.808 38.551 1.00 62.75 339 CYS A O 1
ATOM 2623 N N . LEU A 1 340 ? -21.795 11.655 39.730 1.00 64.25 340 LEU A N 1
ATOM 2624 C CA . LEU A 1 340 ? -21.269 12.558 38.686 1.00 64.25 340 LEU A CA 1
ATOM 2625 C C . LEU A 1 340 ? -19.741 12.519 38.541 1.00 64.25 340 LEU A C 1
ATOM 2627 O O . LEU A 1 340 ? -19.205 12.888 37.493 1.00 64.25 340 LEU A O 1
ATOM 2631 N N . SER A 1 341 ? -19.030 12.042 39.556 1.00 55.66 341 SER A N 1
ATOM 2632 C CA . SER A 1 341 ? -17.572 11.899 39.566 1.00 55.66 341 SER A CA 1
ATOM 2633 C C . SER A 1 341 ? -17.078 10.827 38.585 1.00 55.66 341 SER A C 1
ATOM 2635 O O . SER A 1 341 ? -15.919 10.861 38.170 1.00 55.66 341 SER A O 1
ATOM 2637 N N . GLY A 1 342 ? -17.952 9.905 38.166 1.00 50.84 342 GLY A N 1
ATOM 2638 C CA . GLY A 1 342 ? -17.653 8.875 37.167 1.00 50.84 342 GLY A CA 1
ATOM 2639 C C . GLY A 1 342 ? -17.945 9.271 35.714 1.00 50.84 342 GLY A C 1
ATOM 2640 O O . GLY A 1 342 ? -17.742 8.453 34.818 1.00 50.84 342 GLY A O 1
ATOM 2641 N N . LEU A 1 343 ? -18.449 10.484 35.446 1.00 54.91 343 LEU A N 1
ATOM 2642 C CA . LEU A 1 343 ? -19.277 10.713 34.259 1.00 54.91 343 LEU A CA 1
ATOM 2643 C C . LEU A 1 343 ? -18.525 11.182 33.001 1.00 54.91 343 LEU A C 1
ATOM 2645 O O . LEU A 1 343 ? -18.189 12.351 32.825 1.00 54.91 343 LEU A O 1
ATOM 2649 N N . GLN A 1 344 ? -18.378 10.236 32.078 1.00 49.31 344 GLN A N 1
ATOM 2650 C CA . GLN A 1 344 ? -18.828 10.278 30.682 1.00 49.31 344 GLN A CA 1
ATOM 2651 C C . GLN A 1 344 ? -19.438 8.875 30.461 1.00 49.31 344 GLN A C 1
ATOM 2653 O O . GLN A 1 344 ? -18.862 7.932 30.991 1.00 49.31 344 GLN A O 1
ATOM 2658 N N . ILE A 1 345 ? -20.532 8.687 29.703 1.00 61.22 345 ILE A N 1
ATOM 2659 C CA . ILE A 1 345 ? -21.093 7.356 29.326 1.00 61.22 345 ILE A CA 1
ATOM 2660 C C . ILE A 1 345 ? -22.197 6.775 30.273 1.00 61.22 345 ILE A C 1
ATOM 2662 O O . ILE A 1 345 ? -22.446 7.332 31.334 1.00 61.22 345 ILE A O 1
ATOM 2666 N N . PHE A 1 346 ? -22.927 5.728 29.827 1.00 64.19 346 PHE A N 1
ATOM 2667 C CA . PHE A 1 346 ? -24.043 5.011 30.480 1.00 64.19 346 PHE A CA 1
ATOM 2668 C C . PHE A 1 346 ? -23.844 4.811 31.990 1.00 64.19 346 PHE A C 1
ATOM 2670 O O . PHE A 1 346 ? -22.900 4.137 32.416 1.00 64.19 346 PHE A O 1
ATOM 2677 N N . VAL A 1 347 ? -24.788 5.343 32.766 1.00 72.88 347 VAL A N 1
ATOM 2678 C CA . VAL A 1 347 ? -24.804 5.283 34.229 1.00 72.88 347 VAL A CA 1
ATOM 2679 C C . VAL A 1 347 ? -25.985 4.440 34.701 1.00 72.88 347 VAL A C 1
ATOM 2681 O O . VAL A 1 347 ? -27.109 4.652 34.245 1.00 72.88 347 VAL A O 1
ATOM 2684 N N . PHE A 1 348 ? -25.729 3.511 35.619 1.00 75.88 348 PHE A N 1
ATOM 2685 C CA . PHE A 1 348 ? -26.745 2.719 36.313 1.00 75.88 348 PHE A CA 1
ATOM 2686 C C . PHE A 1 348 ? -26.644 3.003 37.817 1.00 75.88 348 PHE A C 1
ATOM 2688 O O . PHE A 1 348 ? -25.590 2.745 38.392 1.00 75.88 348 PHE A O 1
ATOM 2695 N N . THR A 1 349 ? -27.703 3.554 38.416 1.00 75.38 349 THR A N 1
ATOM 2696 C CA . THR A 1 349 ? -27.824 3.881 39.853 1.00 75.38 349 THR A CA 1
ATOM 2697 C C . THR A 1 349 ? -29.300 3.962 40.244 1.00 75.38 349 THR A C 1
ATOM 2699 O O . THR A 1 349 ? -30.131 4.290 39.386 1.00 75.38 349 THR A O 1
ATOM 2702 N N . ASP A 1 350 ? -29.621 3.676 41.505 1.00 75.38 350 ASP A N 1
ATOM 2703 C CA . ASP A 1 350 ? -30.964 3.809 42.081 1.00 75.38 350 ASP A CA 1
ATOM 2704 C C . ASP A 1 350 ? -31.112 5.031 43.015 1.00 75.38 350 ASP A C 1
ATOM 2706 O O . ASP A 1 350 ? -32.212 5.303 43.503 1.00 75.38 350 ASP A O 1
ATOM 2710 N N . ALA A 1 351 ? -30.048 5.827 43.182 1.00 74.19 351 ALA A N 1
ATOM 2711 C CA . ALA A 1 351 ? -29.995 6.977 44.081 1.00 74.19 351 ALA A CA 1
ATOM 2712 C C . ALA A 1 351 ? -29.771 8.327 43.367 1.00 74.19 351 ALA A C 1
ATOM 2714 O O . ALA A 1 351 ? -29.289 8.430 42.235 1.00 74.19 351 ALA A O 1
ATOM 2715 N N . SER A 1 352 ? -30.117 9.419 44.061 1.00 76.06 352 SER A N 1
ATOM 2716 C CA . SER A 1 352 ? -29.775 10.781 43.618 1.00 76.06 352 SER A CA 1
ATOM 2717 C C . SER A 1 352 ? -28.266 11.049 43.739 1.00 76.06 352 SER A C 1
ATOM 2719 O O . SER A 1 352 ? -27.594 10.449 44.570 1.00 76.06 352 SER A O 1
ATOM 2721 N N . ALA A 1 353 ? -27.728 11.996 42.958 1.00 76.12 353 ALA A N 1
ATOM 2722 C CA . ALA A 1 353 ? -26.297 12.321 42.971 1.00 76.12 353 ALA A CA 1
ATOM 2723 C C . ALA A 1 353 ? -25.894 13.297 44.105 1.00 76.12 353 ALA A C 1
ATOM 2725 O O . ALA A 1 353 ? -26.368 14.433 44.153 1.00 76.12 353 ALA A O 1
ATOM 2726 N N . LYS A 1 354 ? -24.963 12.891 44.978 1.00 77.12 354 LYS A N 1
ATOM 2727 C CA . LYS A 1 354 ? -24.349 13.669 46.078 1.00 77.12 354 LYS A CA 1
ATOM 2728 C C . LYS A 1 354 ? -23.422 14.770 45.588 1.00 77.12 354 LYS A C 1
ATOM 2730 O O . LYS A 1 354 ? -23.272 15.812 46.224 1.00 77.12 354 LYS A O 1
ATOM 2735 N N . ASP A 1 355 ? -22.809 14.558 44.436 1.00 75.31 355 ASP A N 1
ATOM 2736 C CA . ASP A 1 355 ? -21.838 15.442 43.807 1.00 75.31 355 ASP A CA 1
ATOM 2737 C C . ASP A 1 355 ? -22.464 16.378 42.764 1.00 75.31 355 ASP A C 1
ATOM 2739 O O . ASP A 1 355 ? -21.799 16.797 41.817 1.00 75.31 355 ASP A O 1
ATOM 2743 N N . GLU A 1 356 ? -23.722 16.793 42.970 1.00 76.75 356 GLU A N 1
ATOM 2744 C CA . GLU A 1 356 ? -24.467 17.667 42.048 1.00 76.75 356 GLU A CA 1
ATOM 2745 C C . GLU A 1 356 ? -23.722 18.973 41.696 1.00 76.75 356 GLU A C 1
ATOM 2747 O O . GLU A 1 356 ? -23.893 19.523 40.607 1.00 76.75 356 GLU A O 1
ATOM 27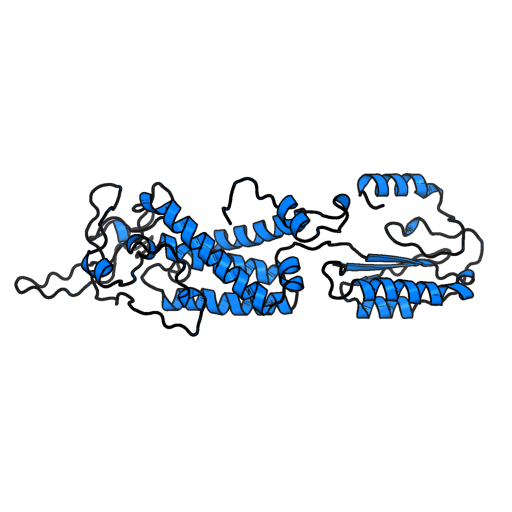52 N N . TYR A 1 357 ? -22.815 19.449 42.555 1.00 76.31 357 TYR A N 1
ATOM 2753 C CA . TYR A 1 357 ? -21.960 20.606 42.264 1.00 76.31 357 TYR A CA 1
ATOM 2754 C C . TYR A 1 357 ? -21.080 20.424 41.006 1.00 76.31 357 TYR A C 1
ATOM 2756 O O . TYR A 1 357 ? -20.668 21.416 40.402 1.00 76.31 357 TYR A O 1
ATOM 2764 N N . LEU A 1 358 ? -20.825 19.183 40.568 1.00 77.56 358 LEU A N 1
ATOM 2765 C CA . LEU A 1 358 ? -20.104 18.859 39.332 1.00 77.56 358 LEU A CA 1
ATOM 2766 C C . LEU A 1 358 ? -20.970 18.956 38.070 1.00 77.56 358 LEU A C 1
ATOM 2768 O O . LEU A 1 358 ? -20.428 18.962 36.965 1.00 77.56 358 LEU A O 1
ATOM 2772 N N . LYS A 1 359 ? -22.294 19.098 38.193 1.00 73.88 359 LYS A N 1
ATOM 2773 C CA . LYS A 1 359 ? -23.246 19.129 37.069 1.00 73.88 359 LYS A CA 1
ATOM 2774 C C . LYS A 1 359 ? -22.886 20.157 35.998 1.00 73.88 359 LYS A C 1
ATOM 2776 O O . LYS A 1 359 ? -22.941 19.843 34.816 1.00 73.88 359 LYS A O 1
ATOM 2781 N N . GLY A 1 360 ? -22.466 21.364 36.387 1.00 67.69 360 GLY A N 1
ATOM 2782 C CA . GLY A 1 360 ? -22.036 22.396 35.433 1.00 67.69 360 GLY A CA 1
ATOM 2783 C C . GLY A 1 360 ? -20.778 22.001 34.651 1.00 67.69 360 GLY A C 1
ATOM 2784 O O . GLY A 1 360 ? -20.697 22.226 33.445 1.00 67.69 360 GLY A O 1
ATOM 2785 N N . THR A 1 361 ? -19.822 21.354 35.321 1.00 68.94 361 THR A N 1
ATOM 2786 C CA . THR A 1 361 ? -18.592 20.834 34.708 1.00 68.94 361 THR A CA 1
ATOM 2787 C C . THR A 1 361 ? -18.899 19.688 33.746 1.00 68.94 361 THR A C 1
ATOM 2789 O O . THR A 1 361 ? -18.385 19.673 32.629 1.00 68.94 361 THR A O 1
ATOM 2792 N N . VAL A 1 362 ? -19.777 18.767 34.150 1.00 66.62 362 VAL A N 1
ATOM 2793 C CA . VAL A 1 362 ? -20.232 17.634 33.333 1.00 66.62 362 VAL A CA 1
ATOM 2794 C C . VAL A 1 362 ? -20.999 18.116 32.098 1.00 66.62 362 VAL A C 1
ATOM 2796 O O . VAL A 1 362 ? -20.697 17.676 30.992 1.00 66.62 362 VAL A O 1
ATOM 2799 N N . LEU A 1 363 ? -21.918 19.078 32.246 1.00 64.00 363 LEU A N 1
ATOM 2800 C CA . LEU A 1 363 ? -22.641 19.682 31.120 1.00 64.00 363 LEU A CA 1
ATOM 2801 C C . LEU A 1 363 ? -21.687 20.358 30.129 1.00 64.00 363 LEU A C 1
ATOM 2803 O O . LEU A 1 363 ? -21.785 20.119 28.930 1.00 64.00 363 LEU A O 1
ATOM 2807 N N . ALA A 1 364 ? -20.704 21.119 30.617 1.00 59.69 364 ALA A N 1
ATOM 2808 C CA . ALA A 1 364 ? -19.695 21.732 29.756 1.00 59.69 364 ALA A CA 1
ATOM 2809 C C . ALA A 1 364 ? -18.823 20.689 29.025 1.00 59.69 364 ALA A C 1
ATOM 2811 O O . ALA A 1 364 ? -18.408 20.910 27.888 1.00 59.69 364 ALA A O 1
ATOM 2812 N N . LEU A 1 365 ? -18.542 19.541 29.653 1.00 57.47 365 LEU A N 1
ATOM 2813 C CA . LEU A 1 365 ? -17.840 18.410 29.035 1.00 57.47 365 LEU A CA 1
ATOM 2814 C C . LEU A 1 365 ? -18.684 17.725 27.953 1.00 57.47 365 LEU A C 1
ATOM 2816 O O . LEU A 1 365 ? -18.154 17.421 26.883 1.00 57.47 365 LEU A O 1
ATOM 2820 N N . ILE A 1 366 ? -19.978 17.520 28.201 1.00 57.97 366 ILE A N 1
ATOM 2821 C CA . ILE A 1 366 ? -20.942 16.970 27.236 1.00 57.97 366 ILE A CA 1
ATOM 2822 C C . ILE A 1 366 ? -21.061 17.896 26.018 1.00 57.97 366 ILE A C 1
ATOM 2824 O O . ILE A 1 366 ? -20.851 17.454 24.888 1.00 57.97 366 ILE A O 1
ATOM 2828 N N . GLU A 1 367 ? -21.276 19.196 26.241 1.00 55.00 367 GLU A N 1
ATOM 2829 C CA . GLU A 1 367 ? -21.375 20.205 25.176 1.00 55.00 367 GLU A CA 1
ATOM 2830 C C . GLU A 1 367 ? -20.089 20.305 24.344 1.00 55.00 367 GLU A C 1
ATOM 2832 O O . GLU A 1 367 ? -20.143 20.483 23.128 1.00 55.00 367 GLU A O 1
ATOM 2837 N N . LYS A 1 368 ? -18.921 20.148 24.979 1.00 43.06 368 LYS A N 1
ATOM 2838 C CA . LYS A 1 368 ? -17.612 20.207 24.314 1.00 43.06 368 LYS A CA 1
ATOM 2839 C C . LYS A 1 368 ? -17.252 18.931 23.547 1.00 43.06 368 LYS A C 1
ATOM 2841 O O . LYS A 1 368 ? -16.457 19.001 22.612 1.00 43.06 368 LYS A O 1
ATOM 2846 N N . THR A 1 369 ? -17.771 17.774 23.956 1.00 42.59 369 THR A N 1
ATOM 2847 C CA . THR A 1 369 ? -17.467 16.473 23.329 1.00 42.59 369 THR A CA 1
ATOM 2848 C C . THR A 1 369 ? -18.546 15.991 22.362 1.00 42.59 369 THR A C 1
ATOM 2850 O O . THR A 1 369 ? -18.315 15.000 21.681 1.00 42.59 369 THR A O 1
ATOM 2853 N N . HIS A 1 370 ? -19.687 16.688 22.270 1.00 45.88 370 HIS A N 1
ATOM 2854 C CA . HIS A 1 370 ? -20.864 16.272 21.494 1.00 45.88 370 HIS A CA 1
ATOM 2855 C C . HIS A 1 370 ? -21.362 14.854 21.837 1.00 45.88 370 HIS A C 1
ATOM 2857 O O . HIS A 1 370 ? -21.968 14.189 21.002 1.00 45.88 370 HIS A O 1
ATOM 2863 N N . SER A 1 371 ? -21.112 14.390 23.064 1.00 39.62 371 SER A N 1
ATOM 2864 C CA . SER A 1 371 ? -21.561 13.079 23.538 1.00 39.62 371 SER A CA 1
ATOM 2865 C C . SER A 1 371 ? -22.990 13.213 24.072 1.00 39.62 371 SER A C 1
ATOM 2867 O O . SER A 1 371 ? -23.156 13.607 25.224 1.00 39.62 371 SER A O 1
ATOM 2869 N N . VAL A 1 372 ? -24.006 12.957 23.241 1.00 33.59 372 VAL A N 1
ATOM 2870 C CA . VAL A 1 372 ? -25.417 12.847 23.672 1.00 33.59 372 VAL A CA 1
ATOM 2871 C C . VAL A 1 372 ? -25.807 11.384 23.777 1.00 33.59 372 VAL A C 1
ATOM 2873 O O . VAL A 1 372 ? -25.508 10.638 22.817 1.00 33.59 372 VAL A O 1
#

Sequence (372 aa):
MAIDDTLSASRVLRACFPDSDPLLLSDSEFKESIRAVYTNNWQVDLGFTFFVSKYHFDDETFVEGRSLITEGVVSVKASVKMKNFISARETLGRVLHTLQDFYSHSNWIEMKNKVPFSALIQPNIRLENLADKGTPTCRDCVGGNCTDNILPEILSAKKITSGYFSLFFSSKPEGKFLTNTTSCIQPRKCSHGGSFDRTSLKTPMGGINKDDLSSSHGHLHQDAALVATNATVELLDDIRLAVGDVNFLRFMGISSSSVLCFVIDTTGSMSDDIEEAKRVSFSIIDSRRGTPEEPSAYILVPFNDPDFGPLTRTTNADEFKLRISALTPDGGGDEPEMCLSGLQIFVFTDASAKDEYLKGTVLALIEKTHSV

Radius of gyration: 29.91 Å; Cα contacts (8 Å, |Δi|>4): 674; chains: 1; bounding box: 67×40×92 Å

Organism: Scleropages formosus (NCBI:txid113540)

Foldseek 3Di:
DDPDPPDDLLVVLCVVPVPDDSLLFDSVLLVVLVVLLQVLLVCCCDDPNVAPCLLLCALVVLVSVLCLLQVLLVVLLVCLLVVVLNSNSNSNSSNLNSLLSLLFFKCCVVLVDQAAPCCSHDVPDDDPQEADLQRFFAFAADPQQRPPRGDPVCSVSVHMAGAHFDQPDLDGRWHFDDDPPDRDGAHRHFHQADPRGSVLVGGSHGHRGCCACSHNNVVCVVSSVNNSVNVSVVSLVVSCVSNDVLSSCVSSSSASADAAEEEEEQAQVCQVPLVVVLVVVLVVQVVQPPHSNHHCKYWYKYFYPPDIDPIDIDRDSVVNSVVSVPRHRYHDDDPDGQFLVPDDHHYDDPGDHPVCVCVVVNVVVCVVSVRD

InterPro domains:
  IPR036465 von Willebrand factor A-like domain superfamily [G3DSA:3.40.50.410] (260-368)
  IPR036465 von Willebrand factor A-like domain superfamily [SSF53300] (260-336)
  IPR052577 VWA7 [PTHR14905] (26-371)
  IPR056861 Hemicentin-1-like, von Willebrand factor A domain [PF25106] (260-371)
  IPR056862 VWA7, N-terminal domain [PF25107] (8-249)